Protein AF-0000000073390878 (afdb_homodimer)

Radius of gyration: 25.8 Å; Cα contacts (8 Å, |Δi|>4): 929; chains: 2; bounding box: 62×79×53 Å

InterPro domains:
  IPR002559 Transposase IS4-like domain [PF01609] (100-254)
  IPR025161 Insertion element IS402-like domain [PF13340] (10-82)

Secondary structure (DSSP, 8-state):
-PPPPPTTPPPHHHHHHHHHHHS-S-TT-TTTTS-HHHHHHHHHHHHHH---GGG--TTSPPHHHHHHHHHHHHHHTHHHHHHHHHHHHHHHHTTS-SS-SEEEEEEEEEEB-TTSGGG-EEETTTTEEEEEEEEEE-TTS-EEEEEEEETTS-SGGGHHHHHHHHHHHHTS---EEEE-GGG-SHHHHHHHHHTT-EEEE-PPPSS--S----TTHHHHHHHHHHHTT-GGGSSB--SSHHHHHHHHHHHHHHHHHHHHHHHHHHHHH-/-PPPPPTTPPPHHHHHHHHHHHS-S-TT-TTTTS-HHHHHHHHHHHHHH---GGG--TTSPPHHHHHHHHHHHHHHTHHHHHHHHHHHHHHHHTTS-SS-SEEEEEEEEEEB-TTSGGG-EEETTTTEEEEEEEEEE-TTS-EEEEEEEETTS-SGGGHHHHHHHHHHHHTS---EEEE-GGG-SHHHHHHHHTTT-EEEE----SS--S----TTHHHHHHHHHHHTT-GGGSSB--SSHHHHHHHHHHHHHHHHHHHHHHHHHHHHH-

pLDDT: mean 86.88, std 15.09, range [39.5, 98.25]

Organism: Paracidovorax avenae (strain ATCC 19860 / DSM 7227 / CCUG 15838 / JCM 20985 / LMG 2117 / NCPPB 1011) (NCBI:txid643561)

Foldseek 3Di:
DQDDDDPLQDDPLLCVLLVVLLVDDDPPPVPPPDDSSLLLSQLSVCQLVLDPLCPGDPSGPRSVVSVVSLVVSLVVCSLLVLLLQLQLLLQVLVVHHSFAQEKEKDKDWFAADVQQPPQWDQQVVVRGTGKMKIFIAGLQLRTQFIFIHHNNDANLVCLLVRLVSNCVSRVLRHQEYEYEPSNDDPSSQVSNVVSNHGYDYFYDDPDDPDPDPGPSNVSNVVNVVQSVSGNSLNHPNDHDRSSNRSSSSSSSSSVSSVVSSVSVVVVVVD/DQDDDDPLQDDPLLCVLLVVLLVDDDPPPVPPPDDSSLLLSQLSVCQLVLDPLCPGDPSGPRSVSSVVSLVVSLVVCSLLVLLLQLQLLLQVLVVHHSFAQEKEKDKDWFAADVQQPPQWDQQVVVRGTGKMKIFIAGLQLRTQFIFIHHNNDANLVCLLVRLVSNCVSRVLRHQEYEYEPSNDDPSSQVSNVVSNHGYDYFYDDPDDPDPDPGPSNVSNVVNVVQSVSGNSLNHPNDHDRSSNRSSSSSSSSSVSSVVSSVSVVVVVVD

Structure (mmCIF, N/CA/C/O backbone):
data_AF-0000000073390878-model_v1
#
loop_
_entity.id
_entity.type
_entity.pdbx_description
1 polymer 'Transposase IS4 family protein'
#
loop_
_atom_site.group_PDB
_atom_site.id
_atom_site.type_symbol
_atom_site.label_atom_id
_atom_site.label_alt_id
_atom_site.label_comp_id
_atom_site.label_asym_id
_atom_site.label_entity_id
_atom_site.label_seq_id
_atom_site.pdbx_PDB_ins_code
_atom_site.Cartn_x
_atom_site.Cartn_y
_atom_site.Cartn_z
_atom_site.occupancy
_atom_site.B_iso_or_equiv
_atom_site.auth_seq_id
_atom_site.auth_comp_id
_atom_site.auth_asym_id
_atom_site.auth_atom_id
_atom_site.pdbx_PDB_model_num
ATOM 1 N N . MET A 1 1 ? 32.719 -4.891 -2.422 1 56.69 1 MET A N 1
ATOM 2 C CA . MET A 1 1 ? 32.156 -5.605 -1.283 1 56.69 1 MET A CA 1
ATOM 3 C C . MET A 1 1 ? 30.688 -5.91 -1.516 1 56.69 1 MET A C 1
ATOM 5 O O . MET A 1 1 ? 29.984 -5.141 -2.172 1 56.69 1 MET A O 1
ATOM 9 N N . PRO A 1 2 ? 30.359 -7.203 -1.252 1 80.31 2 PRO A N 1
ATOM 10 C CA . PRO A 1 2 ? 28.953 -7.562 -1.427 1 80.31 2 PRO A CA 1
ATOM 11 C C . PRO A 1 2 ? 28 -6.688 -0.602 1 80.31 2 PRO A C 1
ATOM 13 O O . PRO A 1 2 ? 28.375 -6.215 0.473 1 80.31 2 PRO A O 1
ATOM 16 N N . ARG A 1 3 ? 27.047 -6.191 -1.258 1 87.81 3 ARG A N 1
ATOM 17 C CA . ARG A 1 3 ? 26.078 -5.363 -0.542 1 87.81 3 ARG A CA 1
ATOM 18 C C . ARG A 1 3 ? 25.484 -6.113 0.645 1 87.81 3 ARG A C 1
ATOM 20 O O . ARG A 1 3 ? 25.516 -7.348 0.681 1 87.81 3 ARG A O 1
ATOM 27 N N . LYS A 1 4 ? 25.156 -5.355 1.692 1 92.75 4 LYS A N 1
ATOM 28 C CA . LYS A 1 4 ? 24.406 -5.953 2.795 1 92.75 4 LYS A CA 1
ATOM 29 C C . LYS A 1 4 ? 23.094 -6.551 2.305 1 92.75 4 LYS A C 1
ATOM 31 O O . LYS A 1 4 ? 22.344 -5.898 1.581 1 92.75 4 LYS A O 1
ATOM 36 N N . PRO A 1 5 ? 22.844 -7.742 2.635 1 94.75 5 PRO A N 1
ATOM 37 C CA . PRO A 1 5 ? 21.656 -8.422 2.107 1 94.75 5 PRO A CA 1
ATOM 38 C C . PRO A 1 5 ? 20.359 -7.887 2.709 1 94.75 5 PRO A C 1
ATOM 40 O O . PRO A 1 5 ? 20.359 -7.348 3.818 1 94.75 5 PRO A O 1
ATOM 43 N N . TYR A 1 6 ? 19.359 -7.961 1.922 1 96.69 6 TYR A N 1
ATOM 44 C CA . TYR A 1 6 ? 18 -7.746 2.395 1 96.69 6 TYR A CA 1
ATOM 45 C C . TYR A 1 6 ? 17.344 -9.07 2.77 1 96.69 6 TYR A C 1
ATOM 47 O O . TYR A 1 6 ? 17.734 -10.133 2.291 1 96.69 6 TYR A O 1
ATOM 55 N N . PRO A 1 7 ? 16.312 -8.961 3.643 1 93.81 7 PRO A N 1
ATOM 56 C CA . PRO A 1 7 ? 15.617 -10.18 4.047 1 93.81 7 PRO A CA 1
ATOM 57 C C . PRO A 1 7 ? 14.984 -10.922 2.871 1 93.81 7 PRO A C 1
ATOM 59 O O . PRO A 1 7 ? 14.703 -12.117 2.965 1 93.81 7 PRO A O 1
ATOM 62 N N . THR A 1 8 ? 14.797 -10.336 1.729 1 96.12 8 THR A N 1
ATOM 63 C CA . THR A 1 8 ? 14.094 -10.906 0.586 1 96.12 8 THR A CA 1
ATOM 64 C C . THR A 1 8 ? 15.086 -11.531 -0.397 1 96.12 8 THR A C 1
ATOM 66 O O . THR A 1 8 ? 14.68 -12.125 -1.396 1 96.12 8 THR A O 1
ATOM 69 N N . ASP A 1 9 ? 16.344 -11.422 -0.121 1 97.12 9 ASP A N 1
ATOM 70 C CA . ASP A 1 9 ? 17.328 -11.977 -1.04 1 97.12 9 ASP A CA 1
ATOM 71 C C . ASP A 1 9 ? 17.203 -13.5 -1.129 1 97.12 9 ASP A C 1
ATOM 73 O O . ASP A 1 9 ? 16.984 -14.164 -0.12 1 97.12 9 ASP A O 1
ATOM 77 N N . VAL A 1 10 ? 17.406 -14 -2.324 1 96.5 10 VAL A N 1
ATOM 78 C CA . VAL A 1 10 ? 17.312 -15.438 -2.537 1 96.5 10 VAL A CA 1
ATOM 79 C C . VAL A 1 10 ? 18.531 -16.125 -1.948 1 96.5 10 VAL A C 1
ATOM 81 O O . VAL A 1 10 ? 19.641 -15.609 -2.033 1 96.5 10 VAL A O 1
ATOM 84 N N . SER A 1 11 ? 18.328 -17.281 -1.403 1 95.94 11 SER A N 1
ATOM 85 C CA . SER A 1 11 ? 19.438 -18.156 -1.038 1 95.94 11 SER A CA 1
ATOM 86 C C . SER A 1 11 ? 20.047 -18.812 -2.27 1 95.94 11 SER A C 1
ATOM 88 O O . SER A 1 11 ? 19.484 -18.734 -3.365 1 95.94 11 SER A O 1
ATOM 90 N N . ASP A 1 12 ? 21.188 -19.438 -2.039 1 94.62 12 ASP A N 1
ATOM 91 C CA . ASP A 1 12 ? 21.828 -20.156 -3.141 1 94.62 12 ASP A CA 1
ATOM 92 C C . ASP A 1 12 ? 20.922 -21.266 -3.664 1 94.62 12 ASP A C 1
ATOM 94 O O . ASP A 1 12 ? 20.828 -21.484 -4.875 1 94.62 12 ASP A O 1
ATOM 98 N N . GLU A 1 13 ? 20.25 -21.953 -2.785 1 94.12 13 GLU A N 1
ATOM 99 C CA . GLU A 1 13 ? 19.344 -23.047 -3.156 1 94.12 13 GLU A CA 1
ATOM 100 C C . GLU A 1 13 ? 18.141 -22.531 -3.934 1 94.12 13 GLU A C 1
ATOM 102 O 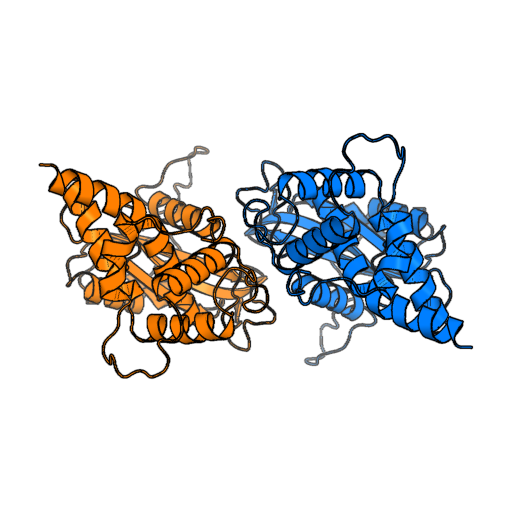O . GLU A 1 13 ? 17.75 -23.109 -4.949 1 94.12 13 GLU A O 1
ATOM 107 N N . GLU A 1 14 ? 17.625 -21.469 -3.451 1 95.94 14 GLU A N 1
ATOM 108 C CA . GLU A 1 14 ? 16.484 -20.875 -4.133 1 95.94 14 GLU A CA 1
ATOM 109 C C . GLU A 1 14 ? 16.875 -20.406 -5.535 1 95.94 14 GLU A C 1
ATOM 111 O O . GLU A 1 14 ? 16.109 -20.594 -6.488 1 95.94 14 GLU A O 1
ATOM 116 N N . TRP A 1 15 ? 18 -19.812 -5.602 1 95.19 15 TRP A N 1
ATOM 117 C CA . TRP A 1 15 ? 18.469 -19.297 -6.891 1 95.19 15 TRP A CA 1
ATOM 118 C C . TRP A 1 15 ? 18.719 -20.438 -7.871 1 95.19 15 TRP A C 1
ATOM 120 O O . TRP A 1 15 ? 18.375 -20.328 -9.055 1 95.19 15 TRP A O 1
ATOM 130 N N . SER A 1 16 ? 19.281 -21.453 -7.422 1 92.94 16 SER A N 1
ATOM 131 C CA . SER A 1 16 ? 19.547 -22.594 -8.281 1 92.94 16 SER A CA 1
ATOM 132 C C . SER A 1 16 ? 18.266 -23.109 -8.93 1 92.94 16 SER A C 1
ATOM 134 O O . SER A 1 16 ? 18.281 -23.531 -10.086 1 92.94 16 SER A O 1
ATOM 136 N N . PHE A 1 17 ? 17.234 -23.047 -8.219 1 93.5 17 PHE A N 1
ATOM 137 C CA . PHE A 1 17 ? 15.945 -23.469 -8.75 1 93.5 17 PHE A CA 1
ATOM 138 C C . PHE A 1 17 ? 15.383 -22.438 -9.719 1 93.5 17 PHE A C 1
ATOM 140 O O . PHE A 1 17 ? 14.883 -22.781 -10.789 1 93.5 17 PHE A O 1
ATOM 147 N N . ALA A 1 18 ? 15.453 -21.172 -9.383 1 95.56 18 ALA A N 1
ATOM 148 C CA . ALA A 1 18 ? 14.781 -20.094 -10.109 1 95.56 18 ALA A CA 1
ATOM 149 C C . ALA A 1 18 ? 15.539 -19.75 -11.391 1 95.56 18 ALA A C 1
ATOM 151 O O . ALA A 1 18 ? 14.93 -19.344 -12.391 1 95.56 18 ALA A O 1
ATOM 152 N N . ALA A 1 19 ? 16.781 -19.938 -11.445 1 94.38 19 ALA A N 1
ATOM 153 C CA . ALA A 1 19 ? 17.672 -19.438 -12.492 1 94.38 19 ALA A CA 1
ATOM 154 C C . ALA A 1 19 ? 17.266 -19.969 -13.859 1 94.38 19 ALA A C 1
ATOM 156 O O . ALA A 1 19 ? 17.172 -19.203 -14.828 1 94.38 19 ALA A O 1
ATOM 157 N N . PRO A 1 20 ? 16.953 -21.203 -13.961 1 92.56 20 PRO A N 1
ATOM 158 C CA . PRO A 1 20 ? 16.609 -21.734 -15.281 1 92.56 20 PRO A CA 1
ATOM 159 C C . PRO A 1 20 ? 15.375 -21.062 -15.875 1 92.56 20 PRO A C 1
ATOM 161 O O . PRO A 1 20 ? 15.258 -20.969 -17.094 1 92.56 20 PRO A O 1
ATOM 164 N N . TYR A 1 21 ? 14.484 -20.703 -15.055 1 94.38 21 TYR A N 1
ATOM 165 C CA . TYR A 1 21 ? 13.266 -20.047 -15.531 1 94.38 21 TYR A CA 1
ATOM 166 C C . TYR A 1 21 ? 13.547 -18.625 -15.984 1 94.38 21 TYR A C 1
ATOM 168 O O . TYR A 1 21 ? 12.867 -18.094 -16.859 1 94.38 21 TYR A O 1
ATOM 176 N N . LEU A 1 22 ? 14.523 -18.047 -15.344 1 93.38 22 LEU A N 1
ATOM 177 C CA . LEU A 1 22 ? 14.742 -16.625 -15.508 1 93.38 22 LEU A CA 1
ATOM 178 C C . LEU A 1 22 ? 15.805 -16.344 -16.578 1 93.38 22 LEU A C 1
ATOM 180 O O . LEU A 1 22 ? 15.938 -15.219 -17.047 1 93.38 22 LEU A O 1
ATOM 184 N N . THR A 1 23 ? 16.531 -17.391 -16.703 1 83.94 23 THR A N 1
ATOM 185 C CA . THR A 1 23 ? 17.547 -17.25 -17.766 1 83.94 23 THR A CA 1
ATOM 186 C C . THR A 1 23 ? 16.922 -17.453 -19.141 1 83.94 23 THR A C 1
ATOM 188 O O . THR A 1 23 ? 16.625 -18.578 -19.531 1 83.94 23 THR A O 1
ATOM 191 N N . LEU A 1 24 ? 15.719 -16.781 -19.328 1 63.34 24 LEU A N 1
ATOM 192 C CA . LEU A 1 24 ? 14.992 -16.938 -20.594 1 63.34 24 LEU A CA 1
ATOM 193 C C . LEU A 1 24 ? 15.969 -17.172 -21.75 1 63.34 24 LEU A C 1
ATOM 195 O O . LEU A 1 24 ? 17.172 -16.938 -21.609 1 63.34 24 LEU A O 1
ATOM 199 N N . MET A 1 25 ? 15.688 -16.594 -23.109 1 51.19 25 MET A N 1
ATOM 200 C CA . MET A 1 25 ? 16.109 -16.828 -24.5 1 51.19 25 MET A CA 1
ATOM 201 C C . MET A 1 25 ? 17.594 -16.516 -24.688 1 51.19 25 MET A C 1
ATOM 203 O O . MET A 1 25 ? 18.266 -16.094 -23.734 1 51.19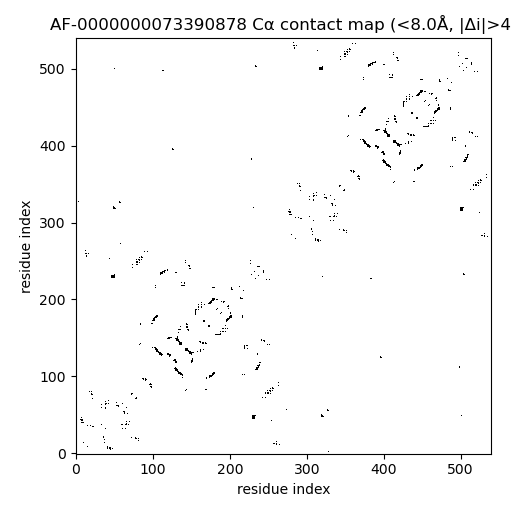 25 MET A O 1
ATOM 207 N N . ASP A 1 26 ? 17.953 -15.664 -25.75 1 48.38 26 ASP A N 1
ATOM 208 C CA . ASP A 1 26 ? 19.125 -15.461 -26.594 1 48.38 26 ASP A CA 1
ATOM 209 C C . ASP A 1 26 ? 20.266 -14.797 -25.812 1 48.38 26 ASP A C 1
ATOM 211 O O . ASP A 1 26 ? 20.094 -13.695 -25.281 1 48.38 26 ASP A O 1
ATOM 215 N N . PRO A 1 27 ? 21.141 -15.742 -25.297 1 46.81 27 PRO A N 1
ATOM 216 C CA . PRO A 1 27 ? 22.359 -15.188 -24.703 1 46.81 27 PRO A CA 1
ATOM 217 C C . PRO A 1 27 ? 22.734 -13.836 -25.312 1 46.81 27 PRO A C 1
ATOM 219 O O . PRO A 1 27 ? 23.609 -13.141 -24.781 1 46.81 27 PRO A O 1
ATOM 222 N N . HIS A 1 28 ? 22.359 -13.695 -26.547 1 46.34 28 HIS A N 1
ATOM 223 C CA . HIS A 1 28 ? 22.797 -12.531 -27.312 1 46.34 28 HIS A CA 1
ATOM 224 C C . HIS A 1 28 ? 22.031 -11.281 -26.891 1 46.34 28 HIS A C 1
ATOM 226 O O . HIS A 1 28 ? 22.094 -10.25 -27.562 1 46.34 28 HIS A O 1
ATOM 232 N N . ALA A 1 29 ? 21.125 -11.445 -26.062 1 46.28 29 ALA A N 1
ATOM 233 C CA . ALA A 1 29 ? 20.484 -10.172 -25.766 1 46.28 29 ALA A CA 1
ATOM 234 C C . ALA A 1 29 ? 21.469 -9.18 -25.172 1 46.28 29 ALA A C 1
ATOM 236 O O . ALA A 1 29 ? 22.188 -9.508 -24.234 1 46.28 29 ALA A O 1
ATOM 237 N N . PRO A 1 30 ? 21.891 -8.312 -25.938 1 46.91 30 PRO A N 1
ATOM 238 C CA . PRO A 1 30 ? 22.938 -7.359 -25.562 1 46.91 30 PRO A CA 1
ATOM 239 C C . PRO A 1 30 ? 22.891 -6.992 -24.078 1 46.91 30 PRO A C 1
ATOM 241 O O . PRO A 1 30 ? 23.844 -6.402 -23.562 1 46.91 30 PRO A O 1
ATOM 244 N N . GLN A 1 31 ? 21.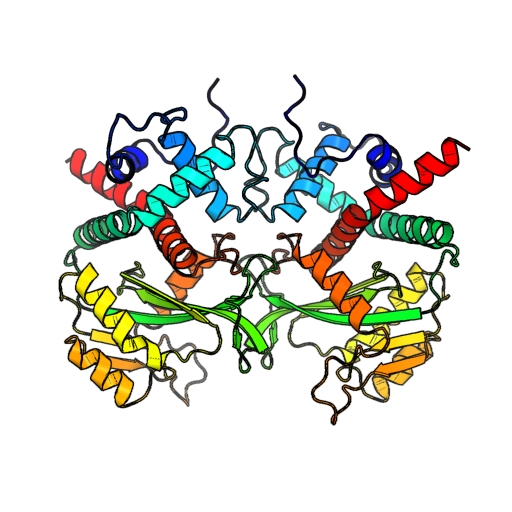719 -6.965 -23.453 1 49.03 31 GLN A N 1
ATOM 245 C CA . GLN A 1 31 ? 21.547 -6.141 -22.25 1 49.03 31 GLN A CA 1
ATOM 246 C C . GLN A 1 31 ? 22.047 -6.875 -21.016 1 49.03 31 GLN A C 1
ATOM 248 O O . GLN A 1 31 ? 21.625 -6.562 -19.891 1 49.03 31 GLN A O 1
ATOM 253 N N . ARG A 1 32 ? 22.797 -8.008 -21.25 1 58.31 32 ARG A N 1
ATOM 254 C CA . ARG A 1 32 ? 23.047 -8.609 -19.953 1 58.31 32 ARG A CA 1
ATOM 255 C C . ARG A 1 32 ? 24 -7.75 -19.125 1 58.31 32 ARG A C 1
ATOM 257 O O . ARG A 1 32 ? 25.219 -7.891 -19.234 1 58.31 32 ARG A O 1
ATOM 264 N N . GLY A 1 33 ? 23.734 -6.566 -19 1 65.5 33 GLY A N 1
ATOM 265 C CA . GLY A 1 33 ? 24.609 -5.691 -18.25 1 65.5 33 GLY A CA 1
ATOM 266 C C . GLY A 1 33 ? 24.516 -5.906 -16.75 1 65.5 33 GLY A C 1
ATOM 267 O O . GLY A 1 33 ? 25.422 -5.527 -16 1 65.5 33 GLY A O 1
ATOM 268 N N . HIS A 1 34 ? 23.375 -6.637 -16.297 1 79.62 34 HIS A N 1
ATOM 269 C CA . HIS A 1 34 ? 23.281 -6.777 -14.852 1 79.62 34 HIS A CA 1
ATOM 270 C C . HIS A 1 34 ? 23.125 -8.242 -14.445 1 79.62 34 HIS A C 1
ATOM 272 O O . HIS A 1 34 ? 22.578 -9.047 -15.219 1 79.62 34 HIS A O 1
ATOM 278 N N . ASP A 1 35 ? 23.688 -8.602 -13.352 1 89.75 35 ASP A N 1
ATOM 279 C CA . ASP A 1 35 ? 23.531 -9.922 -12.758 1 89.75 35 ASP A CA 1
ATOM 280 C C . ASP A 1 35 ? 22.062 -10.258 -12.539 1 89.75 35 ASP A C 1
ATOM 282 O O . ASP A 1 35 ? 21.344 -9.531 -11.836 1 89.75 35 ASP A O 1
ATOM 286 N N . LEU A 1 36 ? 21.609 -11.352 -13.172 1 92.38 36 LEU A N 1
ATOM 287 C CA . LEU A 1 36 ? 20.203 -11.711 -13.133 1 92.38 36 LEU A CA 1
ATOM 288 C C . LEU A 1 36 ? 19.75 -12 -11.703 1 92.38 36 LEU A C 1
ATOM 290 O O . LEU A 1 36 ? 18.609 -11.727 -11.336 1 92.38 36 LEU A O 1
ATOM 294 N N . ARG A 1 37 ? 20.672 -12.578 -10.977 1 94.75 37 ARG A N 1
ATOM 295 C CA . ARG A 1 37 ? 20.344 -12.852 -9.578 1 94.75 37 ARG A CA 1
ATOM 296 C C . ARG A 1 37 ? 20.016 -11.57 -8.828 1 94.75 37 ARG A C 1
ATOM 298 O O . ARG A 1 37 ? 19.031 -11.508 -8.086 1 94.75 37 ARG A O 1
ATOM 305 N N . GLU A 1 38 ? 20.812 -10.57 -9.055 1 95.94 38 GLU A N 1
ATOM 306 C CA . GLU A 1 38 ? 20.609 -9.289 -8.391 1 95.94 38 GLU A CA 1
ATOM 307 C C . GLU A 1 38 ? 19.344 -8.602 -8.898 1 95.94 38 GLU A C 1
ATOM 309 O O . GLU A 1 38 ? 18.656 -7.914 -8.133 1 95.94 38 GLU A O 1
ATOM 314 N N . VAL A 1 39 ? 19.062 -8.805 -10.148 1 95.88 39 VAL A N 1
ATOM 315 C CA . VAL A 1 39 ? 17.844 -8.25 -10.703 1 95.88 39 VAL A CA 1
ATOM 316 C C . VAL A 1 39 ? 16.625 -8.938 -10.07 1 95.88 39 VAL A C 1
ATOM 318 O O . VAL A 1 39 ? 15.648 -8.289 -9.719 1 95.88 39 VAL A O 1
ATOM 321 N N . PHE A 1 40 ? 16.766 -10.234 -9.969 1 97 40 PHE A N 1
ATOM 322 C CA . PHE A 1 40 ? 15.695 -10.977 -9.32 1 97 40 PHE A CA 1
ATOM 323 C C . PHE A 1 40 ? 15.555 -10.562 -7.863 1 97 40 PHE A C 1
ATOM 325 O O . PHE A 1 40 ? 14.438 -10.406 -7.359 1 97 40 PHE A O 1
ATOM 332 N N . ASN A 1 41 ? 16.672 -10.336 -7.16 1 97.81 41 ASN A N 1
ATOM 333 C CA . ASN A 1 41 ? 16.641 -9.844 -5.789 1 97.81 41 ASN A CA 1
ATOM 334 C C . ASN A 1 41 ? 15.945 -8.484 -5.695 1 97.81 41 ASN A C 1
ATOM 336 O O . ASN A 1 41 ? 15.172 -8.242 -4.766 1 97.81 41 ASN A O 1
ATOM 340 N N . ALA A 1 42 ? 16.219 -7.664 -6.625 1 98 42 ALA A N 1
ATOM 341 C CA . ALA A 1 42 ? 15.594 -6.344 -6.66 1 98 42 ALA A CA 1
ATOM 342 C C . ALA A 1 42 ? 14.078 -6.461 -6.828 1 98 42 ALA A C 1
ATOM 344 O O . ALA A 1 42 ? 13.32 -5.734 -6.18 1 98 42 ALA A O 1
ATOM 345 N N . LEU A 1 43 ? 13.672 -7.332 -7.645 1 97.81 43 LEU A N 1
ATOM 346 C CA . LEU A 1 43 ? 12.242 -7.531 -7.891 1 97.81 43 LEU A CA 1
ATOM 347 C C . LEU A 1 43 ? 11.555 -8.094 -6.656 1 97.81 43 LEU A C 1
ATOM 349 O O . LEU A 1 43 ? 10.453 -7.668 -6.305 1 97.81 43 LEU A O 1
ATOM 353 N N . ARG A 1 44 ? 12.211 -9.078 -6.031 1 98.25 44 ARG A N 1
ATOM 354 C CA . ARG A 1 44 ? 11.68 -9.633 -4.789 1 98.25 44 ARG A CA 1
ATOM 355 C C . ARG A 1 44 ? 11.547 -8.547 -3.723 1 98.25 44 ARG A C 1
ATOM 357 O O . ARG A 1 44 ? 10.547 -8.492 -3.008 1 98.25 44 ARG A O 1
ATOM 364 N N . TRP A 1 45 ? 12.57 -7.73 -3.646 1 98.12 45 TRP A N 1
ATOM 365 C CA . TRP A 1 45 ? 12.531 -6.605 -2.719 1 98.12 45 TRP A CA 1
ATOM 366 C C . TRP A 1 45 ? 11.344 -5.695 -3.02 1 98.12 45 TRP A C 1
ATOM 368 O O . TRP A 1 45 ? 10.594 -5.32 -2.115 1 98.12 45 TRP A O 1
ATOM 378 N N . LEU A 1 46 ? 11.141 -5.387 -4.238 1 98 46 LEU A N 1
ATOM 379 C CA . LEU A 1 46 ? 10.133 -4.438 -4.688 1 98 46 LEU A CA 1
ATOM 380 C C . LEU A 1 46 ? 8.727 -4.93 -4.348 1 98 46 LEU A C 1
ATOM 382 O O . LEU A 1 46 ? 7.891 -4.156 -3.877 1 98 46 LEU A O 1
ATOM 386 N N . VAL A 1 47 ? 8.453 -6.137 -4.586 1 97.25 47 VAL A N 1
ATOM 387 C CA . VAL A 1 47 ? 7.094 -6.633 -4.375 1 97.25 47 VAL A CA 1
ATOM 388 C C . VAL A 1 47 ? 6.793 -6.695 -2.879 1 97.25 47 VAL A C 1
ATOM 390 O O . VAL A 1 47 ? 5.645 -6.516 -2.463 1 97.25 47 VAL A O 1
ATOM 393 N N . ARG A 1 48 ? 7.84 -6.98 -2.098 1 96.94 48 ARG A N 1
ATOM 394 C CA . ARG A 1 48 ? 7.656 -6.992 -0.65 1 96.94 48 ARG A CA 1
ATOM 395 C C . ARG A 1 48 ? 7.484 -5.574 -0.11 1 96.94 48 ARG A C 1
ATOM 397 O O . ARG A 1 48 ? 6.602 -5.32 0.711 1 96.94 48 ARG A O 1
ATOM 404 N N . ALA A 1 49 ? 8.312 -4.719 -0.543 1 96.56 49 ALA A N 1
ATOM 405 C CA . ALA A 1 49 ? 8.336 -3.35 -0.04 1 96.56 49 ALA A CA 1
ATOM 406 C C . ALA A 1 49 ? 7.145 -2.551 -0.556 1 96.56 49 ALA A C 1
ATOM 408 O O . ALA A 1 49 ? 6.633 -1.67 0.138 1 96.56 49 ALA A O 1
ATOM 409 N N . GLY A 1 50 ? 6.754 -2.836 -1.776 1 95.38 50 GLY A N 1
ATOM 410 C CA . GLY A 1 50 ? 5.648 -2.109 -2.383 1 95.38 50 GLY A CA 1
ATOM 411 C C . GLY A 1 50 ? 6.035 -0.722 -2.855 1 95.38 50 GLY A C 1
ATOM 412 O O . GLY A 1 50 ? 5.164 0.103 -3.152 1 95.38 50 GLY A O 1
ATOM 413 N N . ALA A 1 51 ? 7.297 -0.439 -2.963 1 95.94 51 ALA A N 1
ATOM 414 C CA . ALA A 1 51 ? 7.793 0.887 -3.32 1 95.94 51 ALA A CA 1
ATOM 415 C C . ALA A 1 51 ? 7.625 1.152 -4.812 1 95.94 51 ALA A C 1
ATOM 417 O O . ALA A 1 51 ? 7.59 0.217 -5.617 1 95.94 51 ALA A O 1
ATOM 418 N N . PRO A 1 52 ? 7.469 2.465 -5.188 1 94.25 52 PRO A N 1
ATOM 419 C CA . PRO A 1 52 ? 7.574 2.793 -6.609 1 94.25 52 PRO A CA 1
ATOM 420 C C . PRO A 1 52 ? 8.922 2.381 -7.211 1 94.25 52 PRO A C 1
ATOM 422 O O . PRO A 1 52 ? 9.93 2.344 -6.504 1 94.25 52 PRO A O 1
ATOM 425 N N . TRP A 1 53 ? 8.898 2.123 -8.5 1 94.38 53 TRP A N 1
ATOM 426 C CA . TRP A 1 53 ? 10.102 1.648 -9.188 1 94.38 53 TRP A CA 1
ATOM 427 C C . TRP A 1 53 ? 11.273 2.596 -8.961 1 94.38 53 TRP A C 1
ATOM 429 O O . TRP A 1 53 ? 12.383 2.156 -8.672 1 94.38 53 TRP A O 1
ATOM 439 N N . ARG A 1 54 ? 11.078 3.869 -8.969 1 93.81 54 ARG A N 1
ATOM 440 C CA . ARG A 1 54 ? 12.133 4.871 -8.906 1 93.81 54 ARG A CA 1
ATOM 441 C C . ARG A 1 54 ? 12.727 4.957 -7.5 1 93.81 54 ARG A C 1
ATOM 443 O O . ARG A 1 54 ? 13.773 5.57 -7.301 1 93.81 54 ARG A O 1
ATOM 450 N N . MET A 1 55 ? 12.094 4.281 -6.594 1 95.69 55 MET A N 1
ATOM 451 C CA . MET A 1 55 ? 12.547 4.344 -5.203 1 95.69 55 MET A CA 1
ATOM 452 C C . MET A 1 55 ? 13.352 3.098 -4.84 1 95.69 55 MET A C 1
ATOM 454 O O . MET A 1 55 ? 13.641 2.863 -3.668 1 95.69 55 MET A O 1
ATOM 458 N N . LEU A 1 56 ? 13.695 2.32 -5.816 1 97.19 56 LEU A N 1
ATOM 459 C CA . LEU A 1 56 ? 14.539 1.154 -5.574 1 97.19 56 LEU A CA 1
ATOM 460 C C . LEU A 1 56 ? 15.844 1.557 -4.898 1 97.19 56 LEU A C 1
ATOM 462 O O . LEU A 1 56 ? 16.453 2.559 -5.273 1 97.19 56 LEU A O 1
ATOM 466 N N . PRO A 1 57 ? 16.266 0.771 -3.891 1 97.19 57 PRO A N 1
ATOM 467 C CA . PRO A 1 57 ? 17.531 1.078 -3.221 1 97.19 57 PRO A CA 1
ATOM 468 C C . PRO A 1 57 ? 18.703 1.18 -4.195 1 97.19 57 PRO A C 1
ATOM 470 O O . PRO A 1 57 ? 18.781 0.406 -5.152 1 97.19 57 PRO A O 1
ATOM 473 N N . ASN A 1 58 ? 19.625 2.035 -3.867 1 96.06 58 ASN A N 1
ATOM 474 C CA . ASN A 1 58 ? 20.734 2.334 -4.758 1 96.06 58 ASN A CA 1
ATOM 475 C C . ASN A 1 58 ? 21.766 1.208 -4.766 1 96.06 58 ASN A C 1
ATOM 477 O O . ASN A 1 58 ? 22.656 1.169 -5.625 1 96.06 58 ASN A O 1
ATOM 481 N N . ASP A 1 59 ? 21.734 0.345 -3.824 1 95.19 59 ASP A N 1
ATOM 482 C CA . ASP A 1 59 ? 22.688 -0.766 -3.777 1 95.19 59 ASP A CA 1
ATOM 483 C C . ASP A 1 59 ? 22.172 -1.952 -4.598 1 95.19 59 ASP A C 1
ATOM 485 O O . ASP A 1 59 ? 22.844 -2.988 -4.672 1 95.19 59 ASP A O 1
ATOM 489 N N . LEU A 1 60 ? 20.984 -1.853 -5.18 1 96.12 60 LEU A N 1
ATOM 490 C CA . LEU A 1 60 ? 20.438 -2.799 -6.145 1 96.12 60 LEU A CA 1
ATOM 491 C C . LEU A 1 60 ? 20.562 -2.27 -7.566 1 96.12 60 LEU A C 1
ATOM 493 O O . LEU A 1 60 ? 20.906 -1.1 -7.77 1 96.12 60 LEU A O 1
ATOM 497 N N . PRO A 1 61 ? 20.359 -3.17 -8.562 1 95.31 61 PRO A N 1
ATOM 498 C CA . PRO A 1 61 ? 20.438 -2.674 -9.938 1 95.31 61 PRO A CA 1
ATOM 499 C C . PRO A 1 61 ? 19.484 -1.507 -10.203 1 95.31 61 PRO A C 1
ATOM 501 O O . PRO A 1 61 ? 18.469 -1.365 -9.523 1 95.31 61 PRO A O 1
ATOM 504 N N . PRO A 1 62 ? 19.891 -0.66 -11.133 1 94.94 62 PRO A N 1
ATOM 505 C CA . PRO A 1 62 ? 19.031 0.48 -11.453 1 94.94 62 PRO A CA 1
ATOM 506 C C . PRO A 1 62 ? 17.594 0.062 -11.773 1 94.94 62 PRO A C 1
ATOM 508 O O . PRO A 1 62 ? 17.375 -0.976 -12.406 1 94.94 62 PRO A O 1
ATOM 511 N N . TRP A 1 63 ? 16.672 0.915 -11.375 1 95.06 63 TRP A N 1
ATOM 512 C CA . TRP A 1 63 ? 15.266 0.55 -11.445 1 95.06 63 TRP A CA 1
ATOM 513 C C . TRP A 1 63 ? 14.844 0.315 -12.891 1 95.06 63 TRP A C 1
ATOM 515 O O . TRP A 1 63 ? 13.992 -0.538 -13.164 1 95.06 63 TRP A O 1
ATOM 525 N N . GLU A 1 64 ? 15.445 1.021 -13.82 1 94.56 64 GLU A N 1
ATOM 526 C CA . GLU A 1 64 ? 15.078 0.857 -15.219 1 94.56 64 GLU A CA 1
ATOM 527 C C . GLU A 1 64 ? 15.398 -0.55 -15.719 1 94.56 64 GLU A C 1
ATOM 529 O O . GLU A 1 64 ? 14.594 -1.164 -16.422 1 94.56 64 GLU A O 1
ATOM 534 N N . ALA A 1 65 ? 16.547 -0.977 -15.344 1 93.69 65 ALA A N 1
ATOM 535 C CA . ALA A 1 65 ? 16.969 -2.316 -15.742 1 93.69 65 ALA A CA 1
ATOM 536 C C . ALA A 1 65 ? 16.094 -3.385 -15.102 1 93.69 65 ALA A C 1
ATOM 538 O O . ALA A 1 65 ? 15.703 -4.352 -15.766 1 93.69 65 ALA A O 1
ATOM 539 N N . VAL A 1 66 ? 15.82 -3.205 -13.867 1 96.25 66 VAL A N 1
ATOM 540 C CA . VAL A 1 66 ? 14.977 -4.16 -13.156 1 96.25 66 VAL A CA 1
ATOM 541 C C . VAL A 1 66 ? 13.578 -4.168 -13.773 1 96.25 66 VAL A C 1
ATOM 543 O O . VAL A 1 66 ? 12.992 -5.234 -13.977 1 96.25 66 VAL A O 1
ATOM 546 N N . TYR A 1 67 ? 13.086 -3.014 -14.094 1 94.44 67 TYR A N 1
ATOM 547 C CA . TYR A 1 67 ? 11.766 -2.879 -14.695 1 94.44 67 TYR A CA 1
ATOM 548 C C . TYR A 1 67 ? 11.695 -3.59 -16.031 1 94.44 67 TYR A C 1
ATOM 550 O O . TYR A 1 67 ? 10.781 -4.383 -16.281 1 94.44 67 TYR A O 1
ATOM 558 N N . GLN A 1 68 ? 12.633 -3.295 -16.797 1 92.62 68 GLN A N 1
ATOM 559 C CA . GLN A 1 68 ? 12.648 -3.873 -18.141 1 92.62 68 GLN A CA 1
ATOM 560 C C . GLN A 1 68 ? 12.742 -5.395 -18.078 1 92.62 68 GLN A C 1
ATOM 562 O O . GLN A 1 68 ? 12 -6.098 -18.781 1 92.62 68 GLN A O 1
ATOM 567 N N . GLN A 1 69 ? 13.617 -5.824 -17.312 1 93.06 69 GLN A N 1
ATOM 568 C CA . GLN A 1 69 ? 13.781 -7.27 -17.203 1 93.06 69 GLN A CA 1
ATOM 569 C C . GLN A 1 69 ? 12.547 -7.918 -16.594 1 93.06 69 GLN A C 1
ATOM 571 O O . GLN A 1 69 ? 12.148 -9.016 -17 1 93.06 69 GLN A O 1
ATOM 576 N N . SER A 1 70 ? 11.953 -7.297 -15.594 1 94.31 70 SER A N 1
ATOM 577 C CA . SER A 1 70 ? 10.734 -7.82 -14.992 1 94.31 70 SER A CA 1
ATOM 578 C C . SER A 1 70 ? 9.617 -7.953 -16.016 1 94.31 70 SER A C 1
ATOM 580 O O . SER A 1 70 ? 8.883 -8.938 -16.016 1 94.31 70 SER A O 1
ATOM 582 N N . ARG A 1 71 ? 9.516 -7.012 -16.859 1 92.56 71 ARG A N 1
ATOM 583 C CA . ARG A 1 71 ? 8.508 -7.055 -17.906 1 92.56 71 ARG A CA 1
ATOM 584 C C . ARG A 1 71 ? 8.742 -8.234 -18.859 1 92.56 71 ARG A C 1
ATOM 586 O O . ARG A 1 71 ? 7.801 -8.914 -19.266 1 92.56 71 ARG A O 1
ATOM 593 N N . ARG A 1 72 ? 9.945 -8.445 -19.156 1 92.19 72 ARG A N 1
ATOM 594 C CA . ARG A 1 72 ? 10.281 -9.586 -20.016 1 92.19 72 ARG A CA 1
ATOM 595 C C . ARG A 1 72 ? 9.898 -10.898 -19.344 1 92.19 72 ARG A C 1
ATOM 597 O O . ARG A 1 72 ? 9.336 -11.789 -19.984 1 92.19 72 ARG A O 1
ATOM 604 N N . TRP A 1 73 ? 10.219 -10.969 -18.094 1 94.56 73 TRP A N 1
ATOM 605 C CA . TRP A 1 73 ? 9.891 -12.18 -17.344 1 94.56 73 TRP A CA 1
ATOM 606 C C . TRP A 1 73 ? 8.383 -12.383 -17.281 1 94.56 73 TRP A C 1
ATOM 608 O O . TRP A 1 73 ? 7.891 -13.5 -17.453 1 94.56 73 TRP A O 1
ATOM 618 N N . LEU A 1 74 ? 7.668 -11.336 -17.031 1 94.06 74 LEU A N 1
ATOM 619 C CA . LEU A 1 74 ? 6.215 -11.398 -16.922 1 94.06 74 LEU A CA 1
ATOM 620 C C . LEU A 1 74 ? 5.586 -11.766 -18.266 1 94.06 74 LEU A C 1
ATOM 622 O O . LEU A 1 74 ? 4.711 -12.633 -18.328 1 94.06 74 LEU A O 1
ATOM 626 N N . ASP A 1 75 ? 6.086 -11.203 -19.281 1 91.75 75 ASP A N 1
ATOM 627 C CA . ASP A 1 75 ? 5.551 -11.438 -20.609 1 91.75 75 ASP A CA 1
ATOM 628 C C . ASP A 1 75 ? 5.824 -12.875 -21.062 1 91.75 75 ASP A C 1
ATOM 630 O O . ASP A 1 75 ? 5.012 -13.469 -21.781 1 91.75 75 ASP A O 1
ATOM 634 N N . ALA A 1 76 ? 6.895 -13.375 -20.641 1 93.06 76 ALA A N 1
ATOM 635 C CA . ALA A 1 76 ? 7.293 -14.719 -21.047 1 93.06 76 ALA A CA 1
ATOM 636 C C . ALA A 1 76 ? 6.594 -15.781 -20.188 1 93.06 76 ALA A C 1
ATOM 638 O O . ALA A 1 76 ? 6.684 -16.969 -20.469 1 93.06 76 ALA A O 1
ATOM 639 N N . GLY A 1 77 ? 5.949 -15.422 -19.125 1 94.19 77 GLY A N 1
ATOM 640 C CA . GLY A 1 77 ? 5.25 -16.375 -18.281 1 94.19 77 GLY A CA 1
ATOM 641 C C . GLY A 1 77 ? 6.184 -17.156 -17.375 1 94.19 77 GLY A C 1
ATOM 642 O O . GLY A 1 77 ? 5.906 -18.312 -17.031 1 94.19 77 GLY A O 1
ATOM 643 N N . CYS A 1 78 ? 7.316 -16.562 -17.047 1 95.38 78 CYS A N 1
ATOM 644 C CA . CYS A 1 78 ? 8.328 -17.234 -16.25 1 95.38 78 CYS A CA 1
ATOM 645 C C . CYS A 1 78 ? 7.777 -17.641 -14.891 1 95.38 78 CYS A C 1
ATOM 647 O O . CYS A 1 78 ? 8.023 -18.75 -14.414 1 95.38 78 CYS A O 1
ATOM 649 N N . PHE A 1 79 ? 7.008 -16.797 -14.344 1 97 79 PHE A N 1
ATOM 650 C CA . PHE A 1 79 ? 6.582 -17.031 -12.969 1 97 79 PHE A CA 1
ATOM 651 C C . PHE A 1 79 ? 5.41 -18.016 -12.93 1 97 79 PHE A C 1
ATOM 653 O O . PHE A 1 79 ? 5.273 -18.797 -11.984 1 97 79 PHE A O 1
ATOM 660 N N . GLU A 1 80 ? 4.578 -18.016 -13.938 1 96 80 GLU A N 1
ATOM 661 C CA . GLU A 1 80 ? 3.551 -19.031 -14.055 1 96 80 GLU A CA 1
ATOM 662 C C . GLU A 1 80 ? 4.168 -20.438 -14.109 1 96 80 GLU A C 1
ATOM 664 O O . GLU A 1 80 ? 3.727 -21.344 -13.406 1 96 80 GLU A O 1
ATOM 669 N N . ALA A 1 81 ? 5.188 -20.531 -14.938 1 95.81 81 ALA A N 1
ATOM 670 C CA . ALA A 1 81 ? 5.883 -21.812 -15.07 1 95.81 81 ALA A CA 1
ATOM 671 C C . ALA A 1 81 ? 6.543 -22.219 -13.758 1 95.81 81 ALA A C 1
ATOM 673 O O . ALA A 1 81 ? 6.453 -23.375 -13.344 1 95.81 81 ALA A O 1
ATOM 674 N N . MET A 1 82 ? 7.145 -21.266 -13.164 1 96.44 82 MET A N 1
ATOM 675 C CA . MET A 1 82 ? 7.832 -21.531 -11.898 1 96.44 82 MET A CA 1
ATOM 676 C C . MET A 1 82 ? 6.844 -22 -10.836 1 96.44 82 MET A C 1
ATOM 678 O O . MET A 1 82 ? 7.082 -23.016 -10.164 1 96.44 82 MET A O 1
ATOM 682 N N . VAL A 1 83 ? 5.77 -21.312 -10.672 1 97.44 83 VAL A N 1
ATOM 683 C CA . VAL A 1 83 ? 4.773 -21.625 -9.656 1 97.44 83 VAL A CA 1
ATOM 684 C C . VAL A 1 83 ? 4.211 -23.031 -9.914 1 97.44 83 VAL A C 1
ATOM 686 O O . VAL A 1 83 ? 3.984 -23.797 -8.977 1 97.44 83 VAL A O 1
ATOM 689 N N . SER A 1 84 ? 4.004 -23.344 -11.141 1 96.38 84 SER A N 1
ATOM 690 C CA . SER A 1 84 ? 3.498 -24.672 -11.5 1 96.38 84 SER A CA 1
ATOM 691 C C . SER A 1 84 ? 4.441 -25.766 -11.016 1 96.38 84 SER A C 1
ATOM 693 O O . SER A 1 84 ? 4.008 -26.719 -10.359 1 96.38 84 SER A O 1
ATOM 695 N N . ASP A 1 85 ? 5.68 -25.609 -11.281 1 95.94 85 ASP A N 1
ATOM 696 C CA . ASP A 1 85 ? 6.66 -26.609 -10.891 1 95.94 85 ASP A CA 1
ATOM 697 C C . ASP A 1 85 ? 6.836 -26.641 -9.375 1 95.94 85 ASP A C 1
ATOM 699 O O . ASP A 1 85 ? 6.938 -27.719 -8.781 1 95.94 85 ASP A O 1
ATOM 703 N N . LEU A 1 86 ? 6.844 -25.484 -8.781 1 97.06 86 LEU A N 1
ATOM 704 C CA . LEU A 1 86 ? 6.965 -25.406 -7.332 1 97.06 86 LEU A CA 1
ATOM 705 C C . LEU A 1 86 ? 5.801 -26.125 -6.652 1 97.06 86 LEU A C 1
ATOM 707 O O . LEU A 1 86 ? 5.996 -26.875 -5.688 1 97.06 86 LEU A O 1
ATOM 711 N N . ARG A 1 87 ? 4.664 -25.875 -7.137 1 96.12 87 ARG A N 1
ATOM 712 C CA . ARG A 1 87 ? 3.473 -26.516 -6.59 1 96.12 87 ARG A CA 1
ATOM 713 C C . ARG A 1 87 ? 3.592 -28.031 -6.648 1 96.12 87 ARG A C 1
ATOM 715 O O . ARG A 1 87 ? 3.344 -28.719 -5.652 1 96.12 87 ARG A O 1
ATOM 722 N N . SER A 1 88 ? 3.996 -28.547 -7.789 1 95.5 88 SER A N 1
ATOM 723 C CA . SER A 1 88 ? 4.148 -29.984 -7.965 1 95.5 88 SER A CA 1
ATOM 724 C C . SER A 1 88 ? 5.152 -30.562 -6.977 1 95.5 88 SER A C 1
ATOM 726 O O . SER A 1 88 ? 4.887 -31.578 -6.332 1 95.5 88 SER A O 1
ATOM 728 N N . ILE A 1 89 ? 6.25 -29.891 -6.844 1 94.81 89 ILE A N 1
ATOM 729 C CA . ILE A 1 89 ? 7.324 -30.344 -5.965 1 94.81 89 ILE A CA 1
ATOM 730 C C . ILE A 1 89 ? 6.828 -30.375 -4.52 1 94.81 89 ILE A C 1
ATOM 732 O O . ILE A 1 89 ? 7.02 -31.375 -3.812 1 94.81 89 ILE A O 1
ATOM 736 N N . ILE A 1 90 ? 6.164 -29.328 -4.109 1 94.81 90 ILE A N 1
ATOM 737 C CA . ILE A 1 90 ? 5.715 -29.203 -2.729 1 94.81 90 ILE A CA 1
ATOM 738 C C . ILE A 1 90 ? 4.621 -30.234 -2.445 1 94.81 90 ILE A C 1
ATOM 740 O O . ILE A 1 90 ? 4.609 -30.859 -1.382 1 94.81 90 ILE A O 1
ATOM 744 N N . ARG A 1 91 ? 3.75 -30.438 -3.395 1 94.5 91 ARG A N 1
ATOM 745 C CA . ARG A 1 91 ? 2.67 -31.406 -3.225 1 94.5 91 ARG A CA 1
ATOM 746 C C . ARG A 1 91 ? 3.217 -32.812 -3.098 1 94.5 91 ARG A C 1
ATOM 748 O O . ARG A 1 91 ? 2.828 -33.562 -2.197 1 94.5 91 ARG A O 1
ATOM 755 N N . VAL A 1 92 ? 4.133 -33.156 -3.951 1 94.62 92 VAL A N 1
ATOM 756 C CA . VAL A 1 92 ? 4.723 -34.5 -3.932 1 94.62 92 VAL A CA 1
ATOM 757 C C . VAL A 1 92 ? 5.469 -34.719 -2.619 1 94.62 92 VAL A C 1
ATOM 759 O O . VAL A 1 92 ? 5.391 -35.781 -2.023 1 94.62 92 VAL A O 1
ATOM 762 N N . ALA A 1 93 ? 6.102 -33.688 -2.17 1 93.38 93 ALA A N 1
ATOM 763 C CA . ALA A 1 93 ? 6.836 -33.781 -0.91 1 93.38 93 ALA A CA 1
ATOM 764 C C . ALA A 1 93 ? 5.887 -34 0.262 1 93.38 93 ALA A C 1
ATOM 766 O O . ALA A 1 93 ? 6.277 -34.562 1.282 1 93.38 93 ALA A O 1
ATOM 767 N N . GLN A 1 94 ? 4.668 -33.625 0.112 1 92 94 GLN A N 1
ATOM 768 C CA . GLN A 1 94 ? 3.676 -33.781 1.171 1 92 94 GLN A CA 1
ATOM 769 C C . GLN A 1 94 ? 2.85 -35.062 0.965 1 92 94 GLN A C 1
ATOM 771 O O . GLN A 1 94 ? 1.806 -35.219 1.597 1 92 94 GLN A O 1
ATOM 776 N N . GLY A 1 95 ? 3.215 -35.844 0.029 1 93 95 GLY A N 1
ATOM 777 C CA . GLY A 1 95 ? 2.561 -37.125 -0.196 1 93 95 GLY A CA 1
ATOM 778 C C . GLY A 1 95 ? 1.312 -37.031 -1.05 1 93 95 GLY A C 1
ATOM 779 O O . GLY A 1 95 ? 0.448 -37.906 -1.01 1 93 95 GLY A O 1
ATOM 780 N N . ARG A 1 96 ? 1.205 -35.938 -1.753 1 93.19 96 ARG A N 1
ATOM 781 C CA . ARG A 1 96 ? 0.056 -35.719 -2.625 1 93.19 96 ARG A CA 1
ATOM 782 C C . ARG A 1 96 ? 0.445 -35.875 -4.094 1 93.19 96 ARG A C 1
ATOM 784 O O . ARG A 1 96 ? 1.629 -36 -4.418 1 93.19 96 ARG A O 1
ATOM 791 N N . GLN A 1 97 ? -0.611 -35.938 -4.934 1 93.94 97 GLN A N 1
ATOM 792 C CA . GLN A 1 97 ? -0.354 -35.875 -6.367 1 93.94 97 GLN A CA 1
ATOM 793 C C . GLN A 1 97 ? 0.224 -34.531 -6.77 1 93.94 97 GLN A C 1
ATOM 795 O O . GLN A 1 97 ? -0.169 -33.5 -6.227 1 93.94 97 GLN A O 1
ATOM 800 N N . GLY A 1 98 ? 1.099 -34.594 -7.676 1 93.44 98 GLY A N 1
ATOM 801 C CA . GLY A 1 98 ? 1.751 -33.375 -8.133 1 93.44 98 GLY A CA 1
ATOM 802 C C . GLY A 1 98 ? 0.772 -32.312 -8.586 1 93.44 98 GLY A C 1
ATOM 803 O O . GLY A 1 98 ? 0.958 -31.109 -8.297 1 93.44 98 GLY A O 1
ATOM 804 N N . GLN A 1 99 ? -0.239 -32.781 -9.273 1 95.94 99 GLN A N 1
ATOM 805 C CA . GLN A 1 99 ? -1.277 -31.844 -9.719 1 95.94 99 GLN A CA 1
ATOM 806 C C . GLN A 1 99 ? -2.533 -31.984 -8.859 1 95.94 99 GLN A C 1
ATOM 808 O O . GLN A 1 99 ? -2.898 -33.094 -8.445 1 95.94 99 GLN A O 1
ATOM 813 N N . PRO A 1 100 ? -3.201 -30.859 -8.594 1 96.56 100 PRO A N 1
ATOM 814 C CA . PRO A 1 100 ? -4.375 -30.891 -7.719 1 96.56 100 PRO A CA 1
ATOM 815 C C . PRO A 1 100 ? -5.617 -31.438 -8.414 1 96.56 100 PRO A C 1
ATOM 817 O O . PRO A 1 100 ? -5.73 -31.359 -9.641 1 96.56 100 PRO A O 1
ATOM 820 N N . SER A 1 101 ? -6.496 -32 -7.621 1 96.75 101 SER A N 1
ATOM 821 C CA . SER A 1 101 ? -7.777 -32.5 -8.125 1 96.75 101 SER A CA 1
ATOM 822 C C . SER A 1 101 ? -8.914 -31.562 -7.734 1 96.75 101 SER A C 1
ATOM 824 O O . SER A 1 101 ? -10.047 -31.719 -8.211 1 96.75 101 SER A O 1
ATOM 826 N N . ALA A 1 102 ? -8.57 -30.625 -6.863 1 95.75 102 ALA A N 1
ATOM 827 C CA . ALA A 1 102 ? -9.586 -29.688 -6.387 1 95.75 102 ALA A CA 1
ATOM 828 C C . ALA A 1 102 ? -9.008 -28.281 -6.246 1 95.75 102 ALA A C 1
ATOM 830 O O . ALA A 1 102 ? -7.789 -28.125 -6.16 1 95.75 102 ALA A O 1
ATOM 831 N N . MET A 1 103 ? -9.93 -27.328 -6.289 1 96.12 103 MET A N 1
ATOM 832 C CA . MET A 1 103 ? -9.516 -25.938 -6.145 1 96.12 103 MET A CA 1
ATOM 833 C C . MET A 1 103 ? -10.555 -25.141 -5.371 1 96.12 103 MET A C 1
ATOM 835 O O . MET A 1 103 ? -11.672 -25.609 -5.16 1 96.12 103 MET A O 1
ATOM 839 N N . VAL A 1 104 ? -10.117 -24.031 -4.91 1 95.62 104 VAL A N 1
ATOM 840 C CA . VAL A 1 104 ? -10.984 -23.047 -4.273 1 95.62 104 VAL A CA 1
ATOM 841 C C . VAL A 1 104 ? -10.906 -21.719 -5.023 1 95.62 104 VAL A C 1
ATOM 843 O O . VAL A 1 104 ? -9.812 -21.266 -5.391 1 95.62 104 VAL A O 1
ATOM 846 N N . MET A 1 105 ? -12.039 -21.125 -5.312 1 94.94 105 MET A N 1
ATOM 847 C CA . MET A 1 105 ? -12.102 -19.859 -6.027 1 94.94 105 MET A CA 1
ATOM 848 C C . MET A 1 105 ? -12.586 -18.734 -5.109 1 94.94 105 MET A C 1
ATOM 850 O O . MET A 1 105 ? -13.445 -18.953 -4.254 1 94.94 105 MET A O 1
ATOM 854 N N . ASP A 1 106 ? -12.023 -17.594 -5.262 1 92.44 106 ASP A N 1
ATOM 855 C CA . ASP A 1 106 ? -12.469 -16.375 -4.578 1 92.44 106 ASP A CA 1
ATOM 856 C C . ASP A 1 106 ? -11.977 -15.133 -5.301 1 92.44 106 ASP A C 1
ATOM 858 O O . ASP A 1 106 ? -11.18 -15.219 -6.234 1 92.44 106 ASP A O 1
ATOM 862 N N . GLY A 1 107 ? -12.586 -14.008 -4.988 1 90.25 107 GLY A N 1
ATOM 863 C CA . GLY A 1 107 ? -12.203 -12.734 -5.574 1 90.25 107 GLY A CA 1
ATOM 864 C C . GLY A 1 107 ? -11.922 -11.664 -4.535 1 90.25 107 GLY A C 1
ATOM 865 O O . GLY A 1 107 ? -12.445 -11.727 -3.42 1 90.25 107 GLY A O 1
ATOM 866 N N . ARG A 1 108 ? -11.055 -10.812 -4.941 1 87.56 108 ARG A N 1
ATOM 867 C CA . ARG A 1 108 ? -10.758 -9.664 -4.098 1 87.56 108 ARG A CA 1
ATOM 868 C C . ARG A 1 108 ? -10.648 -8.391 -4.922 1 87.56 108 ARG A C 1
ATOM 870 O O . ARG A 1 108 ? -10.125 -8.406 -6.039 1 87.56 108 ARG A O 1
ATOM 877 N N . THR A 1 109 ? -11.133 -7.277 -4.359 1 86.88 109 THR A N 1
ATOM 878 C CA . THR A 1 109 ? -11.055 -5.988 -5.043 1 86.88 109 THR A CA 1
ATOM 879 C C . THR A 1 109 ? -9.859 -5.18 -4.535 1 86.88 109 THR A C 1
ATOM 881 O O . THR A 1 109 ? -9.672 -5.039 -3.324 1 86.88 109 THR A O 1
ATOM 884 N N . LEU A 1 110 ? -9.039 -4.816 -5.434 1 87.94 110 LEU A N 1
ATOM 885 C CA . LEU A 1 110 ? -7.945 -3.895 -5.137 1 87.94 110 LEU A CA 1
ATOM 886 C C . LEU A 1 110 ? -8.312 -2.473 -5.547 1 87.94 110 LEU A C 1
ATOM 888 O O . LEU A 1 110 ? -8.789 -2.244 -6.66 1 87.94 110 LEU A O 1
ATOM 892 N N . GLN A 1 111 ? -8.086 -1.58 -4.629 1 84.06 111 GLN A N 1
ATOM 893 C CA . GLN A 1 111 ? -8.367 -0.178 -4.918 1 84.06 111 GLN A CA 1
ATOM 894 C C . GLN A 1 111 ? -7.395 0.383 -5.945 1 84.06 111 GLN A C 1
ATOM 896 O O . GLN A 1 111 ? -6.207 0.05 -5.926 1 84.06 111 GLN A O 1
ATOM 901 N N . SER A 1 112 ? -7.918 1.255 -6.75 1 80.75 112 SER A N 1
ATOM 902 C CA . SER A 1 112 ? -7.105 1.885 -7.785 1 80.75 112 SER A CA 1
ATOM 903 C C . SER A 1 112 ? -6.133 2.896 -7.184 1 80.75 112 SER A C 1
ATOM 905 O O . SER A 1 112 ? -6.32 3.348 -6.055 1 80.75 112 SER A O 1
ATOM 907 N N . SER A 1 113 ? -5.109 3.109 -7.859 1 76.06 113 SER A N 1
ATOM 908 C CA . SER A 1 113 ? -4.148 4.176 -7.59 1 76.06 113 SER A CA 1
ATOM 909 C C . SER A 1 113 ? -4.023 5.121 -8.781 1 76.06 113 SER A C 1
ATOM 911 O O . SER A 1 113 ? -4.676 4.926 -9.805 1 76.06 113 SER A O 1
ATOM 913 N N . CYS A 1 114 ? -3.373 6.266 -8.453 1 64.88 114 CYS A N 1
ATOM 914 C CA . CYS A 1 114 ? -3.172 7.215 -9.547 1 64.88 114 CYS A CA 1
ATOM 915 C C . CYS A 1 114 ? -2.545 6.531 -10.758 1 64.88 114 CYS A C 1
ATOM 917 O O . CYS A 1 114 ? -2.691 7 -11.883 1 64.88 114 CYS A O 1
ATOM 919 N N . GLU A 1 115 ? -1.967 5.359 -10.469 1 59.41 115 GLU A N 1
ATOM 920 C CA . GLU A 1 115 ? -1.241 4.656 -11.523 1 59.41 115 GLU A CA 1
ATOM 921 C C . GLU A 1 115 ? -2.164 3.723 -12.297 1 59.41 115 GLU A C 1
ATOM 923 O O . GLU A 1 115 ? -1.84 3.309 -13.414 1 59.41 115 GLU A O 1
ATOM 928 N N . SER A 1 116 ? -3.271 3.336 -11.711 1 56.78 116 SER A N 1
ATOM 929 C CA . SER A 1 116 ? -4.109 2.281 -12.266 1 56.78 116 SER A CA 1
ATOM 930 C C . SER A 1 116 ? -4.676 2.688 -13.625 1 56.78 116 SER A C 1
ATOM 932 O O . SER A 1 116 ? -5.035 1.83 -14.438 1 56.78 116 SER A O 1
ATOM 934 N N . GLY A 1 117 ? -4.504 3.904 -13.992 1 54.09 117 GLY A N 1
ATOM 935 C CA . GLY A 1 117 ? -4.996 4.363 -15.281 1 54.09 117 GLY A CA 1
ATOM 936 C C . GLY A 1 117 ? -6.48 4.109 -15.477 1 54.09 117 GLY A C 1
ATOM 937 O O . GLY A 1 117 ? -7.258 4.184 -14.523 1 54.09 117 GLY A O 1
ATOM 938 N N . PRO A 1 118 ? -6.98 3.793 -16.688 1 54.72 118 PRO A N 1
ATOM 939 C CA . PRO A 1 118 ? -8.391 3.707 -17.078 1 54.72 118 PRO A CA 1
ATOM 940 C C . PRO A 1 118 ? -9.047 2.404 -16.625 1 54.72 118 PRO A C 1
ATOM 942 O O . PRO A 1 118 ? -10.266 2.248 -16.75 1 54.72 118 PRO A O 1
ATOM 945 N N . ARG A 1 119 ? -8.383 1.502 -16.203 1 59.75 119 ARG A N 1
ATOM 946 C CA . ARG A 1 119 ? -8.945 0.197 -15.875 1 59.75 119 ARG A CA 1
ATOM 947 C C . ARG A 1 119 ? -9.828 0.276 -14.633 1 59.75 119 ARG A C 1
ATOM 949 O O . ARG A 1 119 ? -10.672 -0.593 -14.406 1 59.75 119 ARG A O 1
ATOM 956 N N . ALA A 1 120 ? -9.82 1.35 -14 1 62.69 120 ALA A N 1
ATOM 957 C CA . ALA A 1 120 ? -10.469 1.361 -12.688 1 62.69 120 ALA A CA 1
ATOM 958 C C . ALA A 1 120 ? -11.984 1.407 -12.836 1 62.69 120 ALA A C 1
ATOM 960 O O . ALA A 1 120 ? -12.523 2.221 -13.586 1 62.69 120 ALA A O 1
ATOM 961 N N . GLY A 1 121 ? -12.656 0.316 -12.492 1 58.06 121 GLY A N 1
ATOM 962 C CA . GLY A 1 121 ? -14.109 0.296 -12.398 1 58.06 121 GLY A CA 1
ATOM 963 C C . GLY A 1 121 ? -14.617 0.556 -10.992 1 58.06 121 GLY A C 1
ATOM 964 O O . GLY A 1 121 ? -13.875 0.404 -10.016 1 58.06 121 GLY A O 1
ATOM 965 N N . TYR A 1 122 ? -15.805 1.157 -10.914 1 57.69 122 TYR A N 1
ATOM 966 C CA . TYR A 1 122 ? -16.391 1.459 -9.609 1 57.69 122 TYR A CA 1
ATOM 967 C C . TYR A 1 122 ? -17.203 0.278 -9.086 1 57.69 122 TYR A C 1
ATOM 969 O O . TYR A 1 122 ? -18.188 -0.126 -9.711 1 57.69 122 TYR A O 1
ATOM 977 N N . ASP A 1 123 ? -16.734 -0.239 -8.047 1 47.44 123 ASP A N 1
ATOM 978 C CA . ASP A 1 123 ? -17.484 -1.279 -7.355 1 47.44 123 ASP A CA 1
ATOM 979 C C . ASP A 1 123 ? -18.5 -0.672 -6.383 1 47.44 123 ASP A C 1
ATOM 981 O O . ASP A 1 123 ? -18.141 -0.281 -5.27 1 47.44 123 ASP A O 1
ATOM 985 N N . GLY A 1 124 ? -19.719 -0.443 -6.836 1 46.62 124 GLY A N 1
ATOM 986 C CA . GLY A 1 124 ? -20.766 0.168 -6.043 1 46.62 124 GLY A CA 1
ATOM 987 C C . GLY A 1 124 ? -20.953 -0.499 -4.695 1 46.62 124 GLY A C 1
ATOM 988 O O . GLY A 1 124 ? -21.188 0.176 -3.689 1 46.62 124 GLY A O 1
ATOM 989 N N . TYR A 1 125 ? -20.812 -1.773 -4.781 1 39.5 125 TYR A N 1
ATOM 990 C CA . TYR A 1 125 ? -21.016 -2.523 -3.551 1 39.5 125 TYR A CA 1
ATOM 991 C C . TYR A 1 125 ? -19.938 -2.205 -2.521 1 39.5 125 TYR A C 1
ATOM 993 O O . TYR A 1 125 ? -20.25 -1.982 -1.347 1 39.5 125 TYR A O 1
ATOM 1001 N N . LYS A 1 126 ? -18.844 -2.123 -3.111 1 45.84 126 LYS A N 1
ATOM 1002 C CA . LYS A 1 126 ? -17.719 -1.897 -2.205 1 45.84 126 LYS A CA 1
ATOM 1003 C C . LYS A 1 126 ? -17.312 -0.426 -2.188 1 45.84 126 LYS A C 1
ATOM 1005 O O . LYS A 1 126 ? -16.516 -0.007 -1.347 1 45.84 126 LYS A O 1
ATOM 1010 N N . ARG A 1 127 ? -18.016 0.394 -3.076 1 51.38 127 ARG A N 1
ATOM 1011 C CA . ARG A 1 127 ? -17.828 1.838 -3.182 1 51.38 127 ARG A CA 1
ATOM 1012 C C . ARG A 1 127 ? -16.359 2.191 -3.389 1 51.38 127 ARG A C 1
ATOM 1014 O O . ARG A 1 127 ? -15.82 3.055 -2.693 1 51.38 127 ARG A O 1
ATOM 1021 N N . LYS A 1 128 ? -15.844 1.243 -4.121 1 58.78 128 LYS A N 1
ATOM 1022 C CA . LYS A 1 128 ? -14.438 1.446 -4.434 1 58.78 128 LYS A CA 1
ATOM 1023 C C . LYS A 1 128 ? -14.188 1.356 -5.934 1 58.78 128 LYS A C 1
ATOM 1025 O O . LYS A 1 128 ? -14.789 0.527 -6.621 1 58.78 128 LYS A O 1
ATOM 1030 N N . ARG A 1 129 ? -13.406 2.201 -6.391 1 73.75 129 ARG A N 1
ATOM 1031 C CA . ARG A 1 129 ? -12.914 2.123 -7.762 1 73.75 129 ARG A CA 1
ATOM 1032 C C . ARG A 1 129 ? -11.609 1.338 -7.828 1 73.75 129 ARG A C 1
ATOM 1034 O O . ARG A 1 129 ? -10.719 1.533 -6.996 1 73.75 129 ARG A O 1
ATOM 1041 N N . GLY A 1 130 ? -11.68 0.278 -8.617 1 83.75 130 GLY A N 1
ATOM 1042 C CA . GLY A 1 130 ? -10.422 -0.447 -8.727 1 83.75 130 GLY A CA 1
ATOM 1043 C C . GLY A 1 130 ? -10.523 -1.676 -9.609 1 83.75 130 GLY A C 1
ATOM 1044 O O . GLY A 1 130 ? -11.172 -1.643 -10.656 1 83.75 130 GLY A O 1
ATOM 1045 N N . SER A 1 131 ? -9.719 -2.645 -9.297 1 88.75 131 SER A N 1
ATOM 1046 C CA . SER A 1 131 ? -9.625 -3.9 -10.039 1 88.75 131 SER A CA 1
ATOM 1047 C C . SER A 1 131 ? -10.047 -5.082 -9.172 1 88.75 131 SER A C 1
ATOM 1049 O O . SER A 1 131 ? -9.852 -5.07 -7.953 1 88.75 131 SER A O 1
ATOM 1051 N N . LYS A 1 132 ? -10.742 -5.965 -9.805 1 90.94 132 LYS A N 1
ATOM 1052 C CA . LYS A 1 132 ? -11.086 -7.211 -9.133 1 90.94 132 LYS A CA 1
ATOM 1053 C C . LYS A 1 132 ? -10.156 -8.344 -9.562 1 90.94 132 LYS A C 1
ATOM 1055 O O . LYS A 1 132 ? -9.961 -8.578 -10.758 1 90.94 132 LYS A O 1
ATOM 1060 N N . VAL A 1 133 ? -9.523 -8.977 -8.57 1 93.56 133 VAL A N 1
ATOM 1061 C CA . VAL A 1 133 ? -8.641 -10.109 -8.812 1 93.56 133 VAL A CA 1
ATOM 1062 C C . VAL A 1 133 ? -9.375 -11.414 -8.516 1 93.56 133 VAL A C 1
ATOM 1064 O O . VAL A 1 133 ? -9.781 -11.656 -7.379 1 93.56 133 VAL A O 1
ATOM 1067 N N . HIS A 1 134 ? -9.578 -12.211 -9.531 1 94.62 134 HIS A N 1
ATOM 1068 C CA . HIS A 1 134 ? -10.164 -13.547 -9.406 1 94.62 134 HIS A CA 1
ATOM 1069 C C . HIS A 1 134 ? -9.078 -14.609 -9.32 1 94.62 134 HIS A C 1
ATOM 1071 O O . HIS A 1 134 ? -8.242 -14.734 -10.219 1 94.62 134 HIS A O 1
ATOM 1077 N N . MET A 1 135 ? -9.18 -15.336 -8.234 1 96.12 135 MET A N 1
ATOM 1078 C CA . MET A 1 135 ? -8.094 -16.297 -8.008 1 96.12 135 MET A CA 1
ATOM 1079 C C . MET A 1 135 ? -8.641 -17.703 -7.777 1 96.12 135 MET A C 1
ATOM 1081 O O . MET A 1 135 ? -9.703 -17.859 -7.188 1 96.12 135 MET A O 1
ATOM 1085 N N . ALA A 1 136 ? -7.949 -18.672 -8.273 1 97.12 136 ALA A N 1
ATOM 1086 C CA . ALA A 1 136 ? -8.125 -20.078 -7.965 1 97.12 136 ALA A CA 1
ATOM 1087 C C . ALA A 1 136 ? -6.867 -20.672 -7.344 1 97.12 136 ALA A C 1
ATOM 1089 O O . ALA A 1 136 ? -5.762 -20.484 -7.863 1 97.12 136 ALA A O 1
ATOM 1090 N N . VAL A 1 137 ? -7.039 -21.328 -6.234 1 97.19 137 VAL A N 1
ATOM 1091 C CA . VAL A 1 137 ? -5.902 -21.938 -5.555 1 97.19 137 VAL A CA 1
ATOM 1092 C C . VAL A 1 137 ? -6.199 -23.422 -5.273 1 97.19 137 VAL A C 1
ATOM 1094 O O . VAL A 1 137 ? -7.363 -23.828 -5.238 1 97.19 137 VAL A O 1
ATOM 1097 N N . ASP A 1 138 ? -5.168 -24.172 -5.129 1 95.69 138 ASP A N 1
ATOM 1098 C CA . ASP A 1 138 ? -5.379 -25.562 -4.734 1 95.69 138 ASP A CA 1
ATOM 1099 C C . ASP A 1 138 ? -5.68 -25.672 -3.242 1 95.69 138 ASP A C 1
ATOM 1101 O O . ASP A 1 138 ? -5.816 -24.656 -2.555 1 95.69 138 ASP A O 1
ATOM 1105 N N . THR A 1 139 ? -5.816 -26.844 -2.746 1 92.81 139 THR A N 1
ATOM 1106 C CA . THR A 1 139 ? -6.258 -27.062 -1.373 1 92.81 139 THR A CA 1
ATOM 1107 C C . THR A 1 139 ? -5.152 -26.703 -0.385 1 92.81 139 THR A C 1
ATOM 1109 O O . THR A 1 139 ? -5.398 -26.594 0.818 1 92.81 139 THR A O 1
ATOM 1112 N N . LEU A 1 140 ? -3.949 -26.5 -0.904 1 92.94 140 LEU A N 1
ATOM 1113 C CA . LEU A 1 140 ? -2.846 -26.078 -0.047 1 92.94 140 LEU A CA 1
ATOM 1114 C C . LEU A 1 140 ? -2.674 -24.562 -0.086 1 92.94 140 LEU A C 1
ATOM 1116 O O . LEU A 1 140 ? -1.828 -24 0.621 1 92.94 140 LEU A O 1
ATOM 1120 N N . GLY A 1 141 ? -3.387 -23.938 -0.971 1 94.5 141 GLY A N 1
ATOM 1121 C CA . GLY A 1 141 ? -3.34 -22.484 -1.054 1 94.5 141 GLY A CA 1
ATOM 1122 C C . GLY A 1 141 ? -2.42 -21.969 -2.146 1 94.5 141 GLY A C 1
ATOM 1123 O O . GLY A 1 141 ? -2.148 -20.766 -2.232 1 94.5 141 GLY A O 1
ATOM 1124 N N . HIS A 1 142 ? -1.916 -22.875 -2.947 1 96.19 142 HIS A N 1
ATOM 1125 C CA . HIS A 1 142 ? -1.01 -22.469 -4.016 1 96.19 142 HIS A CA 1
ATOM 1126 C C . HIS A 1 142 ? -1.782 -22.016 -5.25 1 96.19 142 HIS A C 1
ATOM 1128 O O . HIS A 1 142 ? -2.797 -22.609 -5.605 1 96.19 142 HIS A O 1
ATOM 1134 N N . LEU A 1 143 ? -1.269 -21.047 -5.879 1 97.25 143 LEU A N 1
ATOM 1135 C CA . LEU A 1 143 ? -1.963 -20.359 -6.965 1 97.25 143 LEU A CA 1
ATOM 1136 C C . LEU A 1 143 ? -2.033 -21.25 -8.203 1 97.25 143 LEU A C 1
ATOM 1138 O O . LEU A 1 143 ? -1.031 -21.844 -8.602 1 97.25 143 LEU A O 1
ATOM 1142 N N . LEU A 1 144 ? -3.211 -21.328 -8.781 1 97.88 144 LEU A N 1
ATOM 1143 C CA . LEU A 1 144 ? -3.418 -22.047 -10.031 1 97.88 144 LEU A CA 1
ATOM 1144 C C . LEU A 1 144 ? -3.656 -21.094 -11.188 1 97.88 144 LEU A C 1
ATOM 1146 O O . LEU A 1 144 ? -3.1 -21.266 -12.273 1 97.88 144 LEU A O 1
ATOM 1150 N N . ALA A 1 145 ? -4.461 -20.125 -10.875 1 97.62 145 ALA A N 1
ATOM 1151 C CA . ALA A 1 145 ? -4.828 -19.172 -11.906 1 97.62 145 ALA A CA 1
ATOM 1152 C C . ALA A 1 145 ? -5.277 -17.844 -11.289 1 97.62 145 ALA A C 1
ATOM 1154 O O . ALA A 1 145 ? -5.758 -17.812 -10.156 1 97.62 145 ALA A O 1
ATOM 1155 N N . VAL A 1 146 ? -5.074 -16.844 -12.062 1 97.06 146 VAL A N 1
ATOM 1156 C CA . VAL A 1 146 ? -5.512 -15.508 -11.664 1 97.06 146 VAL A CA 1
ATOM 1157 C C . VAL A 1 146 ? -6.027 -14.75 -12.883 1 97.06 146 VAL A C 1
ATOM 1159 O O . VAL A 1 146 ? -5.457 -14.852 -13.977 1 97.06 146 VAL A O 1
ATOM 1162 N N . HIS A 1 147 ? -7.086 -14.117 -12.68 1 95.12 147 HIS A N 1
ATOM 1163 C CA . HIS A 1 147 ? -7.695 -13.266 -13.695 1 95.12 147 HIS A CA 1
ATOM 1164 C C . HIS A 1 147 ? -8.117 -11.922 -13.102 1 95.12 147 HIS A C 1
ATOM 1166 O O . HIS A 1 147 ? -8.68 -11.867 -12.008 1 95.12 147 HIS A O 1
ATOM 1172 N N . VAL A 1 148 ? -7.77 -10.797 -13.875 1 94 148 VAL A N 1
ATOM 1173 C CA . VAL A 1 148 ? -8.039 -9.461 -13.352 1 94 148 VAL A CA 1
ATOM 1174 C C . VAL A 1 148 ? -9.07 -8.758 -14.227 1 94 148 VAL A C 1
ATOM 1176 O O . VAL A 1 148 ? -8.945 -8.75 -15.453 1 94 148 VAL A O 1
ATOM 1179 N N . THR A 1 149 ? -10.062 -8.227 -13.609 1 91.94 149 THR A N 1
ATOM 1180 C CA . THR A 1 149 ? -11.117 -7.477 -14.289 1 91.94 149 THR A CA 1
ATOM 1181 C C . THR A 1 149 ? -11.359 -6.141 -13.594 1 91.94 149 THR A C 1
ATOM 1183 O O . THR A 1 149 ? -10.82 -5.891 -12.508 1 91.94 149 THR A O 1
ATOM 1186 N N . PRO A 1 150 ? -12.078 -5.246 -14.336 1 87.25 150 PRO A N 1
ATOM 1187 C CA . PRO A 1 150 ? -12.547 -4.082 -13.578 1 87.25 150 PRO A CA 1
ATOM 1188 C C . PRO A 1 150 ? -13.367 -4.469 -12.352 1 87.25 150 PRO A C 1
ATOM 1190 O O . PRO A 1 150 ? -13.953 -5.551 -12.312 1 87.25 150 PRO A O 1
ATOM 1193 N N . ALA A 1 151 ? -13.445 -3.613 -11.398 1 85.56 151 ALA A N 1
ATOM 1194 C CA . ALA A 1 151 ? -14.023 -3.916 -10.094 1 85.56 151 ALA A CA 1
ATOM 1195 C C . ALA A 1 151 ? -15.531 -4.156 -10.195 1 85.56 151 ALA A C 1
ATOM 1197 O O . ALA A 1 151 ? -16.141 -4.73 -9.297 1 85.56 151 ALA A O 1
ATOM 1198 N N . ASP A 1 152 ? -16.156 -3.746 -11.211 1 84.06 152 ASP A N 1
ATOM 1199 C CA . ASP A 1 152 ? -17.609 -3.854 -11.328 1 84.06 152 ASP A CA 1
ATOM 1200 C C . ASP A 1 152 ? -18.016 -5.203 -11.914 1 84.06 152 ASP A C 1
ATOM 1202 O O . ASP A 1 152 ? -19.203 -5.539 -11.945 1 84.06 152 ASP A O 1
ATOM 1206 N N . GLU A 1 153 ? -17.094 -6.004 -12.297 1 85.44 153 GLU A N 1
ATOM 1207 C CA . GLU A 1 153 ? -17.391 -7.316 -12.867 1 85.44 153 GLU A CA 1
ATOM 1208 C C . GLU A 1 153 ? -17.781 -8.312 -11.773 1 85.44 153 GLU A C 1
ATOM 1210 O O . GLU A 1 153 ? -17.25 -8.266 -10.664 1 85.44 153 GLU A O 1
ATOM 1215 N N . GLN A 1 154 ? -18.672 -9.219 -12.133 1 88.12 154 GLN A N 1
ATOM 1216 C CA . GLN A 1 154 ? -19.156 -10.219 -11.195 1 88.12 154 GLN A CA 1
ATOM 1217 C C . GLN A 1 154 ? -18.25 -11.438 -11.164 1 88.12 154 GLN A C 1
ATOM 1219 O O . GLN A 1 154 ? -17.734 -11.867 -12.195 1 88.12 154 GLN A O 1
ATOM 1224 N N . GLU A 1 155 ? -18.172 -12 -10.031 1 87.88 155 GLU A N 1
ATOM 1225 C CA . GLU A 1 155 ? -17.328 -13.172 -9.844 1 87.88 155 GLU A CA 1
ATOM 1226 C C . GLU A 1 155 ? -17.859 -14.375 -10.625 1 87.88 155 GLU A C 1
ATOM 1228 O O . GLU A 1 155 ? -17.078 -15.102 -11.25 1 87.88 155 GLU A O 1
ATOM 1233 N N . ARG A 1 156 ? -19.125 -14.586 -10.641 1 90.44 156 ARG A N 1
ATOM 1234 C CA . ARG A 1 156 ? -19.703 -15.75 -11.305 1 90.44 156 ARG A CA 1
ATOM 1235 C C . ARG A 1 156 ? -19.469 -15.695 -12.805 1 90.44 156 ARG A C 1
ATOM 1237 O O . ARG A 1 156 ? -19.391 -16.734 -13.469 1 90.44 156 ARG A O 1
ATOM 1244 N N . ALA A 1 157 ? -19.344 -14.508 -13.312 1 92.5 157 ALA A N 1
ATOM 1245 C CA . ALA A 1 157 ? -19.141 -14.336 -14.75 1 92.5 157 ALA A CA 1
ATOM 1246 C C . ALA A 1 157 ? -17.719 -14.766 -15.148 1 92.5 157 ALA A C 1
ATOM 1248 O O . ALA A 1 157 ? -17.438 -14.945 -16.344 1 92.5 157 ALA A O 1
ATOM 1249 N N . GLN A 1 158 ? -16.859 -14.984 -14.18 1 94.19 158 GLN A N 1
ATOM 1250 C CA . GLN A 1 158 ? -15.461 -15.266 -14.477 1 94.19 158 GLN A CA 1
ATOM 1251 C C . GLN A 1 158 ? -15.141 -16.75 -14.273 1 94.19 158 GLN A C 1
ATOM 1253 O O . GLN A 1 158 ? -13.992 -17.156 -14.422 1 94.19 158 GLN A O 1
ATOM 1258 N N . VAL A 1 159 ? -16.094 -17.531 -13.984 1 96.31 159 VAL A N 1
ATOM 1259 C CA . VAL A 1 159 ? -15.898 -18.938 -13.664 1 96.31 159 VAL A CA 1
ATOM 1260 C C . VAL A 1 159 ? -15.344 -19.672 -14.883 1 96.31 159 VAL A C 1
ATOM 1262 O O . VAL A 1 159 ? -14.398 -20.453 -14.766 1 96.31 159 VAL A O 1
ATOM 1265 N N . GLN A 1 160 ? -15.906 -19.422 -16.016 1 96.31 160 GLN A N 1
ATOM 1266 C CA . GLN A 1 160 ? -15.469 -20.109 -17.219 1 96.31 160 GLN A CA 1
ATOM 1267 C C . GLN A 1 160 ? -13.984 -19.859 -17.5 1 96.31 160 GLN A C 1
ATOM 1269 O O . GLN A 1 160 ? -13.219 -20.812 -17.672 1 96.31 160 GLN A O 1
ATOM 1274 N N . ARG A 1 161 ? -13.664 -18.594 -17.469 1 96.19 161 ARG A N 1
ATOM 1275 C CA . ARG A 1 161 ? -12.281 -18.219 -17.75 1 96.19 161 ARG A CA 1
ATOM 1276 C C . ARG A 1 161 ? -11.336 -18.828 -16.719 1 96.19 161 ARG A C 1
ATOM 1278 O O . ARG A 1 161 ? -10.297 -19.375 -17.078 1 96.19 161 ARG A O 1
ATOM 1285 N N . LEU A 1 162 ? -11.672 -18.797 -15.523 1 96.75 162 LEU A N 1
ATOM 1286 C CA . LEU A 1 162 ? -10.828 -19.312 -14.461 1 96.75 162 LEU A CA 1
ATOM 1287 C C . LEU A 1 162 ? -10.672 -20.828 -14.586 1 96.75 162 LEU A C 1
ATOM 1289 O O . LEU A 1 162 ? -9.57 -21.359 -14.445 1 96.75 162 LEU A O 1
ATOM 1293 N N . CYS A 1 163 ? -11.711 -21.516 -14.891 1 97.44 163 CYS A N 1
ATOM 1294 C CA . CYS A 1 163 ? -11.672 -22.953 -15.031 1 97.44 163 CYS A CA 1
ATOM 1295 C C . CYS A 1 163 ? -10.797 -23.375 -16.203 1 97.44 163 CYS A C 1
ATOM 1297 O O . CYS A 1 163 ? -10.008 -24.312 -16.109 1 97.44 163 CYS A O 1
ATOM 1299 N N . GLU A 1 164 ? -10.922 -22.656 -17.25 1 97.38 164 GLU A N 1
ATOM 1300 C CA . GLU A 1 164 ? -10.094 -22.953 -18.422 1 97.38 164 GLU A CA 1
ATOM 1301 C C . GLU A 1 164 ? -8.617 -22.766 -18.109 1 97.38 164 GLU A C 1
ATOM 1303 O O . GLU A 1 164 ? -7.793 -23.625 -18.453 1 97.38 164 GLU A O 1
ATOM 1308 N N . ASP A 1 165 ? -8.352 -21.703 -17.469 1 97 165 ASP A N 1
ATOM 1309 C CA . ASP A 1 165 ? -6.969 -21.406 -17.109 1 97 165 ASP A CA 1
ATOM 1310 C C . ASP A 1 165 ? -6.406 -22.453 -16.156 1 97 165 ASP A C 1
ATOM 1312 O O . ASP A 1 165 ? -5.258 -22.891 -16.312 1 97 165 ASP A O 1
ATOM 1316 N N . VAL A 1 166 ? -7.207 -22.875 -15.242 1 97.88 166 VAL A N 1
ATOM 1317 C CA . VAL A 1 166 ? -6.785 -23.859 -14.258 1 97.88 166 VAL A CA 1
ATOM 1318 C C . VAL A 1 166 ? -6.508 -25.188 -14.953 1 97.88 166 VAL A C 1
ATOM 1320 O O . VAL A 1 166 ? -5.492 -25.844 -14.688 1 97.88 166 VAL A O 1
ATOM 1323 N N . GLN A 1 167 ? -7.414 -25.578 -15.812 1 97.88 167 GLN A N 1
ATOM 1324 C CA . GLN A 1 167 ? -7.242 -26.828 -16.516 1 97.88 167 GLN A CA 1
ATOM 1325 C C . GLN A 1 167 ? -6.008 -26.797 -17.406 1 97.88 167 GLN A C 1
ATOM 1327 O O . GLN A 1 167 ? -5.258 -27.781 -17.484 1 97.88 167 GLN A O 1
ATOM 1332 N N . GLN A 1 168 ? -5.77 -25.719 -18 1 96.06 168 GLN A N 1
ATOM 1333 C CA . GLN A 1 168 ? -4.559 -25.578 -18.797 1 96.06 168 GLN A CA 1
ATOM 1334 C C . GLN A 1 168 ? -3.307 -25.688 -17.938 1 96.06 168 GLN A C 1
ATOM 1336 O O . GLN A 1 168 ? -2.336 -26.344 -18.328 1 96.06 168 GLN A O 1
ATOM 1341 N N . ALA A 1 169 ? -3.342 -25.141 -16.812 1 95.25 169 ALA A N 1
ATOM 1342 C CA . ALA A 1 169 ? -2.186 -25.109 -15.922 1 95.25 169 ALA A CA 1
ATOM 1343 C C . ALA A 1 169 ? -1.926 -26.469 -15.305 1 95.25 169 ALA A C 1
ATOM 1345 O O . ALA A 1 169 ? -0.783 -26.812 -14.992 1 95.25 169 ALA A O 1
ATOM 1346 N N . THR A 1 170 ? -2.975 -27.312 -15.109 1 96.44 170 THR A N 1
ATOM 1347 C CA . THR A 1 170 ? -2.836 -28.531 -14.336 1 96.44 170 THR A CA 1
ATOM 1348 C C . THR A 1 170 ? -2.879 -29.75 -15.258 1 96.44 170 THR A C 1
ATOM 1350 O O . THR A 1 170 ? -2.643 -30.875 -14.812 1 96.44 170 THR A O 1
ATOM 1353 N N . GLY A 1 171 ? -3.217 -29.547 -16.484 1 95.56 171 GLY A N 1
ATOM 1354 C CA . GLY A 1 171 ? -3.398 -30.672 -17.391 1 95.56 171 GLY A CA 1
ATOM 1355 C C . GLY A 1 171 ? -4.727 -31.375 -17.203 1 95.56 171 GLY A C 1
ATOM 1356 O O . GLY A 1 171 ? -4.793 -32.594 -17.234 1 95.56 171 GLY A O 1
ATOM 1357 N N . HIS A 1 172 ? -5.711 -30.672 -16.812 1 96.56 172 HIS A N 1
ATOM 1358 C CA . HIS A 1 172 ? -7.094 -31.141 -16.734 1 96.56 172 HIS A CA 1
ATOM 1359 C C . HIS A 1 172 ? -7.27 -32.156 -15.602 1 96.56 172 HIS A C 1
ATOM 1361 O O . HIS A 1 172 ? -7.945 -33.156 -15.773 1 96.56 172 HIS A O 1
ATOM 1367 N N . THR A 1 173 ? -6.656 -31.812 -14.523 1 97 173 THR A N 1
ATOM 1368 C CA . THR A 1 173 ? -6.73 -32.75 -13.406 1 97 173 THR A CA 1
ATOM 1369 C C . THR A 1 173 ? -7.773 -32.281 -12.391 1 97 173 THR A C 1
ATOM 1371 O O . THR A 1 173 ? -8.188 -33.062 -11.531 1 97 173 THR A O 1
ATOM 1374 N N . VAL A 1 174 ? -8.18 -31.062 -12.406 1 97.25 174 VAL A N 1
ATOM 1375 C CA . VAL A 1 174 ? -9.086 -30.547 -11.391 1 97.25 174 VAL A CA 1
ATOM 1376 C C . VAL A 1 174 ? -10.516 -30.984 -11.695 1 97.25 174 VAL A C 1
ATOM 1378 O O . VAL A 1 174 ? -11.008 -30.797 -12.805 1 97.25 174 VAL A O 1
ATOM 1381 N N . GLN A 1 175 ? -11.164 -31.516 -10.664 1 97.5 175 GLN A N 1
ATOM 1382 C CA . GLN A 1 175 ? -12.508 -32.062 -10.852 1 97.5 175 GLN A CA 1
ATOM 1383 C C . GLN A 1 175 ? -13.516 -31.344 -9.945 1 97.5 175 GLN A C 1
ATOM 1385 O O . GLN A 1 175 ? -14.719 -31.391 -10.188 1 97.5 175 GLN A O 1
ATOM 1390 N N . LEU A 1 176 ? -12.977 -30.766 -8.938 1 96 176 LEU A N 1
ATOM 1391 C CA . LEU A 1 176 ? -13.844 -30.156 -7.93 1 96 176 LEU A CA 1
ATOM 1392 C C . LEU A 1 176 ? -13.406 -28.734 -7.625 1 96 176 LEU A C 1
ATOM 1394 O O . LEU A 1 176 ? -12.211 -28.453 -7.516 1 96 176 LEU A O 1
ATOM 1398 N N . ALA A 1 177 ? -14.383 -27.828 -7.523 1 95.62 177 ALA A N 1
ATOM 1399 C CA . ALA A 1 177 ? -14.117 -26.438 -7.148 1 95.62 177 ALA A CA 1
ATOM 1400 C C . ALA A 1 177 ? -15.078 -25.969 -6.059 1 95.62 177 ALA A C 1
ATOM 1402 O O . ALA A 1 177 ? -16.281 -26.234 -6.133 1 95.62 177 ALA A O 1
ATOM 1403 N N . TRP A 1 178 ? -14.531 -25.359 -5.031 1 93.75 178 TRP A N 1
ATOM 1404 C CA . TRP A 1 178 ? -15.344 -24.719 -4 1 93.75 178 TRP A CA 1
ATOM 1405 C C . TRP A 1 178 ? -15.336 -23.203 -4.168 1 93.75 178 TRP A C 1
ATOM 1407 O O . TRP A 1 178 ? -14.312 -22.625 -4.535 1 93.75 178 TRP A O 1
ATOM 1417 N N . ALA A 1 179 ? -16.469 -22.609 -3.977 1 92.38 179 ALA A N 1
ATOM 1418 C CA . ALA A 1 179 ? -16.594 -21.156 -4.039 1 92.38 179 ALA A CA 1
ATOM 1419 C C . ALA A 1 179 ? -17.672 -20.656 -3.086 1 92.38 179 ALA A C 1
ATOM 1421 O O . ALA A 1 179 ? -18.438 -21.453 -2.535 1 92.38 179 ALA A O 1
ATOM 1422 N N . ASP A 1 180 ? -17.672 -19.375 -2.832 1 87.25 180 ASP A N 1
ATOM 1423 C CA . ASP A 1 180 ? -18.656 -18.812 -1.921 1 87.25 180 ASP A CA 1
ATOM 1424 C C . ASP A 1 180 ? -19.969 -18.516 -2.646 1 87.25 180 ASP A C 1
ATOM 1426 O O . ASP A 1 180 ? -20.125 -18.859 -3.818 1 87.25 180 ASP A O 1
ATOM 1430 N N . GLN A 1 181 ? -20.906 -17.953 -1.997 1 86.06 181 GLN A N 1
ATOM 1431 C CA . GLN A 1 181 ? -22.25 -17.734 -2.5 1 86.06 181 GLN A CA 1
ATOM 1432 C C . GLN A 1 181 ? -22.266 -16.75 -3.658 1 86.06 181 GLN A C 1
ATOM 1434 O O . GLN A 1 181 ? -23.219 -16.672 -4.426 1 86.06 181 GLN A O 1
ATOM 1439 N N . GLY A 1 182 ? -21.203 -16 -3.787 1 84.25 182 GLY A N 1
ATOM 1440 C CA . GLY A 1 182 ? -21.094 -15.07 -4.898 1 84.25 182 GLY A CA 1
ATOM 1441 C C . GLY A 1 182 ? -21 -15.758 -6.246 1 84.25 182 GLY A C 1
ATOM 1442 O O . GLY A 1 182 ? -21.234 -15.141 -7.285 1 84.25 182 GLY A O 1
ATOM 1443 N N . TYR A 1 183 ? -20.844 -16.984 -6.23 1 90.94 183 TYR A N 1
ATOM 1444 C CA . TYR A 1 183 ? -20.656 -17.766 -7.449 1 90.94 183 TYR A CA 1
ATOM 1445 C C . TYR A 1 183 ? -21.891 -18.594 -7.766 1 90.94 183 TYR A C 1
ATOM 1447 O O . TYR A 1 183 ? -21.875 -19.438 -8.672 1 90.94 183 TYR A O 1
ATOM 1455 N N . THR A 1 184 ? -22.906 -18.328 -7.102 1 89.06 184 THR A N 1
ATOM 1456 C CA . THR A 1 184 ? -24.125 -19.109 -7.293 1 89.06 184 THR A CA 1
ATOM 1457 C C . THR A 1 184 ? -24.766 -18.766 -8.633 1 89.06 184 THR A C 1
ATOM 1459 O O . THR A 1 184 ? -24.797 -17.609 -9.047 1 89.06 184 THR A O 1
ATOM 1462 N N . GLY A 1 185 ? -25.266 -19.844 -9.305 1 90.81 185 GLY A N 1
ATOM 1463 C CA . GLY A 1 185 ? -25.969 -19.641 -10.562 1 90.81 185 GLY A CA 1
ATOM 1464 C C . GLY A 1 185 ? -25.781 -20.797 -11.539 1 90.81 185 GLY A C 1
ATOM 1465 O O . GLY A 1 185 ? -24.734 -21.438 -11.531 1 90.81 185 GLY A O 1
ATOM 1466 N N . GLU A 1 186 ? -26.781 -21.016 -12.336 1 92.44 186 GLU A N 1
ATOM 1467 C CA . GLU A 1 186 ? -26.75 -22.094 -13.32 1 92.44 186 GLU A CA 1
ATOM 1468 C C . GLU A 1 186 ? -25.656 -21.844 -14.359 1 92.44 186 GLU A C 1
ATOM 1470 O O . GLU A 1 186 ? -24.969 -22.781 -14.781 1 92.44 186 GLU A O 1
ATOM 1475 N N . ALA A 1 187 ? -25.562 -20.625 -14.695 1 93.25 187 ALA A N 1
ATOM 1476 C CA . ALA A 1 187 ? -24.562 -20.281 -15.695 1 93.25 187 ALA A CA 1
ATOM 1477 C C . ALA A 1 187 ? -23.156 -20.594 -15.195 1 93.25 187 ALA A C 1
ATOM 1479 O O . ALA A 1 187 ? -22.312 -21.109 -15.938 1 93.25 187 ALA A O 1
ATOM 1480 N N . ALA A 1 188 ? -22.891 -20.312 -14.016 1 94.44 188 ALA A N 1
ATOM 1481 C CA . ALA A 1 188 ? -21.594 -20.594 -13.414 1 94.44 188 ALA A CA 1
ATOM 1482 C C . ALA A 1 188 ? -21.328 -22.094 -13.312 1 94.44 188 ALA A C 1
ATOM 1484 O O . ALA A 1 188 ? -20.234 -22.562 -13.602 1 94.44 188 ALA A O 1
ATOM 1485 N N . SER A 1 189 ? -22.312 -22.781 -12.938 1 94.81 189 SER A N 1
ATOM 1486 C CA . SER A 1 189 ? -22.188 -24.234 -12.836 1 94.81 189 SER A CA 1
ATOM 1487 C C . SER A 1 189 ? -21.922 -24.875 -14.195 1 94.81 189 SER A C 1
ATOM 1489 O O . SER A 1 189 ? -21.062 -25.75 -14.32 1 94.81 189 SER A O 1
ATOM 1491 N N . LYS A 1 190 ? -22.625 -24.438 -15.109 1 96.31 190 LYS A N 1
ATOM 1492 C CA . LYS A 1 190 ? -22.438 -24.953 -16.453 1 96.31 190 LYS A CA 1
ATOM 1493 C C . LYS A 1 190 ? -21.047 -24.609 -16.984 1 96.31 190 LYS A C 1
ATOM 1495 O O . LYS A 1 190 ? -20.406 -25.438 -17.625 1 96.31 190 LYS A O 1
ATOM 1500 N N . ALA A 1 191 ? -20.656 -23.453 -16.703 1 95.62 191 ALA A N 1
ATOM 1501 C CA . ALA A 1 191 ? -19.328 -23 -17.125 1 95.62 191 ALA A CA 1
ATOM 1502 C C . ALA A 1 191 ? -18.234 -23.891 -16.531 1 95.62 191 ALA A C 1
ATOM 1504 O O . ALA A 1 191 ? -17.297 -24.266 -17.234 1 95.62 191 ALA A O 1
ATOM 1505 N N . ALA A 1 192 ? -18.375 -24.219 -15.336 1 97.12 192 ALA A N 1
ATOM 1506 C CA . ALA A 1 192 ? -17.422 -25.109 -14.688 1 97.12 192 ALA A CA 1
ATOM 1507 C C . ALA A 1 192 ? -17.484 -26.516 -15.289 1 97.12 192 ALA A C 1
ATOM 1509 O O . ALA A 1 192 ? -16.453 -27.125 -15.562 1 97.12 192 ALA A O 1
ATOM 1510 N N . GLN A 1 193 ? -18.656 -26.969 -15.523 1 96.62 193 GLN A N 1
ATOM 1511 C CA . GLN A 1 193 ? -18.859 -28.297 -16.078 1 96.62 193 GLN A CA 1
ATOM 1512 C C . GLN A 1 193 ? -18.25 -28.438 -17.469 1 96.62 193 GLN A C 1
ATOM 1514 O O . GLN A 1 193 ? -17.766 -29.5 -17.844 1 96.62 193 GLN A O 1
ATOM 1519 N N . ASP A 1 194 ? -18.312 -27.406 -18.141 1 96.69 194 ASP A N 1
ATOM 1520 C CA . ASP A 1 194 ? -17.75 -27.391 -19.469 1 96.69 194 ASP A CA 1
ATOM 1521 C C . ASP A 1 194 ? -16.234 -27.656 -19.422 1 96.69 194 ASP A C 1
ATOM 1523 O O . ASP A 1 194 ? -15.664 -28.125 -20.406 1 96.69 194 ASP A O 1
ATOM 1527 N N . SER A 1 195 ? -15.656 -27.406 -18.297 1 96.56 195 SER A N 1
ATOM 1528 C CA . SER A 1 195 ? -14.234 -27.672 -18.125 1 96.56 195 SER A CA 1
ATOM 1529 C C . SER A 1 195 ? -14 -28.938 -17.312 1 96.56 195 SER A C 1
ATOM 1531 O O . SER A 1 195 ? -12.891 -29.188 -16.828 1 96.56 195 SER A O 1
ATOM 1533 N N . GLY A 1 196 ? -15.094 -29.625 -17.094 1 96.81 196 GLY A N 1
ATOM 1534 C CA . GLY A 1 196 ? -14.977 -30.875 -16.359 1 96.81 196 GLY A CA 1
ATOM 1535 C C . GLY A 1 196 ? -14.891 -30.688 -14.852 1 96.81 196 GLY A C 1
ATOM 1536 O O . GLY A 1 196 ? -14.375 -31.547 -14.141 1 96.81 196 GLY A O 1
ATOM 1537 N N . ILE A 1 197 ? -15.297 -29.609 -14.383 1 97.5 197 ILE A N 1
ATOM 1538 C CA . ILE A 1 197 ? -15.148 -29.281 -12.961 1 97.5 197 ILE A CA 1
ATOM 1539 C C . ILE A 1 197 ? -16.531 -29.203 -12.312 1 97.5 197 ILE A C 1
ATOM 1541 O O . ILE A 1 197 ? -17.453 -28.594 -12.859 1 97.5 197 ILE A O 1
ATOM 1545 N N . ASP A 1 198 ? -16.719 -29.844 -11.156 1 96.81 198 ASP A N 1
ATOM 1546 C CA . ASP A 1 198 ? -17.922 -29.734 -10.344 1 96.81 198 ASP A CA 1
ATOM 1547 C C . ASP A 1 198 ? -17.828 -28.562 -9.375 1 96.81 198 ASP A C 1
ATOM 1549 O O . ASP A 1 198 ? -17.016 -28.562 -8.453 1 96.81 198 ASP A O 1
ATOM 1553 N N . LEU A 1 199 ? -18.641 -27.594 -9.602 1 95.56 199 LEU A N 1
ATOM 1554 C CA . LEU A 1 199 ? -18.656 -26.391 -8.766 1 95.56 199 LEU A CA 1
ATOM 1555 C C . LEU A 1 199 ? -19.562 -26.578 -7.562 1 95.56 199 LEU A C 1
ATOM 1557 O O . LEU A 1 199 ? -20.766 -26.797 -7.723 1 95.56 199 LEU A O 1
ATOM 1561 N N . GLN A 1 200 ? -18.984 -26.453 -6.367 1 92.5 200 GLN A N 1
ATOM 1562 C CA . GLN A 1 200 ? -19.75 -26.578 -5.125 1 92.5 200 GLN A CA 1
ATOM 1563 C C . GLN A 1 200 ? -19.734 -25.266 -4.352 1 92.5 200 GLN A C 1
ATOM 1565 O O . GLN A 1 200 ? -18.672 -24.734 -4.035 1 92.5 200 GLN A O 1
ATOM 1570 N N . ILE A 1 201 ? -20.844 -24.781 -4.031 1 90.75 201 ILE A N 1
ATOM 1571 C CA . ILE A 1 201 ? -21 -23.531 -3.307 1 90.75 201 ILE A CA 1
ATOM 1572 C C . ILE A 1 201 ? -21.062 -23.797 -1.805 1 90.75 201 ILE A C 1
ATOM 1574 O O . ILE A 1 201 ? -21.875 -24.609 -1.347 1 90.75 201 ILE A O 1
ATOM 1578 N N . VAL A 1 202 ? -20.156 -23.188 -1.177 1 84.5 202 VAL A N 1
ATOM 1579 C CA . VAL A 1 202 ? -20.125 -23.328 0.276 1 84.5 202 VAL A CA 1
ATOM 1580 C C . VAL A 1 202 ? -20.906 -22.188 0.926 1 84.5 202 VAL A C 1
ATOM 1582 O O . VAL A 1 202 ? -20.531 -21.016 0.797 1 84.5 202 VAL A O 1
ATOM 1585 N N . LYS A 1 203 ? -22.016 -22.469 1.548 1 73.44 203 LYS A N 1
ATOM 1586 C CA . LYS A 1 203 ? -22.891 -21.469 2.156 1 73.44 203 LYS A CA 1
ATOM 1587 C C . LYS A 1 203 ? -22.547 -21.25 3.625 1 73.44 203 LYS A C 1
ATOM 1589 O O . LYS A 1 203 ? -22.047 -22.156 4.293 1 73.44 203 LYS A O 1
ATOM 1594 N N . LEU A 1 204 ? -22.547 -19.922 4.02 1 64.31 204 LEU A N 1
ATOM 1595 C CA . LEU A 1 204 ? -22.422 -19.641 5.445 1 64.31 204 LEU A CA 1
ATOM 1596 C C . LEU A 1 204 ? -23.594 -20.234 6.223 1 64.31 204 LEU A C 1
ATOM 1598 O O . LEU A 1 204 ? -24.75 -20.078 5.816 1 64.31 204 LEU A O 1
ATOM 1602 N N . PRO A 1 205 ? -23.266 -21.109 7.16 1 56.62 205 PRO A N 1
ATOM 1603 C CA . PRO A 1 205 ? -24.422 -21.625 7.91 1 56.62 205 PRO A CA 1
ATOM 1604 C C . PRO A 1 205 ? -25.203 -20.516 8.617 1 56.62 205 PRO A C 1
ATOM 1606 O O . PRO A 1 205 ? -24.609 -19.516 9.055 1 56.62 205 PRO A O 1
ATOM 1609 N N . GLU A 1 206 ? -26.547 -20.219 8.281 1 50.56 206 GLU A N 1
ATOM 1610 C CA . GLU A 1 206 ? -27.422 -19.25 8.922 1 50.56 206 GLU A CA 1
ATOM 1611 C C . GLU A 1 206 ? -27.219 -19.234 10.438 1 50.56 206 GLU A C 1
ATOM 1613 O O . GLU A 1 206 ? -27.219 -18.156 11.055 1 50.56 206 GLU A O 1
ATOM 1618 N N . ALA A 1 207 ? -27.625 -20.266 11.18 1 46.12 207 ALA A N 1
ATOM 1619 C CA . ALA A 1 207 ? -27.891 -20.344 12.609 1 46.12 207 ALA A CA 1
ATOM 1620 C C . ALA A 1 207 ? -26.625 -20.172 13.43 1 46.12 207 ALA A C 1
ATOM 1622 O O . ALA A 1 207 ? -26.672 -20.031 14.648 1 46.12 207 ALA A O 1
ATOM 1623 N N . LYS A 1 208 ? -25.469 -20.812 13.289 1 44.75 208 LYS A N 1
ATOM 1624 C CA . LYS A 1 208 ? -24.641 -21.094 14.461 1 44.75 208 LYS A CA 1
ATOM 1625 C C . LYS A 1 208 ? -23.609 -20 14.688 1 44.75 208 LYS A C 1
ATOM 1627 O O . LYS A 1 208 ? -22.906 -19.609 13.758 1 44.75 208 LYS A O 1
ATOM 1632 N N . LYS A 1 209 ? -23.859 -19.219 15.492 1 48.56 209 LYS A N 1
ATOM 1633 C CA . LYS A 1 209 ? -23.25 -18.078 16.156 1 48.56 209 LYS A CA 1
ATOM 1634 C C . LYS A 1 209 ? -21.75 -18.312 16.391 1 48.56 209 LYS A C 1
ATOM 1636 O O . LYS A 1 209 ? -21.078 -17.469 16.969 1 48.56 209 LYS A O 1
ATOM 1641 N N . GLY A 1 210 ? -21.188 -19.547 15.719 1 45.31 210 GLY A N 1
ATOM 1642 C CA . GLY A 1 210 ? -19.781 -19.797 15.984 1 45.31 210 GLY A CA 1
ATOM 1643 C C . GLY A 1 210 ? -18.938 -19.828 14.719 1 45.31 210 GLY A C 1
ATOM 1644 O O . GLY A 1 210 ? -19.469 -19.75 13.609 1 45.31 210 GLY A O 1
ATOM 1645 N N . PHE A 1 211 ? -17.672 -19.516 14.852 1 45.88 211 PHE A N 1
ATOM 1646 C CA . PHE A 1 211 ? -16.672 -19.656 13.805 1 45.88 211 PHE A CA 1
ATOM 1647 C C . PHE A 1 211 ? -16.734 -21.047 13.172 1 45.88 211 PHE A C 1
ATOM 1649 O O . PHE A 1 211 ? -16.453 -22.047 13.836 1 45.88 211 PHE A O 1
ATOM 1656 N N . VAL A 1 212 ? -17.594 -21.25 12.406 1 50.34 212 VAL A N 1
ATOM 1657 C CA . VAL A 1 212 ? -17.578 -22.547 11.75 1 50.34 212 VAL A CA 1
ATOM 1658 C C . VAL A 1 212 ? -16.703 -22.5 10.5 1 50.34 212 VAL A C 1
ATOM 1660 O O . VAL A 1 212 ? -16.906 -21.641 9.633 1 50.34 212 VAL A O 1
ATOM 1663 N N . LEU A 1 213 ? -15.539 -23.125 10.633 1 51.12 213 LEU A N 1
ATOM 1664 C CA . LEU A 1 213 ? -14.664 -23.297 9.477 1 51.12 213 LEU A CA 1
ATOM 1665 C C . LEU A 1 213 ? -15.414 -23.953 8.32 1 51.12 213 LEU A C 1
ATOM 1667 O O . LEU A 1 213 ? -15.898 -25.078 8.453 1 51.12 213 LEU A O 1
ATOM 1671 N N . LEU A 1 214 ? -15.984 -23.125 7.484 1 58.5 214 LEU A N 1
ATOM 1672 C CA . LEU A 1 214 ? -16.625 -23.719 6.309 1 58.5 214 LEU A CA 1
ATOM 1673 C C . LEU A 1 214 ? -15.625 -24.547 5.508 1 58.5 214 LEU A C 1
ATOM 1675 O O . LEU A 1 214 ? -14.469 -24.141 5.336 1 58.5 214 LEU A O 1
ATOM 1679 N N . PRO A 1 215 ? -15.977 -25.75 5.215 1 63.19 215 PRO A N 1
ATOM 1680 C CA . PRO A 1 215 ? -15.008 -26.625 4.543 1 63.19 215 PRO A CA 1
ATOM 1681 C C . PRO A 1 215 ? -14.289 -25.922 3.389 1 63.19 215 PRO A C 1
ATOM 1683 O O . PRO A 1 215 ? -14.93 -25.406 2.479 1 63.19 215 PRO A O 1
ATOM 1686 N N . ARG A 1 216 ? -13.047 -25.719 3.426 1 74.06 216 ARG A N 1
ATOM 1687 C CA . ARG A 1 216 ? -11.961 -25.391 2.5 1 74.06 216 ARG A CA 1
ATOM 1688 C C . ARG A 1 216 ? -12 -23.922 2.117 1 74.06 216 ARG A C 1
ATOM 1690 O O . ARG A 1 216 ? -11.086 -23.422 1.451 1 74.06 216 ARG A O 1
ATOM 1697 N N . ARG A 1 217 ? -13.086 -23.156 2.607 1 75.06 217 ARG A N 1
ATOM 1698 C CA . ARG A 1 217 ? -13.094 -21.734 2.283 1 75.06 217 ARG A CA 1
ATOM 1699 C C . ARG A 1 217 ? -11.93 -21.016 2.951 1 75.06 217 ARG A C 1
ATOM 1701 O O . ARG A 1 217 ? -11.398 -20.047 2.404 1 75.06 217 ARG A O 1
ATOM 1708 N N . TRP A 1 218 ? -11.5 -21.562 3.969 1 79.88 218 TRP A N 1
ATOM 1709 C CA . TRP A 1 218 ? -10.422 -20.922 4.727 1 79.88 218 TRP A CA 1
ATOM 1710 C C . TRP A 1 218 ? -9.125 -20.922 3.93 1 79.88 218 TRP A C 1
ATOM 1712 O O . TRP A 1 218 ? -8.273 -20.047 4.125 1 79.88 218 TRP A O 1
ATOM 1722 N N . VAL A 1 219 ? -9 -21.797 2.971 1 87.88 219 VAL A N 1
ATOM 1723 C CA . VAL A 1 219 ? -7.762 -21.969 2.213 1 87.88 219 VAL A CA 1
ATOM 1724 C C . VAL A 1 219 ? -7.473 -20.688 1.422 1 87.88 219 VAL A C 1
ATOM 1726 O O . VAL A 1 219 ? -6.352 -20.172 1.455 1 87.88 219 VAL A O 1
ATOM 1729 N N . VAL A 1 220 ? -8.492 -20.172 0.783 1 87.25 220 VAL A N 1
ATOM 1730 C CA . VAL A 1 220 ? -8.289 -19 -0.058 1 87.25 220 VAL A CA 1
ATOM 1731 C C . VAL A 1 220 ? -8.039 -17.781 0.818 1 87.25 220 VAL A C 1
ATOM 1733 O O . VAL A 1 220 ? -7.285 -16.875 0.442 1 87.25 220 VAL A O 1
ATOM 1736 N N . GLU A 1 221 ? -8.703 -17.781 2.029 1 82.62 221 GLU A N 1
ATOM 1737 C CA . GLU A 1 221 ? -8.453 -16.688 2.975 1 82.62 221 GLU A CA 1
ATOM 1738 C C . GLU A 1 221 ? -6.996 -16.688 3.438 1 82.62 221 GLU A C 1
ATOM 1740 O O . GLU A 1 221 ? -6.402 -15.617 3.611 1 82.62 221 GLU A O 1
ATOM 1745 N N . ARG A 1 222 ? -6.465 -17.828 3.592 1 87.5 222 ARG A N 1
ATOM 1746 C CA . ARG A 1 222 ? -5.055 -17.953 3.951 1 87.5 222 ARG A CA 1
ATOM 1747 C C . ARG A 1 222 ? -4.156 -17.453 2.822 1 87.5 222 ARG A C 1
ATOM 1749 O O . ARG A 1 222 ? -3.168 -16.766 3.07 1 87.5 222 ARG A O 1
ATOM 1756 N N . SER A 1 223 ? -4.504 -17.828 1.61 1 92.94 223 SER A N 1
ATOM 1757 C CA . SER A 1 223 ? -3.74 -17.359 0.454 1 92.94 223 SER A CA 1
ATOM 1758 C C . SER A 1 223 ? -3.732 -15.844 0.367 1 92.94 223 SER A C 1
ATOM 1760 O O . SER A 1 223 ? -2.686 -15.234 0.143 1 92.94 223 SER A O 1
ATOM 1762 N N . PHE A 1 224 ? -4.879 -15.242 0.628 1 89.31 224 PHE A N 1
ATOM 1763 C CA . PHE A 1 224 ? -4.953 -13.789 0.63 1 89.31 224 PHE A CA 1
ATOM 1764 C C . PHE A 1 224 ? -4.145 -13.211 1.783 1 89.31 224 PHE A C 1
ATOM 1766 O O . PHE A 1 224 ? -3.562 -12.125 1.658 1 89.31 224 PHE A O 1
ATOM 1773 N N . GLY A 1 225 ? -4.145 -13.938 2.902 1 87.94 225 GLY A N 1
ATOM 1774 C CA . GLY A 1 225 ? -3.303 -13.531 4.016 1 87.94 225 GLY A CA 1
ATOM 1775 C C . GLY A 1 225 ? -1.828 -13.484 3.664 1 87.94 225 GLY A C 1
ATOM 1776 O O . GLY A 1 225 ? -1.114 -12.57 4.078 1 87.94 225 GLY A O 1
ATOM 1777 N N . TRP A 1 226 ? -1.387 -14.477 2.867 1 91.56 226 TRP A N 1
ATOM 1778 C CA . TRP A 1 226 ? -0.003 -14.492 2.402 1 91.56 226 TRP A CA 1
ATOM 1779 C C . TRP A 1 226 ? 0.287 -13.289 1.515 1 91.56 226 TRP A C 1
ATOM 1781 O O . TRP A 1 226 ? 1.327 -12.641 1.658 1 91.56 226 TRP A O 1
ATOM 1791 N N . LEU A 1 227 ? -0.648 -13 0.663 1 93.62 227 LEU A N 1
ATOM 1792 C CA . LEU A 1 227 ? -0.469 -11.922 -0.301 1 93.62 227 LEU A CA 1
ATOM 1793 C C . LEU A 1 227 ? -0.422 -10.57 0.401 1 93.62 227 LEU A C 1
ATOM 1795 O O . LEU A 1 227 ? 0.232 -9.641 -0.078 1 93.62 227 LEU A O 1
ATOM 1799 N N . ALA A 1 228 ? -1.054 -10.477 1.547 1 88.06 228 ALA A N 1
ATOM 1800 C CA . ALA A 1 228 ? -1.163 -9.211 2.268 1 88.06 228 ALA A CA 1
ATOM 1801 C C . ALA A 1 228 ? 0.198 -8.75 2.781 1 88.06 228 ALA A C 1
ATOM 1803 O O . ALA A 1 228 ? 0.387 -7.57 3.09 1 88.06 228 ALA A O 1
ATOM 1804 N N . ARG A 1 229 ? 1.139 -9.656 2.844 1 89.38 229 ARG A N 1
ATOM 1805 C CA . ARG A 1 229 ? 2.48 -9.336 3.32 1 89.38 229 ARG A CA 1
ATOM 1806 C C . ARG A 1 229 ? 3.285 -8.617 2.244 1 89.38 229 ARG A C 1
ATOM 1808 O O . ARG A 1 229 ? 4.344 -8.047 2.529 1 89.38 229 ARG A O 1
ATOM 1815 N N . PHE A 1 230 ? 2.838 -8.703 1.107 1 95.44 230 PHE A N 1
ATOM 1816 C CA . PHE A 1 230 ? 3.494 -8.047 -0.02 1 95.44 230 PHE A CA 1
ATOM 1817 C C . PHE A 1 230 ? 2.773 -6.762 -0.395 1 95.44 230 PHE A C 1
ATOM 1819 O O . PHE A 1 230 ? 1.729 -6.793 -1.048 1 95.44 230 PHE A O 1
ATOM 1826 N N . ARG A 1 231 ? 3.4 -5.68 -0.094 1 93.94 231 ARG A N 1
ATOM 1827 C CA . ARG A 1 231 ? 2.729 -4.387 -0.129 1 93.94 231 ARG A CA 1
ATOM 1828 C C . ARG A 1 231 ? 2.52 -3.916 -1.564 1 93.94 231 ARG A C 1
ATOM 1830 O O . ARG A 1 231 ? 1.725 -3.01 -1.816 1 93.94 231 ARG A O 1
ATOM 1837 N N . ARG A 1 232 ? 3.248 -4.527 -2.523 1 94.5 232 ARG A N 1
ATOM 1838 C CA . ARG A 1 232 ? 3.016 -4.195 -3.926 1 94.5 232 ARG A CA 1
ATOM 1839 C C . ARG A 1 232 ? 1.596 -4.559 -4.348 1 94.5 232 ARG A C 1
ATOM 1841 O O . ARG A 1 232 ? 1.045 -3.961 -5.273 1 94.5 232 ARG A O 1
ATOM 1848 N N . LEU A 1 233 ? 1.016 -5.488 -3.625 1 93.12 233 LEU A N 1
ATOM 1849 C CA . LEU A 1 233 ? -0.316 -5.961 -3.988 1 93.12 233 LEU A CA 1
ATOM 1850 C C . LEU A 1 233 ? -1.377 -5.34 -3.086 1 93.12 233 LEU A C 1
ATOM 1852 O O . LEU A 1 233 ? -2.52 -5.801 -3.055 1 93.12 233 LEU A O 1
ATOM 1856 N N . SER A 1 234 ? -1.03 -4.312 -2.305 1 89.62 234 SER A N 1
ATOM 1857 C CA . SER A 1 234 ? -1.979 -3.67 -1.403 1 89.62 234 SER A CA 1
ATOM 1858 C C . SER A 1 234 ? -2.996 -2.834 -2.174 1 89.62 234 SER A C 1
ATOM 1860 O O . SER A 1 234 ? -4.129 -2.65 -1.722 1 89.62 234 SER A O 1
ATOM 1862 N N . ARG A 1 235 ? -2.621 -2.307 -3.199 1 89.44 235 ARG A N 1
ATOM 1863 C CA . ARG A 1 235 ? -3.43 -1.565 -4.16 1 89.44 235 ARG A CA 1
ATOM 1864 C C . ARG A 1 235 ? -3.053 -1.933 -5.59 1 89.44 235 ARG A C 1
ATOM 1866 O O . ARG A 1 235 ? -2.094 -2.674 -5.816 1 89.44 235 ARG A O 1
ATOM 1873 N N . ASP A 1 236 ? -3.934 -1.567 -6.449 1 87.81 236 ASP A N 1
ATOM 1874 C CA . ASP A 1 236 ? -3.594 -1.773 -7.855 1 87.81 236 ASP A CA 1
ATOM 1875 C C . ASP A 1 236 ? -2.639 -0.692 -8.352 1 87.81 236 ASP A C 1
ATOM 1877 O O . ASP A 1 236 ? -3.068 0.402 -8.727 1 87.81 236 ASP A O 1
ATOM 1881 N N . TYR A 1 237 ? -1.375 -1.081 -8.422 1 87.25 237 TYR A N 1
ATOM 1882 C CA . TYR A 1 237 ? -0.357 -0.129 -8.852 1 87.25 237 TYR A CA 1
ATOM 1883 C C . TYR A 1 237 ? 0.038 -0.372 -10.305 1 87.25 237 TYR A C 1
ATOM 1885 O O . TYR A 1 237 ? 1.026 0.186 -10.789 1 87.25 237 TYR A O 1
ATOM 1893 N N . GLU A 1 238 ? -0.673 -1.318 -10.945 1 87.12 238 GLU A N 1
ATOM 1894 C CA . GLU A 1 238 ? -0.271 -1.713 -12.297 1 87.12 238 GLU A CA 1
ATOM 1895 C C . GLU A 1 238 ? -1.258 -1.199 -13.336 1 87.12 238 GLU A C 1
ATOM 1897 O O . GLU A 1 238 ? -2.473 -1.261 -13.133 1 87.12 238 GLU A O 1
ATOM 1902 N N . ARG A 1 239 ? -0.755 -0.75 -14.359 1 79.69 239 ARG A N 1
ATOM 1903 C CA . ARG A 1 239 ? -1.575 -0.214 -15.438 1 79.69 239 ARG A CA 1
ATOM 1904 C C . ARG A 1 239 ? -2.291 -1.331 -16.188 1 79.69 239 ARG A C 1
ATOM 1906 O O . ARG A 1 239 ? -3.465 -1.194 -16.547 1 79.69 239 ARG A O 1
ATOM 1913 N N . LEU A 1 240 ? -1.598 -2.41 -16.391 1 85.06 240 LEU A N 1
ATOM 1914 C CA . LEU A 1 240 ? -2.123 -3.516 -17.188 1 85.06 240 LEU A CA 1
ATOM 1915 C C . LEU A 1 240 ? -2.564 -4.668 -16.281 1 85.06 240 LEU A C 1
ATOM 1917 O O . LEU A 1 240 ? -1.832 -5.066 -15.375 1 85.06 240 LEU A O 1
ATOM 1921 N N . PRO A 1 241 ? -3.764 -5.211 -16.625 1 88.94 241 PRO A N 1
ATOM 1922 C CA . PRO A 1 241 ? -4.25 -6.344 -15.836 1 88.94 241 PRO A CA 1
ATOM 1923 C C . PRO A 1 241 ? -3.305 -7.543 -15.883 1 88.94 241 PRO A C 1
ATOM 1925 O O . PRO A 1 241 ? -3.156 -8.25 -14.883 1 88.94 241 PRO A O 1
ATOM 1928 N N . GLU A 1 242 ? -2.672 -7.742 -17.016 1 90.69 242 GLU A N 1
ATOM 1929 C CA . GLU A 1 242 ? -1.769 -8.875 -17.188 1 90.69 242 GLU A CA 1
ATOM 1930 C C . GLU A 1 242 ? -0.561 -8.758 -16.25 1 90.69 242 GLU A C 1
ATOM 1932 O O . GLU A 1 242 ? -0.049 -9.766 -15.766 1 90.69 242 GLU A O 1
ATOM 1937 N N . VAL A 1 243 ? -0.19 -7.539 -16.078 1 93.06 243 VAL A N 1
ATOM 1938 C CA . VAL A 1 243 ? 0.956 -7.312 -15.203 1 93.06 243 VAL A CA 1
ATOM 1939 C C . VAL A 1 243 ? 0.562 -7.586 -13.758 1 93.06 243 VAL A C 1
ATOM 1941 O O . VAL A 1 243 ? 1.307 -8.234 -13.016 1 93.06 243 VAL A O 1
ATOM 1944 N N . LEU A 1 244 ? -0.617 -7.125 -13.391 1 94.25 244 LEU A N 1
ATOM 1945 C CA . LEU A 1 244 ? -1.1 -7.387 -12.039 1 94.25 244 LEU A CA 1
ATOM 1946 C C . LEU A 1 244 ? -1.22 -8.891 -11.789 1 94.25 244 LEU A C 1
ATOM 1948 O O . LEU A 1 244 ? -0.822 -9.375 -10.727 1 94.25 244 LEU A O 1
ATOM 1952 N N . GLY A 1 245 ? -1.711 -9.578 -12.766 1 95.75 245 GLY A N 1
ATOM 1953 C CA . GLY A 1 245 ? -1.767 -11.023 -12.656 1 95.75 245 GLY A CA 1
ATOM 1954 C C . GLY A 1 245 ? -0.398 -11.672 -12.523 1 95.75 245 GLY A C 1
ATOM 1955 O O . GLY A 1 245 ? -0.198 -12.539 -11.672 1 95.75 245 GLY A O 1
ATOM 1956 N N . GLY A 1 246 ? 0.5 -11.211 -13.344 1 96.38 246 GLY A N 1
ATOM 1957 C CA . GLY A 1 246 ? 1.864 -11.711 -13.281 1 96.38 246 GLY A CA 1
ATOM 1958 C C . GLY A 1 246 ? 2.527 -11.461 -11.938 1 96.38 246 GLY A C 1
ATOM 1959 O O . GLY A 1 246 ? 3.289 -12.297 -11.445 1 96.38 246 GLY A O 1
ATOM 1960 N N . MET A 1 247 ? 2.225 -10.359 -11.336 1 97.06 247 MET A N 1
ATOM 1961 C CA . MET A 1 247 ? 2.777 -10.031 -10.023 1 97.06 247 MET A CA 1
ATOM 1962 C C . MET A 1 247 ? 2.275 -11.008 -8.961 1 97.06 247 MET A C 1
ATOM 1964 O O . MET A 1 247 ? 3.004 -11.344 -8.023 1 97.06 247 MET A O 1
ATOM 1968 N N . HIS A 1 248 ? 1.062 -11.43 -9.102 1 97.94 248 HIS A N 1
ATOM 1969 C CA . HIS A 1 248 ? 0.558 -12.438 -8.172 1 97.94 248 HIS A CA 1
ATOM 1970 C C . HIS A 1 248 ? 1.349 -13.742 -8.289 1 97.94 248 HIS A C 1
ATOM 1972 O O . HIS A 1 248 ? 1.727 -14.336 -7.277 1 97.94 248 HIS A O 1
ATOM 1978 N N . PHE A 1 249 ? 1.63 -14.141 -9.5 1 98 249 PHE A N 1
ATOM 1979 C CA . PHE A 1 249 ? 2.432 -15.344 -9.695 1 98 249 PHE A CA 1
ATOM 1980 C C . PHE A 1 249 ? 3.83 -15.164 -9.117 1 98 249 PHE A C 1
ATOM 1982 O O . PHE A 1 249 ? 4.375 -16.078 -8.492 1 98 249 PHE A O 1
ATOM 1989 N N . LEU A 1 250 ? 4.359 -14.008 -9.344 1 98.06 250 LEU A N 1
ATOM 1990 C CA . LEU A 1 250 ? 5.668 -13.711 -8.773 1 98.06 250 LEU A CA 1
ATOM 1991 C C . LEU A 1 250 ? 5.648 -13.867 -7.258 1 98.06 250 LEU A C 1
ATOM 1993 O O . LEU A 1 250 ? 6.516 -14.523 -6.688 1 98.06 250 LEU A O 1
ATOM 1997 N N . VAL A 1 251 ? 4.699 -13.32 -6.621 1 98.06 251 VAL A N 1
ATOM 1998 C CA . VAL A 1 251 ? 4.613 -13.352 -5.168 1 98.06 251 VAL A CA 1
ATOM 1999 C C . VAL A 1 251 ? 4.473 -14.797 -4.688 1 98.06 251 VAL A C 1
ATOM 2001 O O . VAL A 1 251 ? 5.133 -15.203 -3.73 1 98.06 251 VAL A O 1
ATOM 2004 N N . PHE A 1 252 ? 3.66 -15.578 -5.332 1 97.94 252 PHE A N 1
ATOM 2005 C CA . PHE A 1 252 ? 3.512 -16.969 -4.934 1 97.94 252 PHE A CA 1
ATOM 2006 C C . PHE A 1 252 ? 4.812 -17.734 -5.152 1 97.94 252 PHE A C 1
ATOM 2008 O O . PHE A 1 252 ? 5.156 -18.625 -4.363 1 97.94 252 PHE A O 1
ATOM 2015 N N . ALA A 1 253 ? 5.504 -17.406 -6.246 1 97.88 253 ALA A N 1
ATOM 2016 C CA . ALA A 1 253 ? 6.812 -18.016 -6.449 1 97.88 253 ALA A CA 1
ATOM 2017 C C . ALA A 1 253 ? 7.746 -17.719 -5.281 1 97.88 253 ALA A C 1
ATOM 2019 O O . ALA A 1 253 ? 8.406 -18.609 -4.758 1 97.88 253 ALA A O 1
ATOM 2020 N N . VAL A 1 254 ? 7.734 -16.469 -4.91 1 97.31 254 VAL A N 1
ATOM 2021 C CA . VAL A 1 254 ? 8.586 -16.031 -3.809 1 97.31 254 VAL A CA 1
ATOM 2022 C C . VAL A 1 254 ? 8.203 -16.766 -2.527 1 97.31 254 VAL A C 1
ATOM 2024 O O . VAL A 1 254 ? 9.07 -17.188 -1.759 1 97.31 254 VAL A O 1
ATOM 2027 N N . LEU A 1 255 ? 6.98 -17 -2.348 1 96.31 255 LEU A N 1
ATOM 2028 C CA . LEU A 1 255 ? 6.457 -17.641 -1.146 1 96.31 255 LEU A CA 1
ATOM 2029 C C . LEU A 1 255 ? 6.797 -19.125 -1.13 1 96.31 255 LEU A C 1
ATOM 2031 O O . LEU A 1 255 ? 7.07 -19.688 -0.07 1 96.31 255 LEU A O 1
ATOM 2035 N N . MET A 1 256 ? 6.82 -19.75 -2.25 1 96.62 256 MET A N 1
ATOM 2036 C CA . MET A 1 256 ? 6.926 -21.203 -2.346 1 96.62 256 MET A CA 1
ATOM 2037 C C . MET A 1 256 ? 8.383 -21.641 -2.457 1 96.62 256 MET A C 1
ATOM 2039 O O . MET A 1 256 ? 8.719 -22.766 -2.137 1 96.62 256 MET A O 1
ATOM 2043 N N . LEU A 1 257 ? 9.258 -20.75 -2.877 1 96.44 257 LEU A N 1
ATOM 2044 C CA . LEU A 1 257 ? 10.648 -21.062 -3.18 1 96.44 257 LEU A CA 1
ATOM 2045 C C . LEU A 1 257 ? 11.344 -21.672 -1.963 1 96.44 257 LEU A C 1
ATOM 2047 O O . LEU A 1 257 ? 12.016 -22.703 -2.068 1 96.44 257 LEU A O 1
ATOM 2051 N N . PRO A 1 258 ? 11.164 -21.031 -0.761 1 94.44 258 PRO A N 1
ATOM 2052 C CA . PRO A 1 258 ? 11.875 -21.594 0.395 1 94.44 258 PRO A CA 1
ATOM 2053 C C . PRO A 1 258 ? 11.453 -23.031 0.704 1 94.44 258 PRO A C 1
ATOM 2055 O O . PRO A 1 258 ? 12.305 -23.859 1.02 1 94.44 258 PRO A O 1
ATOM 2058 N N . ALA A 1 259 ? 10.195 -23.297 0.596 1 91.75 259 ALA A N 1
ATOM 2059 C CA . ALA A 1 259 ? 9.703 -24.641 0.86 1 91.75 259 ALA A CA 1
ATOM 2060 C C . ALA A 1 259 ? 10.25 -25.641 -0.159 1 91.75 259 ALA A C 1
ATOM 2062 O O . ALA A 1 259 ? 10.648 -26.75 0.199 1 91.75 259 ALA A O 1
ATOM 2063 N N . ALA A 1 260 ? 10.266 -25.266 -1.354 1 91.19 260 ALA A N 1
ATOM 2064 C CA . ALA A 1 260 ? 10.789 -26.125 -2.404 1 91.19 260 ALA A CA 1
ATOM 2065 C C . ALA A 1 260 ? 12.281 -26.359 -2.236 1 91.19 260 ALA A C 1
ATOM 2067 O O . ALA A 1 260 ? 12.773 -27.484 -2.43 1 91.19 260 ALA A O 1
ATOM 2068 N N . ALA A 1 261 ? 12.953 -25.328 -1.846 1 89.88 261 ALA A N 1
ATOM 2069 C CA . ALA A 1 261 ? 14.391 -25.438 -1.635 1 89.88 261 ALA A CA 1
ATOM 2070 C C . ALA A 1 261 ? 14.703 -26.422 -0.509 1 89.88 261 ALA A C 1
ATOM 2072 O O . ALA A 1 261 ? 15.664 -27.203 -0.598 1 89.88 261 ALA A O 1
ATOM 2073 N N . ARG A 1 262 ? 13.922 -26.422 0.475 1 88.38 262 ARG A N 1
ATOM 2074 C CA . ARG A 1 262 ? 14.109 -27.328 1.594 1 88.38 262 ARG A CA 1
ATOM 2075 C C . ARG A 1 262 ? 13.867 -28.781 1.16 1 88.38 262 ARG A C 1
ATOM 2077 O O . ARG A 1 262 ? 14.617 -29.672 1.545 1 88.38 262 ARG A O 1
ATOM 2084 N N . VAL A 1 263 ? 12.883 -28.984 0.353 1 88.06 263 VAL A N 1
ATOM 2085 C CA . VAL A 1 263 ? 12.531 -30.312 -0.141 1 88.06 263 VAL A CA 1
ATOM 2086 C C . VAL A 1 263 ? 13.648 -30.844 -1.03 1 88.06 263 VAL A C 1
ATOM 2088 O O . VAL A 1 263 ? 14.055 -32 -0.906 1 88.06 263 VAL A O 1
ATOM 2091 N N . LEU A 1 264 ? 14.188 -30.016 -1.821 1 85.88 264 LEU A N 1
ATOM 2092 C CA . LEU A 1 264 ? 15.211 -30.422 -2.775 1 85.88 264 LEU A CA 1
ATOM 2093 C C . LEU A 1 264 ? 16.531 -30.688 -2.072 1 85.88 264 LEU A C 1
ATOM 2095 O O . LEU A 1 264 ? 17.297 -31.562 -2.477 1 85.88 264 LEU A O 1
ATOM 2099 N N . ALA A 1 265 ? 16.766 -29.906 -1.062 1 83.88 265 ALA A N 1
ATOM 2100 C CA . ALA A 1 265 ? 17.984 -30.125 -0.28 1 83.88 265 ALA A CA 1
ATOM 2101 C C . ALA A 1 265 ? 17.922 -31.453 0.472 1 83.88 265 ALA A C 1
ATOM 2103 O O . ALA A 1 265 ? 18.938 -32.125 0.607 1 83.88 265 ALA A O 1
ATOM 2104 N N . ALA A 1 266 ? 16.812 -31.734 0.941 1 80.75 266 ALA A N 1
ATOM 2105 C CA . ALA A 1 266 ? 16.625 -33 1.668 1 80.75 266 ALA A CA 1
ATOM 2106 C C . ALA A 1 266 ? 16.703 -34.188 0.725 1 80.75 266 ALA A C 1
ATOM 2108 O O . ALA A 1 266 ? 17.188 -35.25 1.108 1 80.75 266 ALA A O 1
ATOM 2109 N N . ALA A 1 267 ? 16.281 -34.062 -0.449 1 75.31 267 ALA A N 1
ATOM 2110 C CA . ALA A 1 267 ? 16.312 -35.156 -1.43 1 75.31 267 ALA A CA 1
ATOM 2111 C C . ALA A 1 267 ? 17.734 -35.375 -1.935 1 75.31 267 ALA A C 1
ATOM 2113 O O . ALA A 1 267 ? 18.078 -36.5 -2.324 1 75.31 267 ALA A O 1
ATOM 2114 N N . GLY A 1 268 ? 18.5 -34.281 -2.041 1 66.31 268 GLY A N 1
ATOM 2115 C CA . GLY A 1 268 ? 19.875 -34.438 -2.457 1 66.31 268 GLY A CA 1
ATOM 2116 C C . GLY A 1 268 ? 20.75 -35.094 -1.393 1 66.31 268 GLY A C 1
ATOM 2117 O O . GLY A 1 268 ? 21.812 -35.656 -1.701 1 66.31 268 GLY A O 1
ATOM 2118 N N . SER A 1 269 ? 20.453 -34.844 -0.187 1 59.38 269 SER A N 1
ATOM 2119 C CA . SER A 1 269 ? 21.219 -35.469 0.886 1 59.38 269 SER A CA 1
ATOM 2120 C C . SER A 1 269 ? 20.859 -36.938 1.032 1 59.38 269 SER A C 1
ATOM 2122 O O . SER A 1 269 ? 21.562 -37.688 1.72 1 59.38 269 SER A O 1
ATOM 2124 N N . SER A 1 270 ? 19.797 -37.312 0.479 1 47.53 270 SER A N 1
ATOM 2125 C CA . SER A 1 270 ? 19.547 -38.75 0.576 1 47.53 270 SER A CA 1
ATOM 2126 C C . SER A 1 270 ? 20.172 -39.5 -0.597 1 47.53 270 SER A C 1
ATOM 2128 O O . SER A 1 270 ? 20.266 -38.969 -1.704 1 47.53 270 SER A O 1
ATOM 2130 N N . MET B 1 1 ? 32.094 8.391 0.416 1 57.06 1 MET B N 1
ATOM 2131 C CA . MET B 1 1 ? 31.391 9.039 -0.684 1 57.06 1 MET B CA 1
ATOM 2132 C C . MET B 1 1 ? 29.906 9.18 -0.364 1 57.06 1 MET B C 1
ATOM 2134 O O . MET B 1 1 ? 29.328 8.336 0.322 1 57.06 1 MET B O 1
ATOM 2138 N N . PRO B 1 2 ? 29.438 10.422 -0.598 1 80.38 2 PRO B N 1
ATOM 2139 C CA . PRO B 1 2 ? 28 10.633 -0.343 1 80.38 2 PRO B CA 1
ATOM 2140 C C . PRO B 1 2 ? 27.125 9.656 -1.119 1 80.38 2 PRO B C 1
ATOM 2142 O O . PRO B 1 2 ? 27.484 9.227 -2.217 1 80.38 2 PRO B O 1
ATOM 2145 N N . ARG B 1 3 ? 26.266 9.062 -0.413 1 87.81 3 ARG B N 1
ATOM 2146 C CA . ARG B 1 3 ? 25.359 8.133 -1.079 1 87.81 3 ARG B CA 1
ATOM 2147 C C . ARG B 1 3 ? 24.625 8.805 -2.23 1 87.81 3 ARG B C 1
ATOM 2149 O O . ARG B 1 3 ? 24.516 10.031 -2.264 1 87.81 3 ARG B O 1
ATOM 2156 N N . LYS B 1 4 ? 24.312 8.016 -3.26 1 92.69 4 LYS B N 1
ATOM 2157 C CA . LYS B 1 4 ? 23.453 8.531 -4.32 1 92.69 4 LYS B CA 1
ATOM 2158 C C . LYS B 1 4 ? 22.109 8.984 -3.758 1 92.69 4 LYS B C 1
ATOM 2160 O O . LYS B 1 4 ? 21.469 8.258 -2.992 1 92.69 4 LYS B O 1
ATOM 2165 N N . PRO B 1 5 ? 21.719 10.133 -4.07 1 94.69 5 PRO B N 1
ATOM 2166 C CA . PRO B 1 5 ? 20.5 10.688 -3.479 1 94.69 5 PRO B CA 1
ATOM 2167 C C . PRO B 1 5 ? 19.234 10.016 -4.008 1 94.69 5 PRO B C 1
ATOM 2169 O O . PRO B 1 5 ? 19.234 9.469 -5.113 1 94.69 5 PRO B O 1
ATOM 2172 N N . TYR B 1 6 ? 18.266 9.984 -3.17 1 96.75 6 TYR B N 1
ATOM 2173 C CA . TYR B 1 6 ? 16.922 9.617 -3.566 1 96.75 6 TYR B CA 1
ATOM 2174 C C . TYR B 1 6 ? 16.094 10.859 -3.9 1 96.75 6 TYR B C 1
ATOM 2176 O O . TYR B 1 6 ? 16.406 11.961 -3.443 1 96.75 6 TYR B O 1
ATOM 2184 N N . PRO B 1 7 ? 15.039 10.641 -4.719 1 93.88 7 PRO B N 1
ATOM 2185 C CA . PRO B 1 7 ? 14.195 11.781 -5.082 1 93.88 7 PRO B CA 1
ATOM 2186 C C . PRO B 1 7 ? 13.555 12.445 -3.871 1 93.88 7 PRO B C 1
ATOM 2188 O O . PRO B 1 7 ? 13.141 13.609 -3.947 1 93.88 7 PRO B O 1
ATOM 2191 N N . THR B 1 8 ? 13.5 11.836 -2.727 1 96.25 8 THR B N 1
ATOM 2192 C CA . THR B 1 8 ? 12.805 12.336 -1.547 1 96.25 8 THR B CA 1
ATOM 2193 C C . THR B 1 8 ? 13.773 13.062 -0.615 1 96.25 8 THR B C 1
ATOM 2195 O O . THR B 1 8 ? 13.359 13.617 0.408 1 96.25 8 THR B O 1
ATOM 2198 N N . ASP B 1 9 ? 15.008 13.102 -0.959 1 97.12 9 ASP B N 1
ATOM 2199 C CA . ASP B 1 9 ? 15.984 13.758 -0.092 1 97.12 9 ASP B CA 1
ATOM 2200 C C . ASP B 1 9 ? 15.703 15.258 0.011 1 97.12 9 ASP B C 1
ATOM 2202 O O . ASP B 1 9 ? 15.344 15.898 -0.981 1 97.12 9 ASP B O 1
ATOM 2206 N N . VAL B 1 10 ? 15.906 15.781 1.199 1 96.5 10 VAL B N 1
ATOM 2207 C CA . VAL B 1 10 ? 15.664 17.203 1.426 1 96.5 10 VAL B CA 1
ATOM 2208 C C . VAL B 1 10 ? 16.781 18.016 0.771 1 96.5 10 VAL B C 1
ATOM 2210 O O . VAL B 1 10 ? 17.953 17.625 0.793 1 96.5 10 VAL B O 1
ATOM 2213 N N . SER B 1 11 ? 16.422 19.141 0.237 1 95.94 11 SER B N 1
ATOM 2214 C CA . SER B 1 11 ? 17.406 20.125 -0.185 1 95.94 11 SER B CA 1
ATOM 2215 C C . SER B 1 11 ? 18.016 20.859 1.014 1 95.94 11 SER B C 1
ATOM 2217 O O . SER B 1 11 ? 17.531 20.719 2.137 1 95.94 11 SER B O 1
ATOM 2219 N N . ASP B 1 12 ? 19.062 21.594 0.722 1 94.56 12 ASP B N 1
ATOM 2220 C CA . ASP 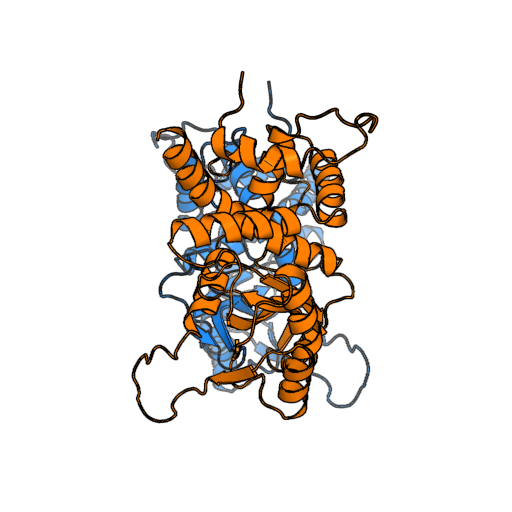B 1 12 ? 19.672 22.375 1.79 1 94.56 12 ASP B CA 1
ATOM 2221 C C . ASP B 1 12 ? 18.688 23.391 2.365 1 94.56 12 ASP B C 1
ATOM 2223 O O . ASP B 1 12 ? 18.641 23.594 3.58 1 94.56 12 ASP B O 1
ATOM 2227 N N . GLU B 1 13 ? 17.906 24 1.542 1 94.12 13 GLU B N 1
ATOM 2228 C CA . GLU B 1 13 ? 16.922 24.984 1.965 1 94.12 13 GLU B CA 1
ATOM 2229 C C . GLU B 1 13 ? 15.82 24.344 2.803 1 94.12 13 GLU B C 1
ATOM 2231 O O . GLU B 1 13 ? 15.43 24.891 3.84 1 94.12 13 GLU B O 1
ATOM 2236 N N . GLU B 1 14 ? 15.398 23.25 2.34 1 95.94 14 GLU B N 1
ATOM 2237 C CA . GLU B 1 14 ? 14.359 22.531 3.08 1 95.94 14 GLU B CA 1
ATOM 2238 C C . GLU B 1 14 ? 14.859 22.094 4.457 1 95.94 14 GLU B C 1
ATOM 2240 O O . GLU B 1 14 ? 14.141 22.219 5.449 1 95.94 14 GLU B O 1
ATOM 2245 N N . TRP B 1 15 ? 16.062 21.641 4.465 1 95.12 15 TRP B N 1
ATOM 2246 C CA . TRP B 1 15 ? 16.625 21.172 5.723 1 95.12 15 TRP B CA 1
ATOM 2247 C C . TRP B 1 15 ? 16.812 22.344 6.695 1 95.12 15 TRP B C 1
ATOM 2249 O O . TRP B 1 15 ? 16.547 22.203 7.895 1 95.12 15 TRP B O 1
ATOM 2259 N N . SER B 1 16 ? 17.25 23.406 6.219 1 92.81 16 SER B N 1
ATOM 2260 C CA . SER B 1 16 ? 17.438 24.578 7.07 1 92.81 16 SER B CA 1
ATOM 2261 C C . SER B 1 16 ? 16.141 24.953 7.785 1 92.81 16 SER B C 1
ATOM 2263 O O . SER B 1 16 ? 16.172 25.375 8.945 1 92.81 16 SER B O 1
ATOM 2265 N N . PHE B 1 17 ? 15.078 24.781 7.129 1 93.5 17 PHE B N 1
ATOM 2266 C CA . PHE B 1 17 ? 13.781 25.078 7.734 1 93.5 17 PHE B CA 1
ATOM 2267 C C . PHE B 1 17 ? 13.391 23.984 8.727 1 93.5 17 PHE B C 1
ATOM 2269 O O . PHE B 1 17 ? 12.914 24.281 9.82 1 93.5 17 PHE B O 1
ATOM 2276 N N . ALA B 1 18 ? 13.586 22.734 8.375 1 95.44 18 ALA B N 1
ATOM 2277 C CA . ALA B 1 18 ? 13.07 21.594 9.133 1 95.44 18 ALA B CA 1
ATOM 2278 C C . ALA B 1 18 ? 13.922 21.328 10.375 1 95.44 18 ALA B C 1
ATOM 2280 O O . ALA B 1 18 ? 13.422 20.875 11.398 1 95.44 18 ALA B O 1
ATOM 2281 N N . ALA B 1 19 ? 15.148 21.641 10.352 1 94.19 19 ALA B N 1
ATOM 2282 C CA . ALA B 1 19 ? 16.141 21.25 11.352 1 94.19 19 ALA B CA 1
ATOM 2283 C C . ALA B 1 19 ? 15.75 21.734 12.742 1 94.19 19 ALA B C 1
ATOM 2285 O O . ALA B 1 19 ? 15.797 20.969 13.711 1 94.19 19 ALA B O 1
ATOM 2286 N N . PRO B 1 20 ? 15.32 22.938 12.859 1 92.44 20 PRO B N 1
ATOM 2287 C CA . PRO B 1 20 ? 14.992 23.438 14.203 1 92.44 20 PRO B CA 1
ATOM 2288 C C . PRO B 1 20 ? 13.867 22.641 14.859 1 92.44 20 PRO B C 1
ATOM 2290 O O . PRO B 1 20 ? 13.828 22.516 16.094 1 92.44 20 PRO B O 1
ATOM 2293 N N . TYR B 1 21 ? 12.984 22.172 14.086 1 94.31 21 TYR B N 1
ATOM 2294 C CA . TYR B 1 21 ? 11.867 21.406 14.633 1 94.31 21 TYR B CA 1
ATOM 2295 C C . TYR B 1 21 ? 12.32 20.016 15.062 1 94.31 21 TYR B C 1
ATOM 2297 O O . TYR B 1 21 ? 11.75 19.422 15.984 1 94.31 21 TYR B O 1
ATOM 2305 N N . LEU B 1 22 ? 13.328 19.547 14.367 1 93.25 22 LEU B N 1
ATOM 2306 C CA . LEU B 1 22 ? 13.719 18.141 14.523 1 93.25 22 LEU B CA 1
ATOM 2307 C C . LEU B 1 22 ? 14.852 18 15.531 1 93.25 22 LEU B C 1
ATOM 2309 O O . LEU B 1 22 ? 15.133 16.891 16 1 93.25 22 LEU B O 1
ATOM 2313 N N . THR B 1 23 ? 15.531 19.078 15.617 1 83.94 23 THR B N 1
ATOM 2314 C CA . THR B 1 23 ? 16.594 19.031 16.609 1 83.94 23 THR B CA 1
ATOM 2315 C C . THR B 1 23 ? 16.031 19.156 18.016 1 83.94 23 THR B C 1
ATOM 2317 O O . THR B 1 23 ? 15.562 20.234 18.406 1 83.94 23 THR B O 1
ATOM 2320 N N . LEU B 1 24 ? 14.984 18.375 18.312 1 64.81 24 LEU B N 1
ATOM 2321 C CA . LEU B 1 24 ? 14.352 18.453 19.625 1 64.81 24 LEU B CA 1
ATOM 2322 C C . LEU B 1 24 ? 15.367 18.812 20.703 1 64.81 24 LEU B C 1
ATOM 2324 O O . LEU B 1 24 ? 16.578 18.656 20.5 1 64.81 24 LEU B O 1
ATOM 2328 N N . MET B 1 25 ? 15.078 19 22.109 1 51.88 25 MET B N 1
ATOM 2329 C CA . MET B 1 25 ? 15.703 19.516 23.328 1 51.88 25 MET B CA 1
ATOM 2330 C C . MET B 1 25 ? 17.016 18.812 23.609 1 51.88 25 MET B C 1
ATOM 2332 O O . MET B 1 25 ? 17.828 18.594 22.688 1 51.88 25 MET B O 1
ATOM 2336 N N . ASP B 1 26 ? 17.141 17.641 24.422 1 48.91 26 ASP B N 1
ATOM 2337 C CA . ASP B 1 26 ? 18.281 17.359 25.297 1 48.91 26 ASP B CA 1
ATOM 2338 C C . ASP B 1 26 ? 19.469 16.828 24.5 1 48.91 26 ASP B C 1
ATOM 2340 O O . ASP B 1 26 ? 19.375 15.781 23.875 1 48.91 26 ASP B O 1
ATOM 2344 N N . PRO B 1 27 ? 20.312 17.859 24.078 1 46.69 27 PRO B N 1
ATOM 2345 C CA . PRO B 1 27 ? 21.594 17.469 23.484 1 46.69 27 PRO B CA 1
ATOM 2346 C C . PRO B 1 27 ? 22.109 16.141 24.031 1 46.69 27 PRO B C 1
ATOM 2348 O O . PRO B 1 27 ? 23.062 15.57 23.484 1 46.69 27 PRO B O 1
ATOM 2351 N N . HIS B 1 28 ? 21.797 15.93 25.266 1 46.69 28 HIS B N 1
ATOM 2352 C CA . HIS B 1 28 ? 22.359 14.797 25.984 1 46.69 28 HIS B CA 1
ATOM 2353 C C . HIS B 1 28 ? 21.75 13.484 25.5 1 46.69 28 HIS B C 1
ATOM 2355 O O . HIS B 1 28 ? 21.938 12.438 26.125 1 46.69 28 HIS B O 1
ATOM 2361 N N . ALA B 1 29 ? 20.859 13.586 24.656 1 46.16 29 ALA B N 1
ATOM 2362 C CA . ALA B 1 29 ? 20.328 12.266 24.312 1 46.16 29 ALA B CA 1
ATOM 2363 C C . ALA B 1 29 ? 21.406 11.398 23.672 1 46.16 29 ALA B C 1
ATOM 2365 O O . ALA B 1 29 ? 22.094 11.828 22.734 1 46.16 29 ALA B O 1
ATOM 2366 N N . PRO B 1 30 ? 21.938 10.586 24.406 1 47.28 30 PRO B N 1
ATOM 2367 C CA . PRO B 1 30 ? 23.062 9.742 24 1 47.28 30 PRO B CA 1
ATOM 2368 C C . PRO B 1 30 ? 23.031 9.391 22.516 1 47.28 30 PRO B C 1
ATOM 2370 O O . PRO B 1 30 ? 24.016 8.906 21.969 1 47.28 30 PRO B O 1
ATOM 2373 N N . GLN B 1 31 ? 21.859 9.266 21.938 1 49.22 31 GLN B N 1
ATOM 2374 C CA . GLN B 1 31 ? 21.734 8.453 20.734 1 49.22 31 GLN B CA 1
ATOM 2375 C C . GLN B 1 31 ? 22.125 9.242 19.484 1 49.22 31 GLN B C 1
ATOM 2377 O O . GLN B 1 31 ? 21.75 8.883 18.375 1 49.22 31 GLN B O 1
ATOM 2382 N N . ARG B 1 32 ? 22.781 10.445 19.75 1 58.31 32 ARG B N 1
ATOM 2383 C CA . ARG B 1 32 ? 22.953 11.094 18.453 1 58.31 32 ARG B CA 1
ATOM 2384 C C . ARG B 1 32 ? 23.969 10.344 17.594 1 58.31 32 ARG B C 1
ATOM 2386 O O . ARG B 1 32 ? 25.172 10.602 17.688 1 58.31 32 ARG B O 1
ATOM 2393 N N . GLY B 1 33 ? 23.828 9.133 17.469 1 65.56 33 GLY B N 1
ATOM 2394 C CA . GLY B 1 33 ? 24.766 8.352 16.672 1 65.56 33 GLY B CA 1
ATOM 2395 C C . GLY B 1 33 ? 24.578 8.547 15.188 1 65.56 33 GLY B C 1
ATOM 2396 O O . GLY B 1 33 ? 25.5 8.289 14.398 1 65.56 33 GLY B O 1
ATOM 2397 N N . HIS B 1 34 ? 23.359 9.141 14.797 1 79.38 34 HIS B N 1
ATOM 2398 C CA . HIS B 1 34 ? 23.172 9.273 13.359 1 79.38 34 HIS B CA 1
ATOM 2399 C C . HIS B 1 34 ? 22.844 10.711 12.977 1 79.38 34 HIS B C 1
ATOM 2401 O O . HIS B 1 34 ? 22.266 11.445 13.773 1 79.38 34 HIS B O 1
ATOM 2407 N N . ASP B 1 35 ? 23.297 11.133 11.844 1 89.44 35 ASP B N 1
ATOM 2408 C CA . ASP B 1 35 ? 22.984 12.438 11.273 1 89.44 35 ASP B CA 1
ATOM 2409 C C . ASP B 1 35 ? 21.469 12.609 11.133 1 89.44 35 ASP B C 1
ATOM 2411 O O . ASP B 1 35 ? 20.812 11.812 10.461 1 89.44 35 ASP B O 1
ATOM 2415 N N . LEU B 1 36 ? 20.938 13.641 11.805 1 92.19 36 LEU B N 1
ATOM 2416 C CA . LEU B 1 36 ? 19.5 13.852 11.836 1 92.19 36 LEU B CA 1
ATOM 2417 C C . LEU B 1 36 ? 18.953 14.086 10.438 1 92.19 36 LEU B C 1
ATOM 2419 O O . LEU B 1 36 ? 17.828 13.688 10.133 1 92.19 36 LEU B O 1
ATOM 2423 N N . ARG B 1 37 ? 19.766 14.75 9.656 1 94.69 37 ARG B N 1
ATOM 2424 C CA . ARG B 1 37 ? 19.328 14.984 8.281 1 94.69 37 ARG B CA 1
ATOM 2425 C C . ARG B 1 37 ? 19.109 13.672 7.551 1 94.69 37 ARG B C 1
ATOM 2427 O O . ARG B 1 37 ? 18.094 13.508 6.855 1 94.69 37 ARG B O 1
ATOM 2434 N N . GLU B 1 38 ? 20.016 12.766 7.73 1 95.81 38 GLU B N 1
ATOM 2435 C CA . GLU B 1 38 ? 19.906 11.469 7.074 1 95.81 38 GLU B CA 1
ATOM 2436 C C . GLU B 1 38 ? 18.75 10.656 7.641 1 95.81 38 GLU B C 1
ATOM 2438 O O . GLU B 1 38 ? 18.109 9.891 6.918 1 95.81 38 GLU B O 1
ATOM 2443 N N . VAL B 1 39 ? 18.531 10.82 8.914 1 95.75 39 VAL B N 1
ATOM 2444 C CA . VAL B 1 39 ? 17.391 10.133 9.523 1 95.75 39 VAL B CA 1
ATOM 2445 C C . VAL B 1 39 ? 16.094 10.695 8.961 1 95.75 39 VAL B C 1
ATOM 2447 O O . VAL B 1 39 ? 15.164 9.938 8.656 1 95.75 39 VAL B O 1
ATOM 2450 N N . PHE B 1 40 ? 16.078 11.992 8.859 1 96.94 40 PHE B N 1
ATOM 2451 C CA . PHE B 1 40 ? 14.906 12.617 8.273 1 96.94 40 PHE B CA 1
ATOM 2452 C C . PHE B 1 40 ? 14.727 12.188 6.82 1 96.94 40 PHE B C 1
ATOM 2454 O O . PHE B 1 40 ? 13.609 11.914 6.375 1 96.94 40 PHE B O 1
ATOM 2461 N N . ASN B 1 41 ? 15.82 12.086 6.059 1 97.81 41 ASN B N 1
ATOM 2462 C CA . ASN B 1 41 ? 15.773 11.586 4.688 1 97.81 41 ASN B CA 1
ATOM 2463 C C . ASN B 1 41 ? 15.227 10.164 4.629 1 97.81 41 ASN B C 1
ATOM 2465 O O . ASN B 1 41 ? 14.438 9.836 3.74 1 97.81 41 ASN B O 1
ATOM 2469 N N . ALA B 1 42 ? 15.641 9.375 5.539 1 97.94 42 ALA B N 1
ATOM 2470 C CA . ALA B 1 42 ? 15.156 8 5.602 1 97.94 42 ALA B CA 1
ATOM 2471 C C . ALA B 1 42 ? 13.656 7.949 5.848 1 97.94 42 ALA B C 1
ATOM 2473 O O . ALA B 1 42 ? 12.945 7.148 5.238 1 97.94 42 ALA B O 1
ATOM 2474 N N . LEU B 1 43 ? 13.195 8.773 6.695 1 97.81 43 LEU B N 1
ATOM 2475 C CA . LEU B 1 43 ? 11.773 8.812 7.016 1 97.81 43 LEU B CA 1
ATOM 2476 C C . LEU B 1 43 ? 10.961 9.305 5.82 1 97.81 43 LEU B C 1
ATOM 2478 O O . LEU B 1 43 ? 9.898 8.758 5.523 1 97.81 43 LEU B O 1
ATOM 2482 N N . ARG B 1 44 ? 11.469 10.359 5.168 1 98.25 44 ARG B N 1
ATOM 2483 C CA . ARG B 1 44 ? 10.812 10.844 3.957 1 98.25 44 ARG B CA 1
ATOM 2484 C C . ARG B 1 44 ? 10.742 9.75 2.895 1 98.25 44 ARG B C 1
ATOM 2486 O O . ARG B 1 44 ? 9.719 9.586 2.234 1 98.25 44 ARG B O 1
ATOM 2493 N N . TRP B 1 45 ? 11.844 9.055 2.76 1 98.19 45 TRP B N 1
ATOM 2494 C CA . TRP B 1 45 ? 11.875 7.926 1.831 1 98.19 45 TRP B CA 1
ATOM 2495 C C . TRP B 1 45 ? 10.812 6.895 2.191 1 98.19 45 TRP B C 1
ATOM 2497 O O . TRP B 1 45 ? 10.062 6.438 1.325 1 98.19 45 TRP B O 1
ATOM 2507 N N . LEU B 1 46 ? 10.703 6.566 3.42 1 98.06 46 LEU B N 1
ATOM 2508 C CA . LEU B 1 46 ? 9.82 5.512 3.918 1 98.06 46 LEU B CA 1
ATOM 2509 C C . LEU B 1 46 ? 8.359 5.852 3.656 1 98.06 46 LEU B C 1
ATOM 2511 O O . LEU B 1 46 ? 7.586 4.996 3.227 1 98.06 46 LEU B O 1
ATOM 2515 N N . VAL B 1 47 ? 7.973 7.02 3.912 1 97.25 47 VAL B N 1
ATOM 2516 C CA . VAL B 1 47 ? 6.562 7.367 3.775 1 97.25 47 VAL B CA 1
ATOM 2517 C C . VAL B 1 47 ? 6.176 7.395 2.299 1 97.25 47 VAL B C 1
ATOM 2519 O O . VAL B 1 47 ? 5.031 7.098 1.943 1 97.25 47 VAL B O 1
ATOM 2522 N N . ARG B 1 48 ? 7.145 7.793 1.458 1 97 48 ARG B N 1
ATOM 2523 C CA . ARG B 1 48 ? 6.887 7.781 0.022 1 97 48 ARG B CA 1
ATOM 2524 C C . ARG B 1 48 ? 6.84 6.355 -0.514 1 97 48 ARG B C 1
ATOM 2526 O O . ARG B 1 48 ? 5.941 6.004 -1.284 1 97 48 ARG B O 1
ATOM 2533 N N . ALA B 1 49 ? 7.777 5.594 -0.13 1 96.62 49 ALA B N 1
ATOM 2534 C CA . ALA B 1 49 ? 7.926 4.234 -0.64 1 96.62 49 ALA B CA 1
ATOM 2535 C C . ALA B 1 49 ? 6.852 3.314 -0.065 1 96.62 49 ALA B C 1
ATOM 2537 O O . ALA B 1 49 ? 6.395 2.387 -0.737 1 96.62 49 ALA B O 1
ATOM 2538 N N . GLY B 1 50 ? 6.5 3.551 1.179 1 95.44 50 GLY B N 1
ATOM 2539 C CA . GLY B 1 50 ? 5.512 2.711 1.839 1 95.44 50 GLY B CA 1
ATOM 2540 C C . GLY B 1 50 ? 6.066 1.372 2.283 1 95.44 50 GLY B C 1
ATOM 2541 O O . GLY B 1 50 ? 5.309 0.458 2.613 1 95.44 50 GLY B O 1
ATOM 2542 N N . ALA B 1 51 ? 7.355 1.23 2.334 1 96 51 ALA B N 1
ATOM 2543 C CA . ALA B 1 51 ? 8.008 -0.035 2.656 1 96 51 ALA B CA 1
ATOM 2544 C C . ALA B 1 51 ? 7.945 -0.318 4.156 1 96 51 ALA B C 1
ATOM 2546 O O . ALA B 1 51 ? 7.848 0.608 4.965 1 96 51 ALA B O 1
ATOM 2547 N N . PRO B 1 52 ? 7.953 -1.644 4.531 1 94.25 52 PRO B N 1
ATOM 2548 C CA . PRO B 1 52 ? 8.172 -1.958 5.945 1 94.25 52 PRO B CA 1
ATOM 2549 C C . PRO B 1 52 ? 9.492 -1.41 6.477 1 94.25 52 PRO B C 1
ATOM 2551 O O . PRO B 1 52 ? 10.453 -1.269 5.715 1 94.25 52 PRO B O 1
ATOM 2554 N N . TRP B 1 53 ? 9.516 -1.144 7.754 1 94.38 53 TRP B N 1
ATOM 2555 C CA . TRP B 1 53 ? 10.688 -0.545 8.383 1 94.38 53 TRP B CA 1
ATOM 2556 C C . TRP B 1 53 ? 11.938 -1.362 8.094 1 94.38 53 TRP B C 1
ATOM 2558 O O . TRP B 1 53 ? 12.984 -0.805 7.746 1 94.38 53 TRP B O 1
ATOM 2568 N N . ARG B 1 54 ? 11.883 -2.652 8.094 1 93.88 54 ARG B N 1
ATOM 2569 C CA . ARG B 1 54 ? 13.039 -3.533 7.977 1 93.88 54 ARG B CA 1
ATOM 2570 C C . ARG B 1 54 ? 13.555 -3.557 6.543 1 93.88 54 ARG B C 1
ATOM 2572 O O . ARG B 1 54 ? 14.656 -4.055 6.285 1 93.88 54 ARG B O 1
ATOM 2579 N N . MET B 1 55 ? 12.82 -2.961 5.672 1 95.75 55 MET B N 1
ATOM 2580 C CA . MET B 1 55 ? 13.195 -2.973 4.266 1 95.75 55 MET B CA 1
ATOM 2581 C C . MET B 1 55 ? 13.844 -1.649 3.863 1 95.75 55 MET B C 1
ATOM 2583 O O . MET B 1 55 ? 14.047 -1.389 2.676 1 95.75 55 MET B O 1
ATOM 2587 N N . LEU B 1 56 ? 14.156 -0.824 4.828 1 97.25 56 LEU B N 1
ATOM 2588 C CA . LEU B 1 56 ? 14.852 0.426 4.543 1 97.25 56 LEU B CA 1
ATOM 2589 C C . LEU B 1 56 ? 16.156 0.164 3.797 1 97.25 56 LEU B C 1
ATOM 2591 O O . LEU B 1 56 ? 16.891 -0.765 4.133 1 97.25 56 LEU B O 1
ATOM 2595 N N . PRO B 1 57 ? 16.438 0.987 2.762 1 97.19 57 PRO B N 1
ATOM 2596 C CA . PRO B 1 57 ? 17.688 0.816 2.025 1 97.19 57 PRO B CA 1
ATOM 2597 C C . PRO B 1 57 ? 18.922 0.839 2.936 1 97.19 57 PRO B C 1
ATOM 2599 O O . PRO B 1 57 ? 18.969 1.618 3.891 1 97.19 57 PRO B O 1
ATOM 2602 N N . ASN B 1 58 ? 19.906 0.097 2.566 1 96.12 58 ASN B N 1
ATOM 2603 C CA . ASN B 1 58 ? 21.094 -0.081 3.395 1 96.12 58 ASN B CA 1
ATOM 2604 C C . ASN B 1 58 ? 22 1.15 3.354 1 96.12 58 ASN B C 1
ATOM 2606 O O . ASN B 1 58 ? 22.906 1.284 4.168 1 96.12 58 ASN B O 1
ATOM 2610 N N . ASP B 1 59 ? 21.828 1.998 2.41 1 95.19 59 ASP B N 1
ATOM 2611 C CA . ASP B 1 59 ? 22.641 3.203 2.318 1 95.19 59 ASP B CA 1
ATOM 2612 C C . ASP B 1 59 ? 22.062 4.328 3.172 1 95.19 59 ASP B C 1
ATOM 2614 O O . ASP B 1 59 ? 22.609 5.426 3.225 1 95.19 59 ASP B O 1
ATOM 2618 N N . LEU B 1 60 ? 20.906 4.105 3.812 1 96.12 60 LEU B N 1
ATOM 2619 C CA . LEU B 1 60 ? 20.312 4.984 4.809 1 96.12 60 LEU B CA 1
ATOM 2620 C C . LEU B 1 60 ? 20.578 4.477 6.219 1 96.12 60 LEU B C 1
ATOM 2622 O O . LEU B 1 60 ? 21.047 3.348 6.398 1 96.12 60 LEU B O 1
ATOM 2626 N N . PRO B 1 61 ? 20.312 5.359 7.223 1 95.25 61 PRO B N 1
ATOM 2627 C CA . PRO B 1 61 ? 20.531 4.879 8.594 1 95.25 61 PRO B CA 1
ATOM 2628 C C . PRO B 1 61 ? 19.734 3.617 8.906 1 95.25 61 PRO B C 1
ATOM 2630 O O . PRO B 1 61 ? 18.703 3.363 8.273 1 95.25 61 PRO B O 1
ATOM 2633 N N . PRO B 1 62 ? 20.266 2.816 9.812 1 94.88 62 PRO B N 1
ATOM 2634 C CA . PRO B 1 62 ? 19.547 1.593 10.18 1 94.88 62 PRO B CA 1
ATOM 2635 C C . PRO B 1 62 ? 18.094 1.856 10.578 1 94.88 62 PRO B C 1
ATOM 2637 O O . PRO B 1 62 ? 17.797 2.869 11.219 1 94.88 62 PRO B O 1
ATOM 2640 N N . TRP B 1 63 ? 17.266 0.9 10.211 1 95 63 TRP B N 1
ATOM 2641 C CA . TRP B 1 63 ? 15.828 1.112 10.367 1 95 63 TRP B CA 1
ATOM 2642 C C . TRP B 1 63 ? 15.453 1.303 11.836 1 95 63 TRP B C 1
ATOM 2644 O O . TRP B 1 63 ? 14.539 2.062 12.156 1 95 63 TRP B O 1
ATOM 2654 N N . GLU B 1 64 ? 16.188 0.674 12.727 1 94.56 64 GLU B N 1
ATOM 2655 C CA . GLU B 1 64 ? 15.875 0.801 14.148 1 94.56 64 GLU B CA 1
ATOM 2656 C C . GLU B 1 64 ? 16.062 2.236 14.633 1 94.56 64 GLU B C 1
ATOM 2658 O O . GLU B 1 64 ? 15.242 2.762 15.383 1 94.56 64 GLU B O 1
ATOM 2663 N N . ALA B 1 65 ? 17.141 2.779 14.195 1 93.56 65 ALA B N 1
ATOM 2664 C CA . ALA B 1 65 ? 17.438 4.16 14.578 1 93.56 65 ALA B CA 1
ATOM 2665 C C . ALA B 1 65 ? 16.406 5.125 13.992 1 93.56 65 ALA B C 1
ATOM 2667 O O . ALA B 1 65 ? 15.961 6.047 14.672 1 93.56 65 ALA B O 1
ATOM 2668 N N . VAL B 1 66 ? 16.109 4.91 12.773 1 96.19 66 VAL B N 1
ATOM 2669 C CA . VAL B 1 66 ? 15.125 5.766 12.109 1 96.19 66 VAL B CA 1
ATOM 2670 C C . VAL B 1 66 ? 13.773 5.629 12.797 1 96.19 66 VAL B C 1
ATOM 2672 O O . VAL B 1 66 ? 13.086 6.625 13.039 1 96.19 66 VAL B O 1
ATOM 2675 N N . TYR B 1 67 ? 13.43 4.43 13.141 1 94.38 67 TYR B N 1
ATOM 2676 C CA . TYR B 1 67 ? 12.164 4.156 13.805 1 94.38 67 TYR B CA 1
ATOM 2677 C C . TYR B 1 67 ? 12.086 4.859 15.156 1 94.38 67 TYR B C 1
ATOM 2679 O O . TYR B 1 67 ? 11.109 5.551 15.445 1 94.38 67 TYR B O 1
ATOM 2687 N N . GLN B 1 68 ? 13.078 4.664 15.867 1 92.56 68 GLN B N 1
ATOM 2688 C CA . GLN B 1 68 ? 13.102 5.246 17.203 1 92.56 68 GLN B CA 1
ATOM 2689 C C . GLN B 1 68 ? 13.039 6.77 17.156 1 92.56 68 GLN B C 1
ATOM 2691 O O . GLN B 1 68 ? 12.258 7.387 17.875 1 92.56 68 GLN B O 1
ATOM 2696 N N . GLN B 1 69 ? 13.82 7.293 16.328 1 93.06 69 GLN B N 1
ATOM 2697 C CA . GLN B 1 69 ? 13.828 8.742 16.219 1 93.06 69 GLN B CA 1
ATOM 2698 C C . GLN B 1 69 ? 12.492 9.258 15.68 1 93.06 69 GLN B C 1
ATOM 2700 O O . GLN B 1 69 ? 12.008 10.305 16.109 1 93.06 69 GLN B O 1
ATOM 2705 N N . SER B 1 70 ? 11.922 8.578 14.711 1 94.19 70 SER B N 1
ATOM 2706 C CA . SER B 1 70 ? 10.625 8.961 14.172 1 94.19 70 SER B CA 1
ATOM 2707 C C . SER B 1 70 ? 9.555 8.977 15.258 1 94.19 70 SER B C 1
ATOM 2709 O O . SER B 1 70 ? 8.711 9.875 15.305 1 94.19 70 SER B O 1
ATOM 2711 N N . ARG B 1 71 ? 9.602 8.039 16.109 1 92.44 71 ARG B N 1
ATOM 2712 C CA . ARG B 1 71 ? 8.648 7.973 17.203 1 92.44 71 ARG B CA 1
ATOM 2713 C C . ARG B 1 71 ? 8.812 9.164 18.141 1 92.44 71 ARG B C 1
ATOM 2715 O O . ARG B 1 71 ? 7.824 9.742 18.609 1 92.44 71 ARG B O 1
ATOM 2722 N N . ARG B 1 72 ? 9.992 9.508 18.375 1 92.06 72 ARG B N 1
ATOM 2723 C CA . ARG B 1 72 ? 10.25 10.68 19.219 1 92.06 72 ARG B CA 1
ATOM 2724 C C . ARG B 1 72 ? 9.695 11.945 18.578 1 92.06 72 ARG B C 1
ATOM 2726 O O . ARG B 1 72 ? 9.078 12.766 19.25 1 92.06 72 ARG B O 1
ATOM 2733 N N . TRP B 1 73 ? 9.945 12.055 17.312 1 94.5 73 TRP B N 1
ATOM 2734 C CA . TRP B 1 73 ? 9.453 13.219 16.594 1 94.5 73 TRP B CA 1
ATOM 2735 C C . TRP B 1 73 ? 7.926 13.258 16.609 1 94.5 73 TRP B C 1
ATOM 2737 O O . TRP B 1 73 ? 7.328 14.312 16.828 1 94.5 73 TRP B O 1
ATOM 2747 N N . LEU B 1 74 ? 7.312 12.141 16.406 1 94 74 LEU B N 1
ATOM 2748 C CA . LEU B 1 74 ? 5.859 12.047 16.375 1 94 74 LEU B CA 1
ATOM 2749 C C . LEU B 1 74 ? 5.266 12.344 17.75 1 94 74 LEU B C 1
ATOM 2751 O O . LEU B 1 74 ? 4.309 13.117 17.859 1 94 74 LEU B O 1
ATOM 2755 N N . ASP B 1 75 ? 5.871 11.844 18.719 1 91.69 75 ASP B N 1
ATOM 2756 C CA . ASP B 1 75 ? 5.383 12.023 20.078 1 91.69 75 ASP B CA 1
ATOM 2757 C C . ASP B 1 75 ? 5.523 13.477 20.531 1 91.69 75 ASP B C 1
ATOM 2759 O O . ASP B 1 75 ? 4.699 13.984 21.297 1 91.69 75 ASP B O 1
ATOM 2763 N N . ALA B 1 76 ? 6.508 14.094 20.047 1 92.88 76 ALA B N 1
ATOM 2764 C CA . ALA B 1 76 ? 6.781 15.477 20.438 1 92.88 76 ALA B CA 1
ATOM 2765 C C . ALA B 1 76 ? 5.93 16.453 19.625 1 92.88 76 ALA B C 1
ATOM 2767 O O . ALA B 1 76 ? 5.918 17.656 19.906 1 92.88 76 ALA B O 1
ATOM 2768 N N . GLY B 1 77 ? 5.273 16.031 18.609 1 94 77 GLY B N 1
ATOM 2769 C CA . GLY B 1 77 ? 4.438 16.906 17.797 1 94 77 GLY B CA 1
ATOM 2770 C C . GLY B 1 77 ? 5.23 17.781 16.844 1 94 77 GLY B C 1
ATOM 2771 O O . GLY B 1 77 ? 4.816 18.891 16.531 1 94 77 GLY B O 1
ATOM 2772 N N . CYS B 1 78 ? 6.398 17.297 16.453 1 95.25 78 CYS B N 1
ATOM 2773 C CA . CYS B 1 78 ? 7.293 18.078 15.617 1 95.25 78 CYS B CA 1
ATOM 2774 C C . CYS B 1 78 ? 6.633 18.422 14.281 1 95.25 78 CYS B C 1
ATOM 2776 O O . CYS B 1 78 ? 6.73 19.547 13.805 1 95.25 78 CYS B O 1
ATOM 2778 N N . PHE B 1 79 ? 5.926 17.5 13.766 1 97 79 PHE B N 1
ATOM 2779 C CA . PHE B 1 79 ? 5.402 17.688 12.422 1 97 79 PHE B CA 1
ATOM 2780 C C . PHE B 1 79 ? 4.133 18.531 12.445 1 97 79 PHE B C 1
ATOM 2782 O O . PHE B 1 79 ? 3.867 19.297 11.516 1 97 79 PHE B O 1
ATOM 2789 N N . GLU B 1 80 ? 3.365 18.438 13.492 1 96 80 GLU B N 1
ATOM 2790 C CA . GLU B 1 80 ? 2.24 19.359 13.672 1 96 80 GLU B CA 1
ATOM 2791 C C . GLU B 1 80 ? 2.709 20.812 13.703 1 96 80 GLU B C 1
ATOM 2793 O O . GLU B 1 80 ? 2.135 21.656 13.023 1 96 80 GLU B O 1
ATOM 2798 N N . ALA B 1 81 ? 3.75 21.016 14.477 1 95.75 81 ALA B N 1
ATOM 2799 C CA . ALA B 1 81 ? 4.312 22.359 14.578 1 95.75 81 ALA B CA 1
ATOM 2800 C C . ALA B 1 81 ? 4.855 22.844 13.234 1 95.75 81 ALA B C 1
ATOM 2802 O O . ALA B 1 81 ? 4.621 23.984 12.828 1 95.75 81 ALA B O 1
ATOM 2803 N N . MET B 1 82 ? 5.527 21.953 12.602 1 96.38 82 MET B N 1
ATOM 2804 C CA . MET B 1 82 ? 6.109 22.297 11.305 1 96.38 82 MET B CA 1
ATOM 2805 C C . MET B 1 82 ? 5.023 22.656 10.297 1 96.38 82 MET B C 1
ATOM 2807 O O . MET B 1 82 ? 5.117 23.672 9.609 1 96.38 82 MET B O 1
ATOM 2811 N N . VAL B 1 83 ? 4.023 21.844 10.18 1 97.44 83 VAL B N 1
ATOM 2812 C CA . VAL B 1 83 ? 2.943 22.062 9.227 1 97.44 83 VAL B CA 1
ATOM 2813 C C . VAL B 1 83 ? 2.246 23.375 9.516 1 97.44 83 VAL B C 1
ATOM 2815 O O . VAL B 1 83 ? 1.889 24.125 8.594 1 97.44 83 VAL B O 1
ATOM 2818 N N . SER B 1 84 ? 2.068 23.688 10.758 1 96.38 84 SER B N 1
ATOM 2819 C CA . SER B 1 84 ? 1.445 24.938 11.148 1 96.38 84 SER B CA 1
ATOM 2820 C C . SER B 1 84 ? 2.236 26.141 10.617 1 96.38 84 SER B C 1
ATOM 2822 O O . SER B 1 84 ? 1.669 27.031 9.992 1 96.38 84 SER B O 1
ATOM 2824 N N . ASP B 1 85 ? 3.504 26.109 10.812 1 95.94 85 ASP B N 1
ATOM 2825 C CA . ASP B 1 85 ? 4.344 27.219 10.375 1 95.94 85 ASP B CA 1
ATOM 2826 C C . ASP B 1 85 ? 4.438 27.266 8.852 1 95.94 85 ASP B C 1
ATOM 2828 O O . ASP B 1 85 ? 4.391 28.344 8.258 1 95.94 85 ASP B O 1
ATOM 2832 N N . LEU B 1 86 ? 4.539 26.109 8.258 1 97 86 LEU B N 1
ATOM 2833 C CA . LEU B 1 86 ? 4.594 26.047 6.797 1 97 86 LEU B CA 1
ATOM 2834 C C . LEU B 1 86 ? 3.324 26.625 6.184 1 97 86 LEU B C 1
ATOM 2836 O O . LEU B 1 86 ? 3.391 27.375 5.215 1 97 86 LEU B O 1
ATOM 2840 N N . ARG B 1 87 ? 2.252 26.25 6.727 1 96.06 87 ARG B N 1
ATOM 2841 C CA . ARG B 1 87 ? 0.97 26.766 6.246 1 96.06 87 ARG B CA 1
ATOM 2842 C C . ARG B 1 87 ? 0.926 28.281 6.305 1 96.06 87 ARG B C 1
ATOM 2844 O O . ARG B 1 87 ? 0.554 28.938 5.328 1 96.06 87 ARG B O 1
ATOM 2851 N N . SER B 1 88 ? 1.329 28.844 7.426 1 95.5 88 SER B N 1
ATOM 2852 C CA . SER B 1 88 ? 1.333 30.297 7.602 1 95.5 88 SER B CA 1
ATOM 2853 C C . SER B 1 88 ? 2.221 30.969 6.562 1 95.5 88 SER B C 1
ATOM 2855 O O . SER B 1 88 ? 1.812 31.953 5.938 1 95.5 88 SER B O 1
ATOM 2857 N N . ILE B 1 89 ? 3.369 30.438 6.371 1 94.75 89 ILE B N 1
ATOM 2858 C CA . ILE B 1 89 ? 4.34 31 5.438 1 94.75 89 ILE B CA 1
ATOM 2859 C C . ILE B 1 89 ? 3.77 30.969 4.02 1 94.75 89 ILE B C 1
ATOM 2861 O O . ILE B 1 89 ? 3.814 31.984 3.311 1 94.75 89 ILE B O 1
ATOM 2865 N N . ILE B 1 90 ? 3.203 29.859 3.643 1 94.75 90 ILE B N 1
ATOM 2866 C CA . ILE B 1 90 ? 2.693 29.688 2.285 1 94.75 90 ILE B CA 1
ATOM 2867 C C . ILE B 1 90 ? 1.484 30.594 2.066 1 94.75 90 ILE B C 1
ATOM 2869 O O . ILE B 1 90 ? 1.349 31.203 1.008 1 94.75 90 ILE B O 1
ATOM 2873 N N . ARG B 1 91 ? 0.651 30.703 3.057 1 94.44 91 ARG B N 1
ATOM 2874 C CA . ARG B 1 91 ? -0.534 31.547 2.947 1 94.44 91 ARG B CA 1
ATOM 2875 C C . ARG B 1 91 ? -0.148 33.031 2.805 1 94.44 91 ARG B C 1
ATOM 2877 O O . ARG B 1 91 ? -0.663 33.719 1.93 1 94.44 91 ARG B O 1
ATOM 2884 N N . VAL B 1 92 ? 0.764 33.438 3.609 1 94.5 92 VAL B N 1
ATOM 2885 C CA . VAL B 1 92 ? 1.205 34.844 3.566 1 94.5 92 VAL B CA 1
ATOM 2886 C C . VAL B 1 92 ? 1.854 35.125 2.215 1 94.5 92 VAL B C 1
ATOM 2888 O O . VAL B 1 92 ? 1.629 36.188 1.631 1 94.5 92 VAL B O 1
ATOM 2891 N N . ALA B 1 93 ? 2.572 34.156 1.735 1 93.31 93 ALA B N 1
ATOM 2892 C CA . ALA B 1 93 ? 3.223 34.344 0.438 1 93.31 93 ALA B CA 1
ATOM 2893 C C . ALA B 1 93 ? 2.191 34.469 -0.68 1 93.31 93 ALA B C 1
ATOM 2895 O O . ALA B 1 93 ? 2.461 35.062 -1.714 1 93.31 93 ALA B O 1
ATOM 2896 N N . GLN B 1 94 ? 1.036 33.969 -0.466 1 91.94 94 GLN B N 1
ATOM 2897 C CA . GLN B 1 94 ? -0.022 34 -1.47 1 91.94 94 GLN B CA 1
ATOM 2898 C C . GLN B 1 94 ? -0.966 35.188 -1.213 1 91.94 94 GLN B C 1
ATOM 2900 O O . GLN B 1 94 ? -2.053 35.25 -1.791 1 91.94 94 GLN B O 1
ATOM 2905 N N . GLY B 1 95 ? -0.642 36.031 -0.289 1 92.81 95 GLY B N 1
ATOM 2906 C CA . GLY B 1 95 ? -1.415 37.219 -0.022 1 92.81 95 GLY B CA 1
ATOM 2907 C C . GLY B 1 95 ? -2.6 36.969 0.894 1 92.81 95 GLY B C 1
ATOM 2908 O O . GLY B 1 95 ? -3.553 37.75 0.906 1 92.81 95 GLY B O 1
ATOM 2909 N N . ARG B 1 96 ? -2.557 35.875 1.59 1 93 96 ARG B N 1
ATOM 2910 C CA . ARG B 1 96 ? -3.629 35.562 2.52 1 93 96 ARG B CA 1
ATOM 2911 C C . ARG B 1 96 ? -3.182 35.75 3.965 1 93 96 ARG B C 1
ATOM 2913 O O . ARG B 1 96 ? -1.999 35.969 4.23 1 93 96 ARG B O 1
ATOM 2920 N N . GLN B 1 97 ? -4.191 35.719 4.852 1 93.88 97 GLN B N 1
ATOM 2921 C CA . GLN B 1 97 ? -3.857 35.688 6.27 1 93.88 97 GLN B CA 1
ATOM 2922 C C . GLN B 1 97 ? -3.115 34.406 6.637 1 93.88 97 GLN B C 1
ATOM 2924 O O . GLN B 1 97 ? -3.426 33.344 6.113 1 93.88 97 GLN B O 1
ATOM 2929 N N . GLY B 1 98 ? -2.199 34.531 7.492 1 93.38 98 GLY B N 1
ATOM 2930 C CA . GLY B 1 98 ? -1.396 33.406 7.902 1 93.38 98 GLY B CA 1
ATOM 2931 C C . GLY B 1 98 ? -2.227 32.25 8.406 1 93.38 98 GLY B C 1
ATOM 2932 O O . GLY B 1 98 ? -1.93 31.078 8.102 1 93.38 98 GLY B O 1
ATOM 2933 N N . GLN B 1 99 ? -3.242 32.594 9.141 1 95.88 99 GLN B N 1
ATOM 2934 C CA . GLN B 1 99 ? -4.148 31.578 9.633 1 95.88 99 GLN B CA 1
ATOM 2935 C C . GLN B 1 99 ? -5.457 31.562 8.844 1 95.88 99 GLN B C 1
ATOM 2937 O O . GLN B 1 99 ? -5.957 32.625 8.461 1 95.88 99 GLN B O 1
ATOM 2942 N N . PRO B 1 100 ? -6.016 30.391 8.609 1 96.56 100 PRO B N 1
ATOM 2943 C CA . PRO B 1 100 ? -7.234 30.281 7.801 1 96.56 100 PRO B CA 1
ATOM 2944 C C . PRO B 1 100 ? -8.484 30.703 8.57 1 96.56 100 PRO B C 1
ATOM 2946 O O . PRO B 1 100 ? -8.523 30.594 9.797 1 96.56 100 PRO B O 1
ATOM 2949 N N . SER B 1 101 ? -9.469 31.172 7.828 1 96.75 101 SER B N 1
ATOM 2950 C CA . SER B 1 101 ? -10.766 31.516 8.406 1 96.75 101 SER B CA 1
ATOM 2951 C C . SER B 1 101 ? -11.82 30.469 8.07 1 96.75 101 SER B C 1
ATOM 2953 O O . SER B 1 101 ? -12.93 30.5 8.609 1 96.75 101 SER B O 1
ATOM 2955 N N . ALA B 1 102 ? -11.422 29.578 7.176 1 95.75 102 ALA B N 1
ATOM 2956 C CA . ALA B 1 102 ? -12.352 28.531 6.75 1 95.75 102 ALA B CA 1
ATOM 2957 C C . ALA B 1 102 ? -11.633 27.203 6.574 1 95.75 102 ALA B C 1
ATOM 2959 O O . ALA B 1 102 ? -10.414 27.156 6.422 1 95.75 102 ALA B O 1
ATOM 2960 N N . MET B 1 103 ? -12.445 26.141 6.66 1 96.12 103 MET B N 1
ATOM 2961 C CA . MET B 1 103 ? -11.898 24.797 6.492 1 96.12 103 MET B CA 1
ATOM 2962 C C . MET B 1 103 ? -12.883 23.891 5.773 1 96.12 103 MET B C 1
ATOM 2964 O O . MET B 1 103 ? -14.055 24.234 5.621 1 96.12 103 MET B O 1
ATOM 2968 N N . VAL B 1 104 ? -12.359 22.828 5.297 1 95.69 104 VAL B N 1
ATOM 2969 C CA . VAL B 1 104 ? -13.148 21.766 4.703 1 95.69 104 VAL B CA 1
ATOM 2970 C C . VAL B 1 104 ? -12.891 20.453 5.445 1 95.69 104 VAL B C 1
ATOM 2972 O O . VAL B 1 104 ? -11.742 20.125 5.758 1 95.69 104 VAL B O 1
ATOM 2975 N N . MET B 1 105 ? -13.945 19.75 5.789 1 95 105 MET B N 1
ATOM 2976 C CA . MET B 1 105 ? -13.828 18.484 6.504 1 95 105 MET B CA 1
ATOM 2977 C C . MET B 1 105 ? -14.234 17.312 5.605 1 95 105 MET B C 1
ATOM 2979 O O . MET B 1 105 ? -15.156 17.438 4.793 1 95 105 MET B O 1
ATOM 2983 N N . ASP B 1 106 ? -13.547 16.234 5.727 1 92.56 106 ASP B N 1
ATOM 2984 C CA . ASP B 1 106 ? -13.891 14.984 5.062 1 92.56 106 ASP B CA 1
ATOM 2985 C C . ASP B 1 106 ? -13.234 13.797 5.754 1 92.56 106 ASP B C 1
ATOM 2987 O O . ASP B 1 106 ? -12.406 13.977 6.652 1 92.56 106 ASP B O 1
ATOM 2991 N N . GLY B 1 107 ? -13.742 12.617 5.465 1 90.25 107 GLY B N 1
ATOM 2992 C CA . GLY B 1 107 ? -13.188 11.391 6.023 1 90.25 107 GLY B CA 1
ATOM 2993 C C . GLY B 1 107 ? -12.852 10.359 4.969 1 90.25 107 GLY B C 1
ATOM 2994 O O . GLY B 1 107 ? -13.43 10.359 3.879 1 90.25 107 GLY B O 1
ATOM 2995 N N . ARG B 1 108 ? -11.883 9.594 5.332 1 87.62 108 ARG B N 1
ATOM 2996 C CA . ARG B 1 108 ? -11.5 8.484 4.465 1 87.62 108 ARG B CA 1
ATOM 2997 C C . ARG B 1 108 ? -11.219 7.227 5.281 1 87.62 108 ARG B C 1
ATOM 2999 O O . ARG B 1 108 ? -10.641 7.305 6.371 1 87.62 108 ARG B O 1
ATOM 3006 N N . THR B 1 109 ? -11.609 6.062 4.746 1 86.88 109 THR B N 1
ATOM 3007 C CA . THR B 1 109 ? -11.359 4.793 5.418 1 86.88 109 THR B CA 1
ATOM 3008 C C . THR B 1 109 ? -10.109 4.117 4.848 1 86.88 109 THR B C 1
ATOM 3010 O O . THR B 1 109 ? -9.977 3.986 3.629 1 86.88 109 THR B O 1
ATOM 3013 N N . LEU B 1 110 ? -9.211 3.838 5.695 1 87.94 110 LEU B N 1
ATOM 3014 C CA . LEU B 1 110 ? -8.039 3.039 5.344 1 87.94 110 LEU B CA 1
ATOM 3015 C C . LEU B 1 110 ? -8.234 1.585 5.766 1 87.94 110 LEU B C 1
ATOM 3017 O O . LEU B 1 110 ? -8.633 1.312 6.898 1 87.94 110 LEU B O 1
ATOM 3021 N N . GLN B 1 111 ? -7.953 0.729 4.844 1 84.12 111 GLN B N 1
ATOM 3022 C CA . GLN B 1 111 ? -8.07 -0.695 5.145 1 84.12 111 GLN B CA 1
ATOM 3023 C C . GLN B 1 111 ? -6.977 -1.143 6.113 1 84.12 111 GLN B C 1
ATOM 3025 O O . GLN B 1 111 ? -5.84 -0.679 6.031 1 84.12 111 GLN B O 1
ATOM 3030 N N . SER B 1 112 ? -7.367 -2.07 6.938 1 80.75 112 SER B N 1
ATOM 3031 C CA . SER B 1 112 ? -6.434 -2.602 7.926 1 80.75 112 SER B CA 1
ATOM 3032 C C . SER B 1 112 ? -5.398 -3.508 7.27 1 80.75 112 SER B C 1
ATOM 3034 O O . SER B 1 112 ? -5.598 -3.982 6.148 1 80.75 112 SER B O 1
ATOM 3036 N N . SER B 1 113 ? -4.316 -3.598 7.887 1 76.12 113 SER B N 1
ATOM 3037 C CA . SER B 1 113 ? -3.27 -4.562 7.566 1 76.12 113 SER B CA 1
ATOM 3038 C C . SER B 1 113 ? -2.99 -5.488 8.742 1 76.12 113 SER B C 1
ATOM 3040 O O . SER B 1 113 ? -3.605 -5.355 9.805 1 76.12 113 SER B O 1
ATOM 3042 N N . CYS B 1 114 ? -2.23 -6.57 8.391 1 64.88 114 CYS B N 1
ATOM 3043 C CA . CYS B 1 114 ? -1.879 -7.492 9.469 1 64.88 114 CYS B CA 1
ATOM 3044 C C . CYS B 1 114 ? -1.266 -6.742 10.648 1 64.88 114 CYS B C 1
ATOM 3046 O O . CYS B 1 114 ? -1.308 -7.223 11.781 1 64.88 114 CYS B O 1
ATOM 3048 N N . GLU B 1 115 ? -0.826 -5.52 10.328 1 59.12 115 GLU B N 1
ATOM 3049 C CA . GLU B 1 115 ? -0.124 -4.746 11.344 1 59.12 115 GLU B CA 1
ATOM 3050 C C . GLU B 1 115 ? -1.097 -3.908 12.172 1 59.12 115 GLU B C 1
ATOM 3052 O O . GLU B 1 115 ? -0.757 -3.451 13.266 1 59.12 115 GLU B O 1
ATOM 3057 N N . SER B 1 116 ? -2.27 -3.652 11.641 1 56.72 116 SER B N 1
ATOM 3058 C CA . SER B 1 116 ? -3.186 -2.688 12.242 1 56.72 116 SER B CA 1
ATOM 3059 C C . SER B 1 116 ? -3.625 -3.135 13.633 1 56.72 116 SER B C 1
ATOM 3061 O O . SER B 1 116 ? -4.031 -2.311 14.453 1 56.72 116 SER B O 1
ATOM 3063 N N . GLY B 1 117 ? -3.285 -4.32 13.992 1 53.66 117 GLY B N 1
ATOM 3064 C CA . GLY B 1 117 ? -3.658 -4.816 15.305 1 53.66 117 GLY B CA 1
ATOM 3065 C C . GLY B 1 117 ? -5.145 -4.715 15.586 1 53.66 117 GLY B C 1
ATOM 3066 O O . GLY B 1 117 ? -5.965 -4.887 14.672 1 53.66 117 GLY B O 1
ATOM 3067 N N . PRO B 1 118 ? -5.613 -4.445 16.812 1 53.91 118 PRO B N 1
ATOM 3068 C CA . PRO B 1 118 ? -7 -4.5 17.281 1 53.91 118 PRO B CA 1
ATOM 3069 C C . PRO B 1 118 ? -7.816 -3.281 16.875 1 53.91 118 PRO B C 1
ATOM 3071 O O . PRO B 1 118 ? -9.039 -3.258 17.047 1 53.91 118 PRO B O 1
ATOM 3074 N N . ARG B 1 119 ? -7.27 -2.291 16.422 1 59.22 119 ARG B N 1
ATOM 3075 C CA . ARG B 1 119 ? -7.992 -1.06 16.109 1 59.22 119 ARG B CA 1
ATOM 3076 C C . ARG B 1 119 ? -8.922 -1.247 14.922 1 59.22 119 ARG B C 1
ATOM 3078 O O . ARG B 1 119 ? -9.867 -0.48 14.734 1 59.22 119 ARG B O 1
ATOM 3085 N N . ALA B 1 120 ? -8.836 -2.322 14.281 1 63.06 120 ALA B N 1
ATOM 3086 C CA . ALA B 1 120 ? -9.547 -2.414 13.016 1 63.06 120 ALA B CA 1
ATOM 3087 C C . ALA B 1 120 ? -11.039 -2.633 13.234 1 63.06 120 ALA B C 1
ATOM 3089 O O . ALA B 1 120 ? -11.438 -3.49 14.031 1 63.06 120 ALA B O 1
ATOM 3090 N N . GLY B 1 121 ? -11.844 -1.622 12.914 1 56.94 121 GLY B N 1
ATOM 3091 C CA . GLY B 1 121 ? -13.289 -1.766 12.898 1 56.94 121 GLY B CA 1
ATOM 3092 C C . GLY B 1 121 ? -13.844 -2.082 11.523 1 56.94 121 GLY B C 1
ATOM 3093 O O . GLY B 1 121 ? -13.172 -1.87 10.508 1 56.94 121 GLY B O 1
ATOM 3094 N N . TYR B 1 122 ? -14.969 -2.799 11.508 1 57.38 122 TYR B N 1
ATOM 3095 C CA . TYR B 1 122 ? -15.586 -3.16 10.234 1 57.38 122 TYR B CA 1
ATOM 3096 C C . TYR B 1 122 ? -16.547 -2.074 9.766 1 57.38 122 TYR B C 1
ATOM 3098 O O . TYR B 1 122 ? -17.547 -1.792 10.438 1 57.38 122 TYR B O 1
ATOM 3106 N N . ASP B 1 123 ? -16.188 -1.489 8.719 1 47.56 123 ASP B N 1
ATOM 3107 C CA . ASP B 1 123 ? -17.078 -0.541 8.07 1 47.56 123 ASP B CA 1
ATOM 3108 C C . ASP B 1 123 ? -18.078 -1.259 7.156 1 47.56 123 ASP B C 1
ATOM 3110 O O . ASP B 1 123 ? -17.734 -1.605 6.023 1 47.56 123 ASP B O 1
ATOM 3114 N N . GLY B 1 124 ? -19.234 -1.636 7.668 1 46.47 124 GLY B N 1
ATOM 3115 C CA . GLY B 1 124 ? -20.25 -2.365 6.938 1 46.47 124 GLY B CA 1
ATOM 3116 C C . GLY B 1 124 ? -20.609 -1.729 5.605 1 46.47 124 GLY B C 1
ATOM 3117 O O . GLY B 1 124 ? -20.812 -2.428 4.613 1 46.47 124 GLY B O 1
ATOM 3118 N N . TYR B 1 125 ? -20.609 -0.441 5.691 1 39.56 125 TYR B N 1
ATOM 3119 C CA . TYR B 1 125 ? -20.969 0.278 4.477 1 39.56 125 TYR B CA 1
ATOM 3120 C C . TYR B 1 125 ? -19.938 0.081 3.385 1 39.56 125 TYR B C 1
ATOM 3122 O O . TYR B 1 125 ? -20.281 -0.173 2.229 1 39.56 125 TYR B O 1
ATOM 3130 N N . LYS B 1 126 ? -18.797 0.114 3.908 1 45.91 126 LYS B N 1
ATOM 3131 C CA . LYS B 1 126 ? -17.719 0.021 2.936 1 45.91 126 LYS B CA 1
ATOM 3132 C C . LYS B 1 126 ? -17.141 -1.391 2.893 1 45.91 126 LYS B C 1
ATOM 3134 O O . LYS B 1 126 ? -16.328 -1.709 2.018 1 45.91 126 LYS B O 1
ATOM 3139 N N . ARG B 1 127 ? -17.703 -2.27 3.799 1 51.22 127 ARG B N 1
ATOM 3140 C CA . ARG B 1 127 ? -17.359 -3.682 3.889 1 51.22 127 ARG B CA 1
ATOM 3141 C C . ARG B 1 127 ? -15.844 -3.857 4.016 1 51.22 127 ARG B C 1
ATOM 3143 O O . ARG B 1 127 ? -15.242 -4.656 3.295 1 51.22 127 ARG B O 1
ATOM 3150 N N . LYS B 1 128 ? -15.383 -2.871 4.719 1 59.25 128 LYS B N 1
ATOM 3151 C CA . LYS B 1 128 ? -13.938 -2.896 4.953 1 59.25 128 LYS B CA 1
ATOM 3152 C C . LYS B 1 128 ? -13.617 -2.805 6.445 1 59.25 128 LYS B C 1
ATOM 3154 O O . LYS B 1 128 ? -14.281 -2.062 7.18 1 59.25 128 LYS B O 1
ATOM 3159 N N . ARG B 1 129 ? -12.734 -3.568 6.844 1 73.88 129 ARG B N 1
ATOM 3160 C CA . ARG B 1 129 ? -12.18 -3.453 8.188 1 73.88 129 ARG B CA 1
ATOM 3161 C C . ARG B 1 129 ? -10.953 -2.537 8.195 1 73.88 129 ARG B C 1
ATOM 3163 O O . ARG B 1 129 ? -10.094 -2.635 7.316 1 73.88 129 ARG B O 1
ATOM 3170 N N . GLY B 1 130 ? -11.117 -1.496 8.992 1 83.69 130 GLY B N 1
ATOM 3171 C CA . GLY B 1 130 ? -9.938 -0.646 9.055 1 83.69 130 GLY B CA 1
ATOM 3172 C C . GLY B 1 130 ? -10.125 0.569 9.938 1 83.69 130 GLY B C 1
ATOM 3173 O O . GLY B 1 130 ? -10.711 0.472 11.023 1 83.69 130 GLY B O 1
ATOM 3174 N N . SER B 1 131 ? -9.445 1.629 9.586 1 88.75 131 SER B N 1
ATOM 3175 C CA . SER B 1 131 ? -9.445 2.889 10.32 1 88.75 131 SER B CA 1
ATOM 3176 C C . SER B 1 131 ? -10.039 4.016 9.484 1 88.75 131 SER B C 1
ATOM 3178 O O . SER B 1 131 ? -9.906 4.023 8.258 1 88.75 131 SER B O 1
ATOM 3180 N N . LYS B 1 132 ? -10.781 4.82 10.156 1 90.81 132 LYS B N 1
ATOM 3181 C CA . LYS B 1 132 ? -11.297 6.023 9.508 1 90.81 132 LYS B CA 1
ATOM 3182 C C . LYS B 1 132 ? -10.469 7.25 9.883 1 90.81 132 LYS B C 1
ATOM 3184 O O . LYS B 1 132 ? -10.242 7.508 11.07 1 90.81 132 LYS B O 1
ATOM 3189 N N . VAL B 1 133 ? -9.969 7.934 8.867 1 93.62 133 VAL B N 1
ATOM 3190 C CA . VAL B 1 133 ? -9.195 9.156 9.055 1 93.62 133 VAL B CA 1
ATOM 3191 C C . VAL B 1 133 ? -10.078 10.375 8.805 1 93.62 133 VAL B C 1
ATOM 3193 O O . VAL B 1 133 ? -10.57 10.578 7.695 1 93.62 133 VAL B O 1
ATOM 3196 N N . HIS B 1 134 ? -10.32 11.156 9.844 1 94.69 134 HIS B N 1
ATOM 3197 C CA . HIS B 1 134 ? -11.047 12.414 9.75 1 94.69 134 HIS B CA 1
ATOM 3198 C C . HIS B 1 134 ? -10.094 13.594 9.609 1 94.69 134 HIS B C 1
ATOM 3200 O O . HIS B 1 134 ? -9.234 13.812 10.469 1 94.69 134 HIS B O 1
ATOM 3206 N N . MET B 1 135 ? -10.32 14.305 8.531 1 96.12 135 MET B N 1
ATOM 3207 C CA . MET B 1 135 ? -9.359 15.367 8.25 1 96.12 135 MET B CA 1
ATOM 3208 C C . MET B 1 135 ? -10.062 16.703 8.062 1 96.12 135 MET B C 1
ATOM 3210 O O . MET B 1 135 ? -11.18 16.75 7.535 1 96.12 135 MET B O 1
ATOM 3214 N N . ALA B 1 136 ? -9.461 17.75 8.516 1 97.19 136 ALA B N 1
ATOM 3215 C CA . ALA B 1 136 ? -9.805 19.141 8.227 1 97.19 136 ALA B CA 1
ATOM 3216 C C . ALA B 1 136 ? -8.648 19.859 7.539 1 97.19 136 ALA B C 1
ATOM 3218 O O . ALA B 1 136 ? -7.508 19.781 7.996 1 97.19 136 ALA B O 1
ATOM 3219 N N . VAL B 1 137 ? -8.938 20.484 6.434 1 97.25 137 VAL B N 1
ATOM 3220 C CA . VAL B 1 137 ? -7.91 21.219 5.695 1 97.25 137 VAL B CA 1
ATOM 3221 C C . VAL B 1 137 ? -8.383 22.641 5.434 1 97.25 137 VAL B C 1
ATOM 3223 O O . VAL B 1 137 ? -9.578 22.922 5.465 1 97.25 137 VAL B O 1
ATOM 3226 N N . ASP B 1 138 ? -7.441 23.516 5.246 1 95.81 138 ASP B N 1
ATOM 3227 C CA . ASP B 1 138 ? -7.824 24.859 4.867 1 95.81 138 ASP B CA 1
ATOM 3228 C C . ASP B 1 138 ? -8.211 24.938 3.395 1 95.81 138 ASP B C 1
ATOM 3230 O O . ASP B 1 138 ? -8.273 23.906 2.713 1 95.81 138 ASP B O 1
ATOM 3234 N N . THR B 1 139 ? -8.492 26.078 2.908 1 92.81 139 THR B N 1
ATOM 3235 C CA . THR B 1 139 ? -9.031 26.25 1.562 1 92.81 139 THR B CA 1
ATOM 3236 C C . THR B 1 139 ? -7.945 26 0.514 1 92.81 139 THR B C 1
ATOM 3238 O O . THR B 1 139 ? -8.242 25.875 -0.675 1 92.81 139 THR B O 1
ATOM 3241 N N . LEU B 1 140 ? -6.703 25.938 0.966 1 93.06 140 LEU B N 1
ATOM 3242 C CA . LEU B 1 140 ? -5.609 25.625 0.051 1 93.06 140 LEU B CA 1
ATOM 3243 C C . LEU B 1 140 ? -5.277 24.141 0.075 1 93.06 140 LEU B C 1
ATOM 3245 O O . LEU B 1 140 ? -4.414 23.688 -0.677 1 93.06 140 LEU B O 1
ATOM 3249 N N . GLY B 1 141 ? -5.875 23.438 0.9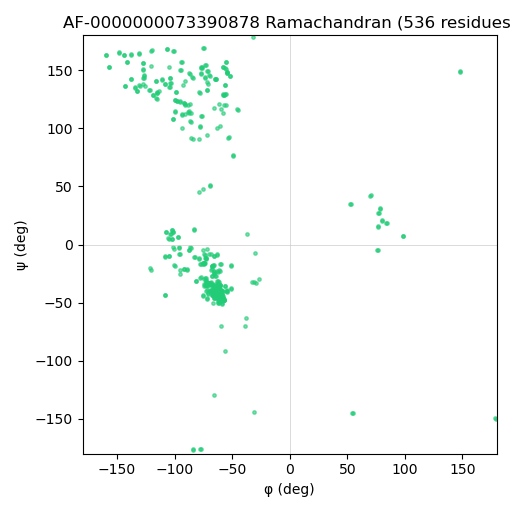95 1 94.62 141 GLY B N 1
ATOM 3250 C CA . GLY B 1 141 ? -5.672 22 1.07 1 94.62 141 GLY B CA 1
ATOM 3251 C C . GLY B 1 141 ? -4.645 21.594 2.111 1 94.62 141 GLY B C 1
ATOM 3252 O O . GLY B 1 141 ? -4.246 20.438 2.178 1 94.62 141 GLY B O 1
ATOM 3253 N N . HIS B 1 142 ? -4.199 22.547 2.887 1 96.31 142 HIS B N 1
ATOM 3254 C CA . HIS B 1 142 ? -3.201 22.234 3.902 1 96.31 142 HIS B CA 1
ATOM 3255 C C . HIS B 1 142 ? -3.854 21.719 5.176 1 96.31 142 HIS B C 1
ATOM 3257 O O . HIS B 1 142 ? -4.906 22.203 5.59 1 96.31 142 HIS B O 1
ATOM 3263 N N . LEU B 1 143 ? -3.203 20.812 5.777 1 97.31 143 LEU B N 1
ATOM 3264 C CA . LEU B 1 143 ? -3.764 20.062 6.898 1 97.31 143 LEU B CA 1
ATOM 3265 C C . LEU B 1 143 ? -3.859 20.938 8.141 1 97.31 143 LEU B C 1
ATOM 3267 O O . LEU B 1 143 ? -2.904 21.641 8.492 1 97.31 143 LEU B O 1
ATOM 3271 N N . LEU B 1 144 ? -5.004 20.891 8.781 1 97.94 144 LEU B N 1
ATOM 3272 C CA . LEU B 1 144 ? -5.215 21.594 10.039 1 97.94 144 LEU B CA 1
ATOM 3273 C C . LEU B 1 144 ? -5.289 20.625 11.203 1 97.94 144 LEU B C 1
ATOM 3275 O O . LEU B 1 144 ? -4.695 20.859 12.258 1 97.94 144 LEU B O 1
ATOM 3279 N N . ALA B 1 145 ? -6.008 19.578 10.93 1 97.62 145 ALA B N 1
ATOM 3280 C CA . ALA B 1 145 ? -6.211 18.594 11.977 1 97.62 145 ALA B CA 1
ATOM 3281 C C . ALA B 1 145 ? -6.555 17.219 11.383 1 97.62 145 ALA B C 1
ATOM 3283 O O . ALA B 1 145 ? -7.094 17.141 10.281 1 97.62 145 ALA B O 1
ATOM 3284 N N . VAL B 1 146 ? -6.211 16.25 12.141 1 97.12 146 VAL B N 1
ATOM 3285 C CA . VAL B 1 146 ? -6.523 14.875 11.758 1 97.12 146 VAL B CA 1
ATOM 3286 C C . VAL B 1 146 ? -6.879 14.062 13.008 1 97.12 146 VAL B C 1
ATOM 3288 O O . VAL B 1 146 ? -6.258 14.227 14.062 1 97.12 146 VAL B O 1
ATOM 3291 N N . HIS B 1 147 ? -7.863 13.328 12.844 1 95.12 147 HIS B N 1
ATOM 3292 C CA . HIS B 1 147 ? -8.32 12.414 13.891 1 95.12 147 HIS B CA 1
ATOM 3293 C C . HIS B 1 147 ? -8.625 11.031 13.32 1 95.12 147 HIS B C 1
ATOM 3295 O O . HIS B 1 147 ? -9.234 10.922 12.25 1 95.12 147 HIS B O 1
ATOM 3301 N N . VAL B 1 148 ? -8.125 9.953 14.078 1 94 148 VAL B N 1
ATOM 3302 C CA . VAL B 1 148 ? -8.281 8.594 13.562 1 94 148 VAL B CA 1
ATOM 3303 C C . VAL B 1 148 ? -9.188 7.789 14.492 1 94 148 VAL B C 1
ATOM 3305 O O . VAL B 1 148 ? -8.992 7.797 15.711 1 94 148 VAL B O 1
ATOM 3308 N N . THR B 1 149 ? -10.141 7.156 13.93 1 92 149 THR B N 1
ATOM 3309 C CA . THR B 1 149 ? -11.078 6.301 14.664 1 92 149 THR B CA 1
ATOM 3310 C C . THR B 1 149 ? -11.219 4.945 13.969 1 92 149 THR B C 1
ATOM 3312 O O . THR B 1 149 ? -10.719 4.754 12.859 1 92 149 THR B O 1
ATOM 3315 N N . PRO B 1 150 ? -11.797 3.975 14.75 1 87.25 150 PRO B N 1
ATOM 3316 C CA . PRO B 1 150 ? -12.18 2.766 14.016 1 87.25 150 PRO B CA 1
ATOM 3317 C C . PRO B 1 150 ? -13.094 3.057 12.836 1 87.25 150 PRO B C 1
ATOM 3319 O O . PRO B 1 150 ? -13.797 4.07 12.828 1 87.25 150 PRO B O 1
ATOM 3322 N N . ALA B 1 151 ? -13.141 2.197 11.875 1 85.44 151 ALA B N 1
ATOM 3323 C CA . ALA B 1 151 ? -13.82 2.432 10.602 1 85.44 151 ALA B CA 1
ATOM 3324 C C . ALA B 1 151 ? -15.328 2.514 10.789 1 85.44 151 ALA B C 1
ATOM 3326 O O . ALA B 1 151 ? -16.047 3.023 9.922 1 85.44 151 ALA B O 1
ATOM 3327 N N . ASP B 1 152 ? -15.852 2.047 11.836 1 84.06 152 ASP B N 1
ATOM 3328 C CA . ASP B 1 152 ? -17.297 1.999 12.031 1 84.06 152 ASP B CA 1
ATOM 3329 C C . ASP B 1 152 ? -17.812 3.301 12.641 1 84.06 152 ASP B C 1
ATOM 3331 O O . ASP B 1 152 ? -19.016 3.514 12.727 1 84.06 152 ASP B O 1
ATOM 3335 N N . GLU B 1 153 ? -16.969 4.199 12.977 1 85.5 153 GLU B N 1
ATOM 3336 C CA . GLU B 1 153 ? -17.375 5.473 13.562 1 85.5 153 GLU B CA 1
ATOM 3337 C C . GLU B 1 153 ? -17.922 6.418 12.5 1 85.5 153 GLU B C 1
ATOM 3339 O O . GLU B 1 153 ? -17.438 6.43 11.359 1 85.5 153 GLU B O 1
ATOM 3344 N N . GLN B 1 154 ? -18.875 7.227 12.906 1 88.19 154 GLN B N 1
ATOM 3345 C CA . GLN B 1 154 ? -19.516 8.164 11.992 1 88.19 154 GLN B CA 1
ATOM 3346 C C . GLN B 1 154 ? -18.75 9.477 11.914 1 88.19 154 GLN B C 1
ATOM 3348 O O . GLN B 1 154 ? -18.234 9.961 12.922 1 88.19 154 GLN B O 1
ATOM 3353 N N . GLU B 1 155 ? -18.797 10.047 10.781 1 88 155 GLU B N 1
ATOM 3354 C CA . GLU B 1 155 ? -18.094 11.305 10.562 1 88 155 GLU B CA 1
ATOM 3355 C C . GLU B 1 155 ? -18.703 12.438 11.375 1 88 155 GLU B C 1
ATOM 3357 O O . GLU B 1 155 ? -17.984 13.242 11.969 1 88 155 GLU B O 1
ATOM 3362 N N . ARG B 1 156 ? -20 12.508 11.453 1 90.5 156 ARG B N 1
ATOM 3363 C CA . ARG B 1 156 ? -20.672 13.602 12.156 1 90.5 156 ARG B CA 1
ATOM 3364 C C . ARG B 1 156 ? -20.344 13.578 13.641 1 90.5 156 ARG B C 1
ATOM 3366 O O . ARG B 1 156 ? -20.344 14.617 14.305 1 90.5 156 ARG B O 1
ATOM 3373 N N . ALA B 1 157 ? -20.047 12.414 14.141 1 92.5 157 ALA B N 1
ATOM 3374 C CA . ALA B 1 157 ? -19.75 12.266 15.562 1 92.5 157 ALA B CA 1
ATOM 3375 C C . ALA B 1 157 ? -18.375 12.844 15.891 1 92.5 157 ALA B C 1
ATOM 3377 O O . ALA B 1 157 ? -18.047 13.055 17.062 1 92.5 157 ALA B O 1
ATOM 3378 N N . GLN B 1 158 ? -17.594 13.156 14.867 1 94.19 158 GLN B N 1
ATOM 3379 C CA . GLN B 1 158 ? -16.219 13.586 15.094 1 94.19 158 GLN B CA 1
ATOM 3380 C C . GLN B 1 158 ? -16.078 15.094 14.875 1 94.19 158 GLN B C 1
ATOM 3382 O O . GLN B 1 158 ? -14.969 15.633 14.969 1 94.19 158 GLN B O 1
ATOM 3387 N N . VAL B 1 159 ? -17.125 15.773 14.641 1 96.31 159 VAL B N 1
ATOM 3388 C CA . VAL B 1 159 ? -17.094 17.188 14.32 1 96.31 159 VAL B CA 1
ATOM 3389 C C . VAL B 1 159 ? -16.547 17.984 15.516 1 96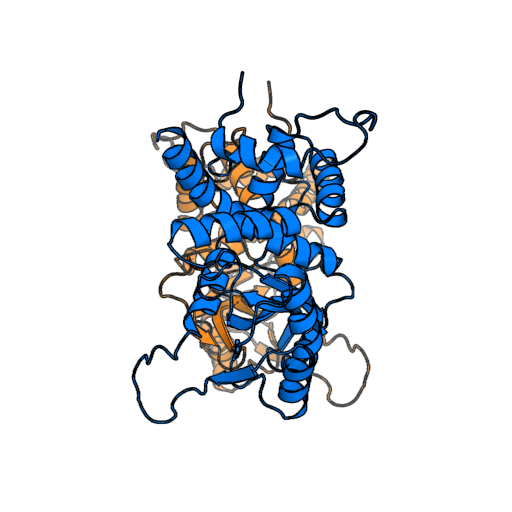.31 159 VAL B C 1
ATOM 3391 O O . VAL B 1 159 ? -15.703 18.859 15.352 1 96.31 159 VAL B O 1
ATOM 3394 N N . GLN B 1 160 ? -17.016 17.672 16.672 1 96.31 160 GLN B N 1
ATOM 3395 C CA . GLN B 1 160 ? -16.594 18.406 17.859 1 96.31 160 GLN B CA 1
ATOM 3396 C C . GLN B 1 160 ? -15.078 18.328 18.047 1 96.31 160 GLN B C 1
ATOM 3398 O O . GLN B 1 160 ? -14.406 19.344 18.188 1 96.31 160 GLN B O 1
ATOM 3403 N N . ARG B 1 161 ? -14.633 17.094 18 1 96.25 161 ARG B N 1
ATOM 3404 C CA . ARG B 1 161 ? -13.211 16.875 18.203 1 96.25 161 ARG B CA 1
ATOM 3405 C C . ARG B 1 161 ? -12.391 17.578 17.125 1 96.25 161 ARG B C 1
ATOM 3407 O O . ARG B 1 161 ? -11.398 18.25 17.438 1 96.25 161 ARG B O 1
ATOM 3414 N N . LEU B 1 162 ? -12.781 17.5 15.953 1 96.75 162 LEU B N 1
ATOM 3415 C CA . LEU B 1 162 ? -12.055 18.109 14.844 1 96.75 162 LEU B CA 1
ATOM 3416 C C . LEU B 1 162 ? -12.055 19.625 14.969 1 96.75 162 LEU B C 1
ATOM 3418 O O . LEU B 1 162 ? -11.016 20.281 14.766 1 96.75 162 LEU B O 1
ATOM 3422 N N . CYS B 1 163 ? -13.141 20.203 15.328 1 97.5 163 CYS B N 1
ATOM 3423 C CA . CYS B 1 163 ? -13.25 21.656 15.469 1 97.5 163 CYS B CA 1
ATOM 3424 C C . CYS B 1 163 ? -12.359 22.156 16.594 1 97.5 163 CYS B C 1
ATOM 3426 O O . CYS B 1 163 ? -11.688 23.172 16.453 1 97.5 163 CYS B O 1
ATOM 3428 N N . GLU B 1 164 ? -12.352 21.438 17.656 1 97.38 164 GLU B N 1
ATOM 3429 C CA . GLU B 1 164 ? -11.5 21.828 18.781 1 97.38 164 GLU B CA 1
ATOM 3430 C C . GLU B 1 164 ? -10.031 21.797 18.391 1 97.38 164 GLU B C 1
ATOM 3432 O O . GLU B 1 164 ? -9.281 22.734 18.688 1 97.38 164 GLU B O 1
ATOM 3437 N N . ASP B 1 165 ? -9.688 20.75 17.719 1 97 165 ASP B N 1
ATOM 3438 C CA . ASP B 1 165 ? -8.305 20.609 17.297 1 97 165 ASP B CA 1
ATOM 3439 C C . ASP B 1 165 ? -7.91 21.719 16.312 1 97 165 ASP B C 1
ATOM 3441 O O . ASP B 1 165 ? -6.809 22.266 16.406 1 97 165 ASP B O 1
ATOM 3445 N N . VAL B 1 166 ? -8.789 22.031 15.445 1 97.88 166 VAL B N 1
ATOM 3446 C CA . VAL B 1 166 ? -8.523 23.062 14.445 1 97.88 166 VAL B CA 1
ATOM 3447 C C . VAL B 1 166 ? -8.359 24.422 15.125 1 97.88 166 VAL B C 1
ATOM 3449 O O . VAL B 1 166 ? -7.434 25.172 14.805 1 97.88 166 VAL B O 1
ATOM 3452 N N . GLN B 1 167 ? -9.258 24.703 16.031 1 97.88 167 GLN B N 1
ATOM 3453 C CA . GLN B 1 167 ? -9.18 25.984 16.734 1 97.88 167 GLN B CA 1
ATOM 3454 C C . GLN B 1 167 ? -7.902 26.078 17.562 1 97.88 167 GLN B C 1
ATOM 3456 O O . GLN B 1 167 ? -7.258 27.125 17.594 1 97.88 167 GLN B O 1
ATOM 3461 N N . GLN B 1 168 ? -7.512 25.031 18.141 1 96 168 GLN B N 1
ATOM 3462 C CA . GLN B 1 168 ? -6.25 25.016 18.875 1 96 168 GLN B CA 1
ATOM 3463 C C . GLN B 1 168 ? -5.07 25.266 17.938 1 96 168 GLN B C 1
ATOM 3465 O O . GLN B 1 168 ? -4.152 26.016 18.281 1 96 168 GLN B O 1
ATOM 3470 N N . ALA B 1 169 ? -5.102 24.703 16.812 1 95.19 169 ALA B N 1
ATOM 3471 C CA . ALA B 1 169 ? -3.998 24.781 15.867 1 95.19 169 ALA B CA 1
ATOM 3472 C C . ALA B 1 169 ? -3.92 26.172 15.234 1 95.19 169 ALA B C 1
ATOM 3474 O O . ALA B 1 169 ? -2.838 26.641 14.867 1 95.19 169 ALA B O 1
ATOM 3475 N N . THR B 1 170 ? -5.059 26.891 15.109 1 96.44 170 THR B N 1
ATOM 3476 C CA . THR B 1 170 ? -5.094 28.125 14.336 1 96.44 170 THR B CA 1
ATOM 3477 C C . THR B 1 170 ? -5.215 29.344 15.258 1 96.44 170 THR B C 1
ATOM 3479 O O . THR B 1 170 ? -5.113 30.484 14.805 1 96.44 170 THR B O 1
ATOM 3482 N N . GLY B 1 171 ? -5.469 29.094 16.484 1 95.44 171 GLY B N 1
ATOM 3483 C CA . GLY B 1 171 ? -5.723 30.203 17.406 1 95.44 171 GLY B CA 1
ATOM 3484 C C . GLY B 1 171 ? -7.125 30.766 17.281 1 95.44 171 GLY B C 1
ATOM 3485 O O . GLY B 1 171 ? -7.32 31.984 17.328 1 95.44 171 GLY B O 1
ATOM 3486 N N . HIS B 1 172 ? -8.047 29.953 16.953 1 96.5 172 HIS B N 1
ATOM 3487 C CA . HIS B 1 172 ? -9.477 30.266 16.953 1 96.5 172 HIS B CA 1
ATOM 3488 C C . HIS B 1 172 ? -9.82 31.25 15.836 1 96.5 172 HIS B C 1
ATOM 3490 O O . HIS B 1 172 ? -10.586 32.188 16.047 1 96.5 172 HIS B O 1
ATOM 3496 N N . THR B 1 173 ? -9.234 31 14.719 1 97 173 THR B N 1
ATOM 3497 C CA . THR B 1 173 ? -9.469 31.906 13.609 1 97 173 THR B CA 1
ATOM 3498 C C . THR B 1 173 ? -10.516 31.344 12.648 1 97 173 THR B C 1
ATOM 3500 O O . THR B 1 173 ? -11.062 32.094 11.82 1 97 173 THR B O 1
ATOM 3503 N N . VAL B 1 174 ? -10.781 30.078 12.688 1 97.19 174 VAL B N 1
ATOM 3504 C CA . VAL B 1 174 ? -11.68 29.453 11.727 1 97.19 174 VAL B CA 1
ATOM 3505 C C . VAL B 1 174 ? -13.125 29.75 12.102 1 97.19 174 VAL B C 1
ATOM 3507 O O . VAL B 1 174 ? -13.539 29.516 13.234 1 97.19 174 VAL B O 1
ATOM 3510 N N . GLN B 1 175 ? -13.891 30.203 11.109 1 97.5 175 GLN B N 1
ATOM 3511 C CA . GLN B 1 175 ? -15.273 30.594 11.367 1 97.5 175 GLN B CA 1
ATOM 3512 C C . GLN B 1 175 ? -16.234 29.781 10.508 1 97.5 175 GLN B C 1
ATOM 3514 O O . GLN B 1 175 ? -17.422 29.688 10.82 1 97.5 175 GLN B O 1
ATOM 3519 N N . LEU B 1 176 ? -15.695 29.25 9.477 1 96.06 176 LEU B N 1
ATOM 3520 C CA . LEU B 1 176 ? -16.547 28.547 8.516 1 96.06 176 LEU B CA 1
ATOM 3521 C C . LEU B 1 176 ? -15.969 27.172 8.188 1 96.06 176 LEU B C 1
ATOM 3523 O O . LEU B 1 176 ? -14.758 27.031 8.008 1 96.06 176 LEU B O 1
ATOM 3527 N N . ALA B 1 177 ? -16.859 26.156 8.133 1 95.69 177 ALA B N 1
ATOM 3528 C CA . ALA B 1 177 ? -16.469 24.812 7.742 1 95.69 177 ALA B CA 1
ATOM 3529 C C . ALA B 1 177 ? -17.438 24.25 6.703 1 95.69 177 ALA B C 1
ATOM 3531 O O . ALA B 1 177 ? -18.656 24.359 6.844 1 95.69 177 ALA B O 1
ATOM 3532 N N . TRP B 1 178 ? -16.875 23.703 5.645 1 93.94 178 TRP B N 1
ATOM 3533 C CA . TRP B 1 178 ? -17.656 22.969 4.66 1 93.94 178 TRP B CA 1
ATOM 3534 C C . TRP B 1 178 ? -17.484 21.469 4.824 1 93.94 178 TRP B C 1
ATOM 3536 O O . TRP B 1 178 ? -16.391 21 5.133 1 93.94 178 TRP B O 1
ATOM 3546 N N . ALA B 1 179 ? -18.562 20.734 4.684 1 92.5 179 ALA B N 1
ATOM 3547 C CA . ALA B 1 179 ? -18.531 19.281 4.75 1 92.5 179 ALA B CA 1
ATOM 3548 C C . ALA B 1 179 ? -19.594 18.656 3.854 1 92.5 179 ALA B C 1
ATOM 3550 O O . ALA B 1 179 ? -20.469 19.375 3.344 1 92.5 179 ALA B O 1
ATOM 3551 N N . ASP B 1 180 ? -19.469 17.406 3.611 1 87.44 180 ASP B N 1
ATOM 3552 C CA . ASP B 1 180 ? -20.438 16.719 2.752 1 87.44 180 ASP B CA 1
ATOM 3553 C C . ASP B 1 180 ? -21.656 16.297 3.547 1 87.44 180 ASP B C 1
ATOM 3555 O O . ASP B 1 180 ? -21.797 16.625 4.727 1 87.44 180 ASP B O 1
ATOM 3559 N N . GLN B 1 181 ? -22.562 15.625 2.949 1 86.31 181 GLN B N 1
ATOM 3560 C CA . GLN B 1 181 ? -23.859 15.258 3.525 1 86.31 181 GLN B CA 1
ATOM 3561 C C . GLN B 1 181 ? -23.688 14.273 4.68 1 86.31 181 GLN B C 1
ATOM 3563 O O . GLN B 1 181 ? -24.594 14.109 5.496 1 86.31 181 GLN B O 1
ATOM 3568 N N . GLY B 1 182 ? -22.562 13.656 4.75 1 84.5 182 GLY B N 1
ATOM 3569 C CA . GLY B 1 182 ? -22.281 12.75 5.855 1 84.5 182 GLY B CA 1
ATOM 3570 C C . GLY B 1 182 ? -22.188 13.453 7.195 1 84.5 182 GLY B C 1
ATOM 3571 O O . GLY B 1 182 ? -22.297 12.812 8.25 1 84.5 182 GLY B O 1
ATOM 3572 N N . TYR B 1 183 ? -22.172 14.695 7.168 1 91.06 183 TYR B N 1
ATOM 3573 C CA . TYR B 1 183 ? -22.016 15.5 8.375 1 91.06 183 TYR B CA 1
ATOM 3574 C C . TYR B 1 183 ? -23.312 16.188 8.766 1 91.06 183 TYR B C 1
ATOM 3576 O O . TYR B 1 183 ? -23.344 17.031 9.656 1 91.06 183 TYR B O 1
ATOM 3584 N N . THR B 1 184 ? -24.312 15.805 8.141 1 89.12 184 THR B N 1
ATOM 3585 C CA . THR B 1 184 ? -25.609 16.438 8.406 1 89.12 184 THR B CA 1
ATOM 3586 C C . THR B 1 184 ? -26.141 16.047 9.781 1 89.12 184 THR B C 1
ATOM 3588 O O . THR B 1 184 ? -26 14.891 10.195 1 89.12 184 THR B O 1
ATOM 3591 N N . GLY B 1 185 ? -26.703 17.062 10.484 1 90.88 185 GLY B N 1
ATOM 3592 C CA . GLY B 1 185 ? -27.312 16.797 11.781 1 90.88 185 GLY B CA 1
ATOM 3593 C C . GLY B 1 185 ? -27.188 17.969 12.742 1 90.88 185 GLY B C 1
ATOM 3594 O O . GLY B 1 185 ? -26.219 18.719 12.688 1 90.88 185 GLY B O 1
ATOM 3595 N N . GLU B 1 186 ? -28.188 18.094 13.602 1 92.5 186 GLU B N 1
ATOM 3596 C CA . GLU B 1 186 ? -28.203 19.156 14.586 1 92.5 186 GLU B CA 1
ATOM 3597 C C . GLU B 1 186 ? -27.031 19.047 15.562 1 92.5 186 GLU B C 1
ATOM 3599 O O . GLU B 1 186 ? -26.438 20.047 15.945 1 92.5 186 GLU B O 1
ATOM 3604 N N . ALA B 1 187 ? -26.797 17.844 15.875 1 93.25 187 ALA B N 1
ATOM 3605 C CA . ALA B 1 187 ? -25.719 17.625 16.828 1 93.25 187 ALA B CA 1
ATOM 3606 C C . ALA B 1 187 ? -24.375 18.078 16.25 1 93.25 187 ALA B C 1
ATOM 3608 O O . ALA B 1 187 ? -23.562 18.688 16.938 1 93.25 187 ALA B O 1
ATOM 3609 N N . ALA B 1 188 ? -24.156 17.828 15.055 1 94.56 188 ALA B N 1
ATOM 3610 C CA . ALA B 1 188 ? -22.922 18.234 14.383 1 94.56 188 ALA B CA 1
ATOM 3611 C C . ALA B 1 188 ? -22.828 19.75 14.273 1 94.56 188 ALA B C 1
ATOM 3613 O O . ALA B 1 188 ? -21.781 20.328 14.5 1 94.56 188 ALA B O 1
ATOM 3614 N N . SER B 1 189 ? -23.906 20.344 13.953 1 94.75 189 SER B N 1
ATOM 3615 C CA . SER B 1 189 ? -23.953 21.797 13.852 1 94.75 189 SER B CA 1
ATOM 3616 C C . SER B 1 189 ? -23.672 22.453 15.203 1 94.75 189 SER B C 1
ATOM 3618 O O . SER B 1 189 ? -22.906 23.422 15.281 1 94.75 189 SER B O 1
ATOM 3620 N N . LYS B 1 190 ? -24.266 21.953 16.156 1 96.31 190 LYS B N 1
ATOM 3621 C CA . LYS B 1 190 ? -24.062 22.5 17.5 1 96.31 190 LYS B CA 1
ATOM 3622 C C . LYS B 1 190 ? -22.609 22.297 17.938 1 96.31 190 LYS B C 1
ATOM 3624 O O . LYS B 1 190 ? -22.016 23.188 18.562 1 96.31 190 LYS B O 1
ATOM 3629 N N . ALA B 1 191 ? -22.109 21.172 17.625 1 95.62 191 ALA B N 1
ATOM 3630 C CA . ALA B 1 191 ? -20.734 20.875 17.969 1 95.62 191 ALA B CA 1
ATOM 3631 C C . ALA B 1 191 ? -19.766 21.875 17.328 1 95.62 191 ALA B C 1
ATOM 3633 O O . ALA B 1 191 ? -18.828 22.344 17.969 1 95.62 191 ALA B O 1
ATOM 3634 N N . ALA B 1 192 ? -20.016 22.172 16.125 1 97.12 192 ALA B N 1
ATOM 3635 C CA . ALA B 1 192 ? -19.203 23.172 15.438 1 97.12 192 ALA B CA 1
ATOM 3636 C C . ALA B 1 192 ? -19.375 24.562 16.047 1 97.12 192 ALA B C 1
ATOM 3638 O O . ALA B 1 192 ? -18.406 25.281 16.266 1 97.12 192 ALA B O 1
ATOM 3639 N N . GLN B 1 193 ? -20.578 24.891 16.344 1 96.62 193 GLN B N 1
ATOM 3640 C CA . GLN B 1 193 ? -20.891 26.188 16.906 1 96.62 193 GLN B CA 1
ATOM 3641 C C . GLN B 1 193 ? -20.219 26.391 18.266 1 96.62 193 GLN B C 1
ATOM 3643 O O . GLN B 1 193 ? -19.828 27.5 18.609 1 96.62 193 GLN B O 1
ATOM 3648 N N . ASP B 1 194 ? -20.141 25.375 18.938 1 96.69 194 ASP B N 1
ATOM 3649 C CA . ASP B 1 194 ? -19.5 25.422 20.25 1 96.69 194 ASP B CA 1
ATOM 3650 C C . ASP B 1 194 ? -18.031 25.859 20.109 1 96.69 194 ASP B C 1
ATOM 3652 O O . ASP B 1 194 ? -17.453 26.391 21.062 1 96.69 194 ASP B O 1
ATOM 3656 N N . SER B 1 195 ? -17.5 25.656 18.953 1 96.56 195 SER B N 1
ATOM 3657 C CA . SER B 1 195 ? -16.125 26.062 18.703 1 96.56 195 SER B CA 1
ATOM 3658 C C . SER B 1 195 ? -16.062 27.344 17.875 1 96.56 195 SER B C 1
ATOM 3660 O O . SER B 1 195 ? -15.023 27.703 17.328 1 96.56 195 SER B O 1
ATOM 3662 N N . GLY B 1 196 ? -17.234 27.922 17.719 1 96.81 196 GLY B N 1
ATOM 3663 C CA . GLY B 1 196 ? -17.297 29.172 16.984 1 96.81 196 GLY B CA 1
ATOM 3664 C C . GLY B 1 196 ? -17.266 28.984 15.477 1 96.81 196 GLY B C 1
ATOM 3665 O O . GLY B 1 196 ? -16.891 29.891 14.742 1 96.81 196 GLY B O 1
ATOM 3666 N N . ILE B 1 197 ? -17.594 27.859 15.023 1 97.5 197 ILE B N 1
ATOM 3667 C CA . ILE B 1 197 ? -17.484 27.547 13.602 1 97.5 197 ILE B CA 1
ATOM 3668 C C . ILE B 1 197 ? -18.875 27.312 13.023 1 97.5 197 ILE B C 1
ATOM 3670 O O . ILE B 1 197 ? -19.688 26.609 13.617 1 97.5 197 ILE B O 1
ATOM 3674 N N . ASP B 1 198 ? -19.203 27.938 11.891 1 96.88 198 ASP B N 1
ATOM 3675 C CA . ASP B 1 198 ? -20.422 27.703 11.141 1 96.88 198 ASP B CA 1
ATOM 3676 C C . ASP B 1 198 ? -20.25 26.531 10.172 1 96.88 198 ASP B C 1
ATOM 3678 O O . ASP B 1 198 ? -19.5 26.625 9.203 1 96.88 198 ASP B O 1
ATOM 3682 N N . LEU B 1 199 ? -20.953 25.484 10.43 1 95.69 199 LEU B N 1
ATOM 3683 C CA . LEU B 1 199 ? -20.875 24.281 9.594 1 95.69 199 LEU B CA 1
ATOM 3684 C C . LEU B 1 199 ? -21.875 24.359 8.445 1 95.69 199 LEU B C 1
ATOM 3686 O O . LEU B 1 199 ? -23.078 24.453 8.664 1 95.69 199 LEU B O 1
ATOM 3690 N N . GLN B 1 200 ? -21.359 24.312 7.219 1 92.62 200 GLN B N 1
ATOM 3691 C CA . GLN B 1 200 ? -22.188 24.344 6.02 1 92.62 200 GLN B CA 1
ATOM 3692 C C . GLN B 1 200 ? -22.078 23.031 5.246 1 92.62 200 GLN B C 1
ATOM 3694 O O . GLN B 1 200 ? -20.984 22.609 4.871 1 92.62 200 GLN B O 1
ATOM 3699 N N . ILE B 1 201 ? -23.141 22.438 4.996 1 90.94 201 ILE B N 1
ATOM 3700 C CA . ILE B 1 201 ? -23.203 21.172 4.281 1 90.94 201 ILE B CA 1
ATOM 3701 C C . ILE B 1 201 ? -23.375 21.422 2.785 1 90.94 201 ILE B C 1
ATOM 3703 O O . ILE B 1 201 ? -24.297 22.141 2.373 1 90.94 201 ILE B O 1
ATOM 3707 N N . VAL B 1 202 ? -22.453 20.906 2.102 1 84.69 202 VAL B N 1
ATOM 3708 C CA . VAL B 1 202 ? -22.516 21.031 0.649 1 84.69 202 VAL B CA 1
ATOM 3709 C C . VAL B 1 202 ? -23.203 19.812 0.041 1 84.69 202 VAL B C 1
ATOM 3711 O O . VAL B 1 202 ? -22.688 18.688 0.156 1 84.69 202 VAL B O 1
ATOM 3714 N N . LYS B 1 203 ? -24.359 19.938 -0.501 1 74.44 203 LYS B N 1
ATOM 3715 C CA . LYS B 1 203 ? -25.141 18.844 -1.062 1 74.44 203 LYS B CA 1
ATOM 3716 C C . LYS B 1 203 ? -24.844 18.656 -2.545 1 74.44 203 LYS B C 1
ATOM 3718 O O . LYS B 1 203 ? -24.484 19.609 -3.24 1 74.44 203 LYS B O 1
ATOM 3723 N N . LEU B 1 204 ? -24.781 17.328 -2.928 1 65 204 LEU B N 1
ATOM 3724 C CA . LEU B 1 204 ? -24.672 17.047 -4.355 1 65 204 LEU B CA 1
ATOM 3725 C C . LEU B 1 204 ? -25.922 17.484 -5.094 1 65 204 LEU B C 1
ATOM 3727 O O . LEU B 1 204 ? -27.047 17.203 -4.648 1 65 204 LEU B O 1
ATOM 3731 N N . PRO B 1 205 ? -25.812 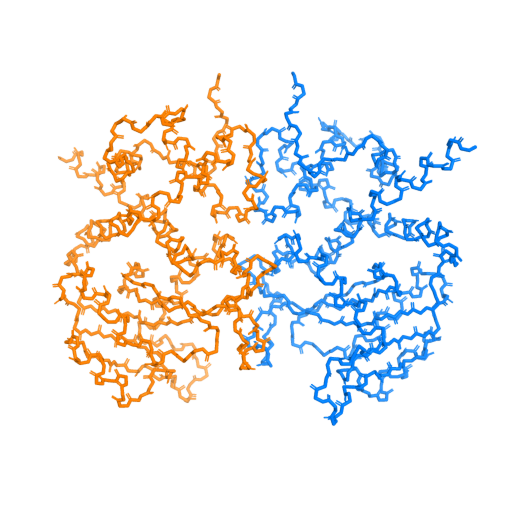18.406 -5.996 1 57.19 205 PRO B N 1
ATOM 3732 C CA . PRO B 1 205 ? -27.031 18.766 -6.723 1 57.19 205 PRO B CA 1
ATOM 3733 C C . PRO B 1 205 ? -27.672 17.562 -7.438 1 57.19 205 PRO B C 1
ATOM 3735 O O . PRO B 1 205 ? -26.953 16.672 -7.91 1 57.19 205 PRO B O 1
ATOM 3738 N N . GLU B 1 206 ? -28.906 17.078 -7.016 1 51.72 206 GLU B N 1
ATOM 3739 C CA . GLU B 1 206 ? -29.641 16 -7.703 1 51.72 206 GLU B CA 1
ATOM 3740 C C . GLU B 1 206 ? -29.484 16.125 -9.219 1 51.72 206 GLU B C 1
ATOM 3742 O O . GLU B 1 206 ? -29.469 15.117 -9.93 1 51.72 206 GLU B O 1
ATOM 3747 N N . ALA B 1 207 ? -29.969 17.188 -9.758 1 46.56 207 ALA B N 1
ATOM 3748 C CA . ALA B 1 207 ? -30.359 17.297 -11.156 1 46.56 207 ALA B CA 1
ATOM 3749 C C . ALA B 1 207 ? -29.188 17.031 -12.094 1 46.56 207 ALA B C 1
ATOM 3751 O O . ALA B 1 207 ? -29.359 16.469 -13.172 1 46.56 207 ALA B O 1
ATOM 3752 N N . LYS B 1 208 ? -28.062 17.875 -12.289 1 44.56 208 LYS B N 1
ATOM 3753 C CA . LYS B 1 208 ? -27.406 18.016 -13.586 1 44.56 208 LYS B CA 1
ATOM 3754 C C . LYS B 1 208 ? -26.281 17 -13.742 1 44.56 208 LYS B C 1
ATOM 3756 O O . LYS B 1 208 ? -25.469 16.828 -12.828 1 44.56 208 LYS B O 1
ATOM 3761 N N . LYS B 1 209 ? -26.344 16.109 -14.523 1 49.59 209 LYS B N 1
ATOM 3762 C CA . LYS B 1 209 ? -25.531 15.07 -15.125 1 49.59 209 LYS B CA 1
ATOM 3763 C C . LYS B 1 209 ? -24.062 15.508 -15.227 1 49.59 209 LYS B C 1
ATOM 3765 O O . LYS B 1 209 ? -23.203 14.727 -15.641 1 49.59 209 LYS B O 1
ATOM 3770 N N . GLY B 1 210 ? -23.844 16.922 -14.867 1 45.75 210 GLY B N 1
ATOM 3771 C CA . GLY B 1 210 ? -22.484 17.375 -15.164 1 45.75 210 GLY B CA 1
ATOM 3772 C C . GLY B 1 210 ? -21.625 17.5 -13.922 1 45.75 210 GLY B C 1
ATOM 3773 O O . GLY B 1 210 ? -22.109 17.328 -12.805 1 45.75 210 GLY B O 1
ATOM 3774 N N . PHE B 1 211 ? -20.344 17.359 -14.102 1 46.44 211 PHE B N 1
ATOM 3775 C CA . PHE B 1 211 ? -19.312 17.625 -13.102 1 46.44 211 PHE B CA 1
ATOM 3776 C C . PHE B 1 211 ? -19.531 19 -12.453 1 46.44 211 PHE B C 1
ATOM 3778 O O . PHE B 1 211 ? -19.406 20.031 -13.117 1 46.44 211 PHE B O 1
ATOM 3785 N N . VAL B 1 212 ? -20.375 19.109 -11.672 1 50.47 212 VAL B N 1
ATOM 3786 C CA . VAL B 1 212 ? -20.484 20.406 -11.008 1 50.47 212 VAL B CA 1
ATOM 3787 C C . VAL B 1 212 ? -19.562 20.453 -9.805 1 50.47 212 VAL B C 1
ATOM 3789 O O . VAL B 1 212 ? -19.609 19.578 -8.93 1 50.47 212 VAL B O 1
ATOM 3792 N N . LEU B 1 213 ? -18.469 21.188 -9.969 1 51.94 213 LEU B N 1
ATOM 3793 C CA . LEU B 1 213 ? -17.578 21.469 -8.852 1 51.94 213 LEU B CA 1
ATOM 3794 C C . LEU B 1 213 ? -18.328 22.047 -7.664 1 51.94 213 LEU B C 1
ATOM 3796 O O . LEU B 1 213 ? -18.953 23.109 -7.777 1 51.94 213 LEU B O 1
ATOM 3800 N N . LEU B 1 214 ? -18.75 21.188 -6.777 1 58.94 214 LEU B N 1
ATOM 3801 C CA . LEU B 1 214 ? -19.375 21.719 -5.574 1 58.94 214 LEU B CA 1
ATOM 3802 C C . LEU B 1 214 ? -18.438 22.656 -4.828 1 58.94 214 LEU B C 1
ATOM 3804 O O . LEU B 1 214 ? -17.234 22.391 -4.719 1 58.94 214 LEU B O 1
ATOM 3808 N N . PRO B 1 215 ? -18.906 23.812 -4.52 1 63.53 215 PRO B N 1
ATOM 3809 C CA . PRO B 1 215 ? -18.016 24.797 -3.898 1 63.53 215 PRO B CA 1
ATOM 3810 C C . PRO B 1 215 ? -17.172 24.203 -2.777 1 63.53 215 PRO B C 1
ATOM 3812 O O . PRO B 1 215 ? -17.703 23.609 -1.837 1 63.53 215 PRO B O 1
ATOM 3815 N N . ARG B 1 216 ? -15.898 24.156 -2.857 1 74.81 216 ARG B N 1
ATOM 3816 C CA . ARG B 1 216 ? -14.75 23.969 -1.98 1 74.81 216 ARG B CA 1
ATOM 3817 C C . ARG B 1 216 ? -14.602 22.5 -1.593 1 74.81 216 ARG B C 1
ATOM 3819 O O . ARG B 1 216 ? -13.602 22.109 -0.982 1 74.81 216 ARG B O 1
ATOM 3826 N N . ARG B 1 217 ? -15.625 21.625 -2.037 1 75.56 217 ARG B N 1
ATOM 3827 C CA . ARG B 1 217 ? -15.469 20.219 -1.713 1 75.56 217 ARG B CA 1
ATOM 3828 C C . ARG B 1 217 ? -14.266 19.609 -2.443 1 75.56 217 ARG B C 1
ATOM 3830 O O . ARG B 1 217 ? -13.609 18.703 -1.931 1 75.56 217 ARG B O 1
ATOM 3837 N N . TRP B 1 218 ? -13.945 20.203 -3.482 1 80.31 218 TRP B N 1
ATOM 3838 C CA . TRP B 1 218 ? -12.852 19.672 -4.297 1 80.31 218 TRP B CA 1
ATOM 3839 C C . TRP B 1 218 ? -11.516 19.812 -3.574 1 80.31 218 TRP B C 1
ATOM 3841 O O . TRP B 1 218 ? -10.594 19.031 -3.812 1 80.31 218 TRP B O 1
ATOM 3851 N N . VAL B 1 219 ? -11.43 20.719 -2.633 1 88.12 219 VAL B N 1
ATOM 3852 C CA . VAL B 1 219 ? -10.172 21.016 -1.943 1 88.12 219 VAL B CA 1
ATOM 3853 C C . VAL B 1 219 ? -9.711 19.781 -1.171 1 88.12 219 VAL B C 1
ATOM 3855 O O . VAL B 1 219 ? -8.547 19.375 -1.269 1 88.12 219 VAL B O 1
ATOM 3858 N N . VAL B 1 220 ? -10.641 19.172 -0.475 1 87.62 220 VAL B N 1
ATOM 3859 C CA . VAL B 1 220 ? -10.266 18.016 0.347 1 87.62 220 VAL B CA 1
ATOM 3860 C C . VAL B 1 220 ? -9.938 16.828 -0.547 1 87.62 220 VAL B C 1
ATOM 3862 O O . VAL B 1 220 ? -9.078 16.016 -0.218 1 87.62 220 VAL B O 1
ATOM 3865 N N . GLU B 1 221 ? -10.664 16.766 -1.716 1 82.81 221 GLU B N 1
ATOM 3866 C CA . GLU B 1 221 ? -10.352 15.711 -2.68 1 82.81 221 GLU B CA 1
ATOM 3867 C C . GLU B 1 221 ? -8.93 15.852 -3.217 1 82.81 221 GLU B C 1
ATOM 3869 O O . GLU B 1 221 ? -8.234 14.852 -3.426 1 82.81 221 GLU B O 1
ATOM 3874 N N . ARG B 1 222 ? -8.539 17.047 -3.404 1 87.62 222 ARG B N 1
ATOM 3875 C CA . ARG B 1 222 ? -7.172 17.312 -3.84 1 87.62 222 ARG B CA 1
ATOM 3876 C C . ARG B 1 222 ? -6.168 16.922 -2.762 1 87.62 222 ARG B C 1
ATOM 3878 O O . ARG B 1 222 ? -5.125 16.328 -3.064 1 87.62 222 ARG B O 1
ATOM 3885 N N . SER B 1 223 ? -6.477 17.25 -1.528 1 93.12 223 SER B N 1
ATOM 3886 C CA . SER B 1 223 ? -5.605 16.875 -0.417 1 93.12 223 SER B CA 1
ATOM 3887 C C . SER B 1 223 ? -5.434 15.367 -0.336 1 93.12 223 SER B C 1
ATOM 3889 O O . SER B 1 223 ? -4.312 14.875 -0.171 1 93.12 223 SER B O 1
ATOM 3891 N N . PHE B 1 224 ? -6.516 14.648 -0.538 1 89.38 224 PHE B N 1
ATOM 3892 C CA . PHE B 1 224 ? -6.434 13.195 -0.541 1 89.38 224 PHE B CA 1
ATOM 3893 C C . PHE B 1 224 ? -5.633 12.695 -1.739 1 89.38 224 PHE B C 1
ATOM 3895 O O . PHE B 1 224 ? -4.93 11.688 -1.65 1 89.38 224 PHE B O 1
ATOM 3902 N N . GLY B 1 225 ? -5.773 13.43 -2.859 1 88.06 225 GLY B N 1
ATOM 3903 C CA . GLY B 1 225 ? -4.957 13.109 -4.02 1 88.06 225 GLY B CA 1
ATOM 3904 C C . GLY B 1 225 ? -3.469 13.219 -3.748 1 88.06 225 GLY B C 1
ATOM 3905 O O . GLY B 1 225 ? -2.686 12.383 -4.199 1 88.06 225 GLY B O 1
ATOM 3906 N N . TRP B 1 226 ? -3.096 14.25 -2.973 1 91.69 226 TRP B N 1
ATOM 3907 C CA . TRP B 1 226 ? -1.698 14.414 -2.586 1 91.69 226 TRP B CA 1
ATOM 3908 C C . TRP B 1 226 ? -1.231 13.242 -1.72 1 91.69 226 TRP B C 1
ATOM 3910 O O . TRP B 1 226 ? -0.137 12.711 -1.921 1 91.69 226 TRP B O 1
ATOM 3920 N N . LEU B 1 227 ? -2.084 12.859 -0.82 1 93.62 227 LEU B N 1
ATOM 3921 C CA . LEU B 1 227 ? -1.738 11.812 0.13 1 93.62 227 LEU B CA 1
ATOM 3922 C C . LEU B 1 227 ? -1.584 10.469 -0.578 1 93.62 227 LEU B C 1
ATOM 3924 O O . LEU B 1 227 ? -0.81 9.617 -0.139 1 93.62 227 LEU B O 1
ATOM 3928 N N . ALA B 1 228 ? -2.262 10.297 -1.688 1 88 228 ALA B N 1
ATOM 3929 C CA . ALA B 1 228 ? -2.273 9.031 -2.406 1 88 228 ALA B CA 1
ATOM 3930 C C . ALA B 1 228 ? -0.899 8.719 -2.992 1 88 228 ALA B C 1
ATOM 3932 O O . ALA B 1 228 ? -0.601 7.562 -3.312 1 88 228 ALA B O 1
ATOM 3933 N N . ARG B 1 229 ? -0.066 9.719 -3.102 1 89.5 229 ARG B N 1
ATOM 3934 C CA . ARG B 1 229 ? 1.274 9.547 -3.65 1 89.5 229 ARG B CA 1
ATOM 3935 C C . ARG B 1 229 ? 2.209 8.914 -2.623 1 89.5 229 ARG B C 1
ATOM 3937 O O . ARG B 1 229 ? 3.305 8.469 -2.965 1 89.5 229 ARG B O 1
ATOM 3944 N N . PHE B 1 230 ? 1.815 8.953 -1.464 1 95.5 230 PHE B N 1
ATOM 3945 C CA . PHE B 1 230 ? 2.598 8.383 -0.375 1 95.5 230 PHE B CA 1
ATOM 3946 C C . PHE B 1 230 ? 2.041 7.023 0.038 1 95.5 230 PHE B C 1
ATOM 3948 O O . PHE B 1 230 ? 1.036 6.949 0.749 1 95.5 230 PHE B O 1
ATOM 3955 N N . ARG B 1 231 ? 2.764 6.02 -0.298 1 94 231 ARG B N 1
ATOM 3956 C CA . ARG B 1 231 ? 2.234 4.66 -0.228 1 94 231 ARG B CA 1
ATOM 3957 C C . ARG B 1 231 ? 2.158 4.176 1.216 1 94 231 ARG B C 1
ATOM 3959 O O . ARG B 1 231 ? 1.481 3.189 1.51 1 94 231 ARG B O 1
ATOM 3966 N N . ARG B 1 232 ? 2.867 4.871 2.127 1 94.56 232 ARG B N 1
ATOM 3967 C CA . ARG B 1 232 ? 2.752 4.516 3.537 1 94.56 232 ARG B CA 1
ATOM 3968 C C . ARG B 1 232 ? 1.327 4.73 4.039 1 94.56 232 ARG B C 1
ATOM 3970 O O . ARG B 1 232 ? 0.898 4.082 4.996 1 94.56 232 ARG B O 1
ATOM 3977 N N . LEU B 1 233 ? 0.612 5.582 3.352 1 93.25 233 LEU B N 1
ATOM 3978 C CA . LEU B 1 233 ? -0.74 5.906 3.789 1 93.25 233 LEU B CA 1
ATOM 3979 C C . LEU B 1 233 ? -1.777 5.172 2.947 1 93.25 233 LEU B C 1
ATOM 3981 O O . LEU B 1 233 ? -2.965 5.504 2.988 1 93.25 233 LEU B O 1
ATOM 3985 N N . SER B 1 234 ? -1.37 4.191 2.146 1 89.69 234 SER B N 1
ATOM 3986 C CA . SER B 1 234 ? -2.293 3.445 1.294 1 89.69 234 SER B CA 1
ATOM 3987 C C . SER B 1 234 ? -3.168 2.506 2.115 1 89.69 234 SER B C 1
ATOM 3989 O O . SER B 1 234 ? -4.293 2.191 1.72 1 89.69 234 SER B O 1
ATOM 3991 N N . ARG B 1 235 ? -2.68 2.031 3.121 1 89.56 235 ARG B N 1
ATOM 3992 C CA . ARG B 1 235 ? -3.35 1.208 4.121 1 89.56 235 ARG B CA 1
ATOM 3993 C C . ARG B 1 235 ? -2.938 1.616 5.531 1 89.56 235 ARG B C 1
ATOM 3995 O O . ARG B 1 235 ? -2.047 2.451 5.707 1 89.56 235 ARG B O 1
ATOM 4002 N N . ASP B 1 236 ? -3.738 1.167 6.434 1 88.06 236 ASP B N 1
ATOM 4003 C CA . ASP B 1 236 ? -3.346 1.411 7.82 1 88.06 236 ASP B CA 1
ATOM 4004 C C . ASP B 1 236 ? -2.258 0.436 8.258 1 88.06 236 ASP B C 1
ATOM 4006 O O . ASP B 1 236 ? -2.551 -0.697 8.648 1 88.06 236 ASP B O 1
ATOM 4010 N N . TYR B 1 237 ? -1.031 0.961 8.266 1 87.38 237 TYR B N 1
ATOM 4011 C CA . TYR B 1 237 ? 0.102 0.122 8.641 1 87.38 237 TYR B CA 1
ATOM 4012 C C . TYR B 1 237 ? 0.544 0.409 10.07 1 87.38 237 TYR B C 1
ATOM 4014 O O . TYR B 1 237 ? 1.611 -0.038 10.5 1 87.38 237 TYR B O 1
ATOM 4022 N N . GLU B 1 238 ? -0.222 1.276 10.758 1 87.19 238 GLU B N 1
ATOM 4023 C CA . GLU B 1 238 ? 0.206 1.716 12.078 1 87.19 238 GLU B CA 1
ATOM 4024 C C . GLU B 1 238 ? -0.663 1.102 13.172 1 87.19 238 GLU B C 1
ATOM 4026 O O . GLU B 1 238 ? -1.886 1.029 13.031 1 87.19 238 GLU B O 1
ATOM 4031 N N . ARG B 1 239 ? -0.059 0.707 14.164 1 79.81 239 ARG B N 1
ATOM 4032 C CA . ARG B 1 239 ? -0.76 0.09 15.289 1 79.81 239 ARG B CA 1
ATOM 4033 C C . ARG B 1 239 ? -1.55 1.128 16.078 1 79.81 239 ARG B C 1
ATOM 4035 O O . ARG B 1 239 ? -2.682 0.87 16.484 1 79.81 239 ARG B O 1
ATOM 4042 N N . LEU B 1 240 ? -0.973 2.279 16.234 1 85.31 240 LEU B N 1
ATOM 4043 C CA . LEU B 1 240 ? -1.573 3.326 17.062 1 85.31 240 LEU B CA 1
ATOM 4044 C C . LEU B 1 240 ? -2.18 4.418 16.188 1 85.31 240 LEU B C 1
ATOM 4046 O O . LEU B 1 240 ? -1.54 4.895 15.25 1 85.31 240 LEU B O 1
ATOM 4050 N N . PRO B 1 241 ? -3.408 4.828 16.594 1 89 241 PRO B N 1
ATOM 4051 C CA . PRO B 1 241 ? -4.051 5.898 15.82 1 89 241 PRO B CA 1
ATOM 4052 C C . PRO B 1 241 ? -3.242 7.191 15.82 1 89 241 PRO B C 1
ATOM 4054 O O . PRO B 1 241 ? -3.223 7.91 14.82 1 89 241 PRO B O 1
ATOM 4057 N N . GLU B 1 242 ? -2.572 7.465 16.938 1 90.81 242 GLU B N 1
ATOM 4058 C CA . GLU B 1 242 ? -1.788 8.688 17.047 1 90.81 242 GLU B CA 1
ATOM 4059 C C . GLU B 1 242 ? -0.625 8.695 16.062 1 90.81 242 GLU B C 1
ATOM 4061 O O . GLU B 1 242 ? -0.252 9.75 15.547 1 90.81 242 GLU B O 1
ATOM 4066 N N . VAL B 1 243 ? -0.134 7.52 15.859 1 93.12 243 VAL B N 1
ATOM 4067 C CA . VAL B 1 243 ? 0.981 7.414 14.93 1 93.12 243 VAL B CA 1
ATOM 4068 C C . VAL B 1 243 ? 0.485 7.645 13.5 1 93.12 243 VAL B C 1
ATOM 4070 O O . VAL B 1 243 ? 1.116 8.367 12.727 1 93.12 243 VAL B O 1
ATOM 4073 N N . LEU B 1 244 ? -0.657 7.066 13.203 1 94.31 244 LEU B N 1
ATOM 4074 C CA . LEU B 1 244 ? -1.238 7.27 11.883 1 94.31 244 LEU B CA 1
ATOM 4075 C C . LEU B 1 244 ? -1.532 8.75 11.641 1 94.31 244 LEU B C 1
ATOM 4077 O O . LEU B 1 244 ? -1.247 9.273 10.562 1 94.31 244 LEU B O 1
ATOM 4081 N N . GLY B 1 245 ? -2.043 9.391 12.641 1 95.75 245 GLY B N 1
ATOM 4082 C CA . GLY B 1 245 ? -2.26 10.82 12.547 1 95.75 245 GLY B CA 1
ATOM 4083 C C . GLY B 1 245 ? -0.977 11.609 12.336 1 95.75 245 GLY B C 1
ATOM 4084 O O . GLY B 1 245 ? -0.917 12.492 11.484 1 95.75 245 GLY B O 1
ATOM 4085 N N . GLY B 1 246 ? 0.008 11.25 13.102 1 96.38 246 GLY B N 1
ATOM 4086 C CA . GLY B 1 246 ? 1.306 11.891 12.961 1 96.38 246 GLY B CA 1
ATOM 4087 C C . GLY B 1 246 ? 1.92 11.703 11.586 1 96.38 246 GLY B C 1
ATOM 4088 O O . GLY B 1 246 ? 2.559 12.617 11.062 1 96.38 246 GLY B O 1
ATOM 4089 N N . MET B 1 247 ? 1.702 10.57 11 1 97.12 247 MET B N 1
ATOM 4090 C CA . MET B 1 247 ? 2.215 10.305 9.656 1 97.12 247 MET B CA 1
ATOM 4091 C C . MET B 1 247 ? 1.556 11.219 8.633 1 97.12 247 MET B C 1
ATOM 4093 O O . MET B 1 247 ? 2.193 11.633 7.66 1 97.12 247 MET B O 1
ATOM 4097 N N . HIS B 1 248 ? 0.321 11.516 8.828 1 97.94 248 HIS B N 1
ATOM 4098 C CA . HIS B 1 248 ? -0.339 12.461 7.938 1 97.94 248 HIS B CA 1
ATOM 4099 C C . HIS B 1 248 ? 0.312 13.836 8.016 1 97.94 248 HIS B C 1
ATOM 4101 O O . HIS B 1 248 ? 0.567 14.469 6.984 1 97.94 248 HIS B O 1
ATOM 4107 N N . PHE B 1 249 ? 0.611 14.273 9.211 1 98.06 249 PHE B N 1
ATOM 4108 C CA . PHE B 1 249 ? 1.287 15.555 9.359 1 98.06 249 PHE B CA 1
ATOM 4109 C C . PHE B 1 249 ? 2.666 15.523 8.711 1 98.06 249 PHE B C 1
ATOM 4111 O O . PHE B 1 249 ? 3.078 16.484 8.062 1 98.06 249 PHE B O 1
ATOM 4118 N N . LEU B 1 250 ? 3.32 14.43 8.906 1 98.06 250 LEU B N 1
ATOM 4119 C CA . LEU B 1 250 ? 4.621 14.273 8.266 1 98.06 250 LEU B CA 1
ATOM 4120 C C . LEU B 1 250 ? 4.508 14.422 6.75 1 98.06 250 LEU B C 1
ATOM 4122 O O . LEU B 1 250 ? 5.27 15.164 6.137 1 98.06 250 LEU B O 1
ATOM 4126 N N . VAL B 1 251 ? 3.59 13.773 6.164 1 98.06 251 VAL B N 1
ATOM 4127 C CA . VAL B 1 251 ? 3.424 13.797 4.715 1 98.06 251 VAL B CA 1
ATOM 4128 C C . VAL B 1 251 ? 3.105 15.211 4.254 1 98.06 251 VAL B C 1
ATOM 4130 O O . VAL B 1 251 ? 3.664 15.695 3.264 1 98.06 251 VAL B O 1
ATOM 4133 N N . PHE B 1 252 ? 2.252 15.914 4.945 1 98 252 PHE B N 1
ATOM 4134 C CA . PHE B 1 252 ? 1.935 17.281 4.562 1 98 252 PHE B CA 1
ATOM 4135 C C . PHE B 1 252 ? 3.154 18.188 4.715 1 98 252 PHE B C 1
ATOM 4137 O O . PHE B 1 252 ? 3.361 19.094 3.912 1 98 252 PHE B O 1
ATOM 4144 N N . ALA B 1 253 ? 3.934 17.922 5.762 1 97.88 253 ALA B N 1
ATOM 4145 C CA . ALA B 1 253 ? 5.18 18.672 5.898 1 97.88 253 ALA B CA 1
ATOM 4146 C C . ALA B 1 253 ? 6.078 18.469 4.684 1 97.88 253 ALA B C 1
ATOM 4148 O O . ALA B 1 253 ? 6.609 19.438 4.129 1 97.88 253 ALA B O 1
ATOM 4149 N N . VAL B 1 254 ? 6.176 17.234 4.305 1 97.38 254 VAL B N 1
ATOM 4150 C CA . VAL B 1 254 ? 7.008 16.875 3.16 1 97.38 254 VAL B CA 1
ATOM 4151 C C . VAL B 1 254 ? 6.477 17.562 1.904 1 97.38 254 VAL B C 1
ATOM 4153 O O . VAL B 1 254 ? 7.254 18.078 1.092 1 97.38 254 VAL B O 1
ATOM 4156 N N . LEU B 1 255 ? 5.238 17.656 1.787 1 96.38 255 LEU B N 1
ATOM 4157 C CA . LEU B 1 255 ? 4.586 18.25 0.617 1 96.38 255 LEU B CA 1
ATOM 4158 C C . LEU B 1 255 ? 4.766 19.75 0.589 1 96.38 255 LEU B C 1
ATOM 4160 O O . LEU B 1 255 ? 4.914 20.344 -0.482 1 96.38 255 LEU B O 1
ATOM 4164 N N . MET B 1 256 ? 4.785 20.375 1.713 1 96.69 256 MET B N 1
ATOM 4165 C CA . MET B 1 256 ? 4.734 21.844 1.809 1 96.69 256 MET B CA 1
ATOM 4166 C C . MET B 1 256 ? 6.141 22.422 1.844 1 96.69 256 MET B C 1
ATOM 4168 O O . MET B 1 256 ? 6.34 23.594 1.508 1 96.69 256 MET B O 1
ATOM 4172 N N . LEU B 1 257 ? 7.129 21.641 2.211 1 96.5 257 LEU B N 1
ATOM 4173 C CA . LEU B 1 257 ? 8.492 22.109 2.441 1 96.5 257 LEU B CA 1
ATOM 4174 C C . LEU B 1 257 ? 9.055 22.781 1.192 1 96.5 257 LEU B C 1
ATOM 4176 O O . LEU B 1 257 ? 9.609 23.875 1.268 1 96.5 257 LEU B O 1
ATOM 4180 N N . PRO B 1 258 ? 8.875 22.141 -0.008 1 94.56 258 PRO B N 1
ATOM 4181 C CA . PRO B 1 258 ? 9.453 22.766 -1.198 1 94.56 258 PRO B CA 1
ATOM 4182 C C . PRO B 1 258 ? 8.867 24.141 -1.478 1 94.56 258 PRO B C 1
ATOM 4184 O O . PRO B 1 258 ? 9.602 25.078 -1.831 1 94.56 258 PRO B O 1
ATOM 4187 N N . ALA B 1 259 ? 7.598 24.266 -1.302 1 91.75 259 ALA B N 1
ATOM 4188 C CA . ALA B 1 259 ? 6.949 25.562 -1.534 1 91.75 259 ALA B CA 1
ATOM 4189 C C . ALA B 1 259 ? 7.438 26.609 -0.539 1 91.75 259 ALA B C 1
ATOM 4191 O O . ALA B 1 259 ? 7.691 27.75 -0.912 1 91.75 259 ALA B O 1
ATOM 4192 N N . ALA B 1 260 ? 7.555 26.234 0.648 1 91.19 260 ALA B N 1
ATOM 4193 C CA . ALA B 1 260 ? 8.031 27.156 1.675 1 91.19 260 ALA B CA 1
ATOM 4194 C C . ALA B 1 260 ? 9.484 27.547 1.425 1 91.19 260 ALA B C 1
ATOM 4196 O O . ALA B 1 260 ? 9.859 28.719 1.601 1 91.19 260 ALA B O 1
ATOM 4197 N N . ALA B 1 261 ? 10.242 26.594 1.004 1 89.88 261 ALA B N 1
ATOM 4198 C CA . ALA B 1 261 ? 11.648 26.859 0.714 1 89.88 261 ALA B CA 1
ATOM 4199 C C . ALA B 1 261 ? 11.789 27.875 -0.422 1 89.88 261 ALA B C 1
ATOM 4201 O O . ALA B 1 261 ? 12.664 28.75 -0.381 1 89.88 261 ALA B O 1
ATOM 4202 N N . ARG B 1 262 ? 10.961 27.766 -1.362 1 88.44 262 ARG B N 1
ATOM 4203 C CA . ARG B 1 262 ? 10.984 28.703 -2.484 1 88.44 262 ARG B CA 1
ATOM 4204 C C . ARG B 1 262 ? 10.617 30.109 -2.031 1 88.44 262 ARG B C 1
ATOM 4206 O O . ARG B 1 262 ? 11.242 31.094 -2.453 1 88.44 262 ARG B O 1
ATOM 4213 N N . VAL B 1 263 ? 9.656 30.219 -1.172 1 88.06 263 VAL B N 1
ATOM 4214 C CA . VAL B 1 263 ? 9.195 31.5 -0.652 1 88.06 263 VAL B CA 1
ATOM 4215 C C . VAL B 1 263 ? 10.297 32.156 0.181 1 88.06 263 VAL B C 1
ATOM 4217 O O . VAL B 1 263 ? 10.562 33.344 0.045 1 88.06 263 VAL B O 1
ATOM 4220 N N . LEU B 1 264 ? 10.961 31.391 0.932 1 85.62 264 LEU B N 1
ATOM 4221 C CA . LEU B 1 264 ? 11.984 31.906 1.833 1 85.62 264 LEU B CA 1
ATOM 4222 C C . LEU B 1 264 ? 13.234 32.312 1.06 1 85.62 264 LEU B C 1
ATOM 4224 O O . LEU B 1 264 ? 13.914 33.281 1.426 1 85.62 264 LEU B O 1
ATOM 4228 N N . ALA B 1 265 ? 13.508 31.562 0.039 1 83.62 265 ALA B N 1
ATOM 4229 C CA . ALA B 1 265 ? 14.648 31.906 -0.805 1 83.62 265 ALA B CA 1
ATOM 4230 C C . ALA B 1 265 ? 14.406 33.219 -1.544 1 83.62 265 ALA B C 1
ATOM 4232 O O . ALA B 1 265 ? 15.328 34 -1.727 1 83.62 265 ALA B O 1
ATOM 4233 N N . ALA B 1 266 ? 13.25 33.406 -1.936 1 81.5 266 ALA B N 1
ATOM 4234 C CA . ALA B 1 266 ? 12.898 34.625 -2.65 1 81.5 266 ALA B CA 1
ATOM 4235 C C . ALA B 1 266 ? 12.906 35.844 -1.713 1 81.5 266 ALA B C 1
ATOM 4237 O O . ALA B 1 266 ? 13.258 36.938 -2.119 1 81.5 266 ALA B O 1
ATOM 4238 N N . ALA B 1 267 ? 12.508 35.625 -0.519 1 75.19 267 ALA B N 1
ATOM 4239 C CA . ALA B 1 267 ? 12.484 36.688 0.464 1 75.19 267 ALA B CA 1
ATOM 4240 C C . ALA B 1 267 ? 13.898 37.094 0.894 1 75.19 267 ALA B C 1
ATOM 4242 O O . ALA B 1 267 ? 14.148 38.219 1.263 1 75.19 267 ALA B O 1
ATOM 4243 N N . GLY B 1 268 ? 14.812 36.094 0.93 1 66.12 268 GLY B N 1
ATOM 4244 C CA . GLY B 1 268 ? 16.188 36.375 1.271 1 66.12 268 GLY B CA 1
ATOM 4245 C C . GLY B 1 268 ? 16.938 37.094 0.162 1 66.12 268 GLY B C 1
ATOM 4246 O O . GLY B 1 268 ? 17.938 37.781 0.415 1 66.12 268 GLY B O 1
ATOM 4247 N N . SER B 1 269 ? 16.609 36.844 -1.025 1 59.62 269 SER B N 1
ATOM 4248 C CA . SER B 1 269 ? 17.25 37.531 -2.141 1 59.62 269 SER B CA 1
ATOM 4249 C C . SER B 1 269 ? 16.734 38.969 -2.271 1 59.62 269 SER B C 1
ATOM 4251 O O . SER B 1 269 ? 17.344 39.781 -2.977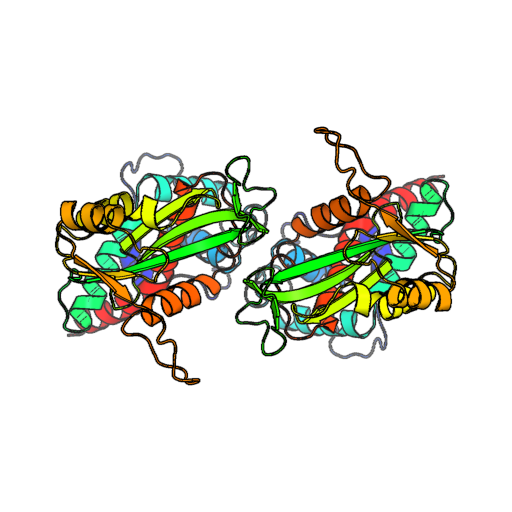 1 59.62 269 SER B O 1
ATOM 4253 N N . SER B 1 270 ? 15.695 39.219 -1.655 1 47.19 270 SER B N 1
ATOM 4254 C CA . SER B 1 270 ? 15.297 40.625 -1.729 1 47.19 270 SER B CA 1
ATOM 4255 C C . SER B 1 270 ? 15.906 41.438 -0.589 1 47.19 270 SER B C 1
ATOM 4257 O O . SER B 1 270 ? 16.078 40.938 0.52 1 47.19 270 SER B O 1
#

Solvent-accessible surface area (backbone atoms only — not comparable to full-atom values): 28829 Å² total; per-residue (Å²): 127,82,70,82,80,57,96,56,49,71,50,73,60,37,40,66,64,48,44,69,54,67,57,59,81,63,90,71,50,82,72,72,79,62,60,63,69,50,35,51,30,42,48,44,40,36,41,42,25,28,36,54,64,88,65,53,45,84,89,42,63,57,43,66,60,40,50,54,51,48,49,52,39,50,72,68,40,32,36,56,54,47,31,51,53,44,48,23,52,48,29,42,74,71,75,42,62,48,53,54,47,40,34,32,42,53,72,47,75,29,41,48,42,95,52,15,57,85,55,50,20,62,15,74,76,48,71,35,44,5,34,23,41,38,39,32,20,30,82,86,32,48,77,53,35,65,47,59,42,40,26,59,62,60,67,30,78,43,35,40,62,49,41,50,45,32,28,67,67,49,68,64,44,44,40,37,32,38,30,46,66,73,42,66,52,70,67,27,41,50,35,22,42,74,58,56,22,48,65,42,70,51,70,78,74,86,80,64,96,56,93,65,82,52,88,66,57,57,31,56,55,49,36,51,55,60,49,65,65,23,41,40,68,67,37,32,68,44,61,45,53,68,54,48,40,38,49,52,31,41,51,50,34,63,66,44,36,62,60,40,33,52,52,51,52,54,55,66,74,96,125,83,69,84,80,58,95,54,49,70,50,74,59,38,40,66,65,48,42,70,56,67,57,60,78,69,86,72,50,81,71,73,78,61,61,63,67,50,34,50,29,43,49,45,40,37,40,40,25,27,37,54,62,87,66,53,46,84,89,41,63,58,43,67,59,38,50,54,50,49,50,52,40,49,74,67,41,33,35,56,54,48,31,51,52,45,47,23,53,47,29,42,72,70,74,41,62,48,55,55,47,40,34,32,43,53,73,48,75,30,41,48,41,95,52,14,58,84,54,49,20,63,14,73,77,48,70,36,45,6,33,23,41,36,36,33,20,30,82,86,31,48,77,54,34,65,46,58,42,39,26,60,62,59,66,31,78,42,34,42,61,49,40,49,46,32,28,66,66,50,69,64,45,43,39,36,33,39,30,45,66,72,42,65,52,70,68,27,41,50,35,22,44,75,58,56,22,48,67,42,69,51,70,79,74,84,77,68,95,59,91,65,82,53,87,67,57,56,31,56,55,48,36,51,55,59,49,66,65,23,40,40,68,66,36,33,68,44,60,45,52,68,56,50,40,38,50,53,32,41,52,50,34,64,66,44,35,62,59,39,34,52,53,52,52,54,56,67,74,94

Sequence (540 aa):
MPRKPYPTDVSDEEWSFAAPYLTLMDPHAPQRGHDLREVFNALRWLVRAGAPWRMLPNDLPPWEAVYQQSRRWLDAGCFEAMVSDLRSIIRVAQGRQGQPSAMVMDGRTLQSSCESGPRAGYDGYKRKRGSKVHMAVDTLGHLLAVHVTPADEQERAQVQRLCEDVQQATGHTVQLAWADQGYTGEAASKAAQDSGIDLQIVKLPEAKKGFVLLPRRWVVERSFGWLARFRRLSRDYERLPEVLGGMHFLVFAVLMLPAAARVLAAAGSSMPRKPYPTDVSDEEWSFAAPYLTLMDPHAPQRGHDLREVFNALRWLVRAGAPWRMLPNDLPPWEAVYQQSRRWLDAGCFEAMVSDLRSIIRVAQGRQGQPSAMVMDGRTLQSSCESGPRAGYDGYKRKRGSKVHMAVDTLGHLLAVHVTPADEQERAQVQRLCEDVQQATGHTVQLAWADQGYTGEAASKAAQDSGIDLQIVKLPEAKKGFVLLPRRWVVERSFGWLARFRRLSRDYERLPEVLGGMHFLVFAVLMLPAAARVLAAAGSS

Nearest PDB structures (foldseek):
  9bw1-assembly1_P  TM=5.687E-01  e=3.700E-04  Peltigera membranacea
  4h0f-assembly2_B  TM=4.632E-01  e=3.899E-01  Streptococcus agalactiae 2603V/R
  3gi1-assembly1_A  TM=3.287E-01  e=1.904E-01  Streptococcus pyogenes
  7y51-assembly1_A-2  TM=3.537E-01  e=1.552E+00  Caldanaerobacter subterraneus subsp. tengcongensis MB4
  9bw1-assembly1_P  TM=5.689E-01  e=3.771E-04  Peltigera membranacea